Protein AF-0000000078786767 (afdb_homodimer)

Foldseek 3Di:
DVVLVVQVVVLVVVVLCQQLCQLPPDPVSNLVVLLVLLLFLQLLLQVLVCVPPQEHAPSNLLSVLLSQLLVLLLCCLQVVDHPVSCVVSVVSLVCRLVVLVPPPGRCSVVNNVSSVCSNLQRSVLSSLVSVQQWDADPVPRHIDGDSLRSVLLLVLLVQLQVQLVVQCVPDFDAADCCPQDNSGGPRSLVRSLVRSLVVLQVCVVVPVPDHSVLSSVLSNLSSVQLVVQQSVVSVVQVVSPHDASACPRPSQGGSCSSCSSSSRSRVSSSVSVVVVVVD/DVVLVVQVVVLVVVVLCQQLCQLPPDPVSNLVVLLVLLLFQQLLLQVLVCVPPQEHAPSNLLSVLLSQLLVLLLCCLQVVDHPVSCVVSVVSLVCSLVVLVPPPGRCSVVNNVSSVCSNLQRSVLSSLVSVQQWDADPVPRHIDGDSLRSVLLLVLLVQLQVQLVVQCVVDFDAADCCPQDVSGGPRSLVRSLVRSLVVLQVCVVVPVPDHSVLSSVLSNLSSVQLVVQQSVVSVVQVVSPHDASACPRPSQGGSCSSCSSSSRSRVSSSVSVVVVVVD

InterPro domains:
  IPR000374 Phosphatidate cytidylyltransferase [PS01315] (234-260)

Nearest PDB structures (foldseek):
  4q2g-assembly1_A  TM=8.326E-01  e=1.564E-09  Thermotoga maritima MSB8
  4q2e-assembly1_A  TM=8.528E-01  e=3.349E-09  Thermotoga maritima MSB8
  8j80-assembly1_A  TM=2.542E-01  e=4.740E-01  Homo sapiens
  8j7v-assembly1_A  TM=2.491E-01  e=1.270E+00  Homo sapiens
  4q2g-assembly1_A  TM=8.327E-01  e=1.852E-09  Thermotoga maritima MSB8

Organism: NCBI:txid997887

Radius of gyration: 25.18 Å; Cα contacts (8 Å, |Δi|>4): 870; chains: 2; bounding box: 55×82×54 Å

pLDDT: mean 92.39, std 7.89, range [45.91, 98.62]

Sequence (558 aa):
MKSNFLQRAITGILFVGVLVGCILYDPWTFSALFVVISALTIREFGHLINQVEGVSINKNITMLAGVYLYMAVMAFCTNLSGSKIFLPYLLLIMYLMISELYLKKENPVMNWAYSMLSQLYIALPFAMLNVLSFHTSPMDTSVSYNPILPLSVFVFIWLSDTGAYCVGSLIGRHRLFERISPKKSWEGSIGGGIVAIGSSFIFAHYFPIMNMAEWAGLALIVVIFGTWGDLTESLLKRQLHIKDSGAILPGHGGMLDRFDSALMAIPAAVVYLYALTWIMKSNFLQRAITGILFVGVLVGCILYDPWTFSALFVVISALTIREFGHLINQVEGVSINKNITMLAGVYLYMAVMAFCTNLSGSKIFLPYLLLIMYLMISELYLKKENPVMNWAYSMLSQLYIALPFAMLNVLSFHTSPMDTSVSYNPILPLSVFVFIWLSDTGAYCVGSLIGRHRLFERISPKKSWEGSIGGGIVAIGSSFIFAHYFPIMNMAEWAGLALIVVIFGTWGDLTESLLKRQLHIKDSGAILPGHGGMLDRFDSALMAIPAAVVYLYALTWI

Solvent-accessible surface area (backbone atoms only — not comparable to full-atom values): 27738 Å² total; per-residue (Å²): 115,73,65,60,49,51,45,32,49,50,48,48,50,49,50,51,48,50,52,52,50,28,40,66,68,38,72,63,46,32,50,53,50,52,41,51,49,45,29,51,29,40,33,40,49,36,56,56,52,40,67,41,86,60,33,69,55,62,34,66,61,51,18,50,38,26,32,46,44,28,50,32,41,39,33,39,49,63,66,72,39,62,80,72,58,50,43,63,43,52,50,45,56,50,45,60,55,57,52,45,76,74,63,75,57,84,33,50,62,58,22,46,12,49,48,38,26,47,38,63,56,48,22,44,22,61,22,45,48,36,62,54,24,33,42,66,37,87,87,74,69,45,62,44,80,38,48,60,57,52,47,48,54,52,50,28,45,52,37,20,52,53,29,16,52,55,37,20,72,71,65,40,79,49,61,63,44,55,90,62,40,63,84,41,21,47,50,3,50,51,40,1,39,50,47,16,33,56,51,20,50,56,47,24,71,76,42,77,86,44,54,56,68,55,30,32,49,48,28,48,51,28,42,55,31,18,50,51,16,38,50,49,48,36,43,50,30,55,75,67,72,44,90,60,67,35,67,80,37,66,83,56,24,13,59,52,58,70,41,22,27,48,40,35,15,43,48,48,47,52,46,52,58,55,53,53,70,75,101,115,72,66,60,51,53,46,32,49,51,50,48,49,49,50,50,48,53,52,52,49,28,40,68,68,37,73,64,47,32,50,53,50,50,42,51,50,44,30,52,28,41,35,42,49,36,56,56,52,41,68,39,87,60,34,69,54,62,35,65,60,49,18,49,38,26,32,45,44,28,52,32,41,38,32,40,49,60,66,72,39,63,80,73,57,50,43,63,44,53,50,44,56,51,44,61,55,55,52,45,75,74,64,74,58,84,31,49,63,58,22,45,13,49,50,37,26,47,37,63,56,47,24,44,21,61,22,45,46,33,62,54,24,33,43,66,37,88,87,74,69,45,63,46,81,39,49,60,56,52,47,48,56,51,50,29,45,52,38,20,52,52,28,16,52,56,38,21,72,72,64,41,78,49,60,63,43,55,92,62,40,62,85,41,21,48,49,3,52,50,41,1,40,51,46,15,31,56,50,21,50,54,46,25,72,78,41,77,86,43,54,57,68,56,30,32,50,50,28,49,51,28,41,56,30,18,52,51,15,39,50,50,47,36,43,50,30,53,76,70,71,42,90,60,69,37,67,81,37,67,84,56,24,11,59,52,58,70,41,25,27,49,40,36,14,43,49,50,47,50,46,51,58,54,53,54,71,74,101

Secondary structure (DSSP, 8-state):
-HHHHHHHHHHHHHHHHHHHHHHHH-HHHHHHHHHHHHHHHHHHHHHHHTTSTT----HHHHHHHHHHHHHHHHHHHTTSS-GGGGHHHHHHHHHHHHHHHHH--S-HHHHHHHHHHHIIIIIHHHHHHHHHHEEE-TTT--EEE--HHHHHHHHHHHHHHHHHHHHHHHH--SEEETTTEEEEEHHHHHHHHHHHHHHHHHHHHH-TTS-HHHHHHHHHHHHHHHHHHHHHHHHHHHHTT-S-S-SSBTTTB-HHHHTTTHHHHHHHHHHHHHHHHH-/-HHHHHHHHHHHHHHHHHHHHHHHH-HHHHHHHHHHHHHHHHHHHHHHHTTSTT----HHHHHHHHHHHHHHHHHHHTTSS-GGGGHHHHHHHHHHHHHHHHH--S-HHHHHHHHHHHIIIIIHHHHHHHHHHEEE-TTT--EEE--HHHHHHHHHHHHHHHHHHHHHHHH--SEEETTTEEEEEHHHHHHHHHHHHHHHHHHHHH-TTS-HHHHHHHHHHHHHHHHHHHHHHHHHHHHTT-S-S--SBTTTB-HHHHTTTHHHHHHHHHHHHHHHHH-

Structure (mmCIF, N/CA/C/O backbone):
data_AF-0000000078786767-model_v1
#
loop_
_entity.id
_entity.type
_entity.pdbx_description
1 polymer 'Phosphatidate cytidylyltransferase'
#
loop_
_atom_site.group_PDB
_atom_site.id
_atom_site.type_symbol
_atom_site.label_atom_id
_atom_site.label_alt_id
_atom_site.label_comp_id
_atom_site.label_asym_id
_atom_site.label_entity_id
_atom_site.label_seq_id
_atom_site.pdbx_PDB_ins_code
_atom_site.Cartn_x
_atom_site.Cartn_y
_atom_site.Cartn_z
_atom_site.occupancy
_atom_site.B_iso_or_equiv
_atom_site.auth_seq_id
_atom_site.auth_comp_id
_atom_site.auth_asym_id
_atom_site.auth_atom_id
_atom_site.pdbx_PDB_model_num
ATOM 1 N N . MET A 1 1 ? 15.406 41.469 3.055 1 45.91 1 MET A N 1
ATOM 2 C CA . MET A 1 1 ? 14.82 40.719 4.168 1 45.91 1 MET A CA 1
ATOM 3 C C . MET A 1 1 ? 13.312 40.906 4.215 1 45.91 1 MET A C 1
ATOM 5 O O . MET A 1 1 ? 12.562 39.969 4.426 1 45.91 1 MET A O 1
ATOM 9 N N . LYS A 1 2 ? 12.844 42.219 4.031 1 56.94 2 LYS A N 1
ATOM 10 C CA . LYS A 1 2 ? 11.445 42.656 4.066 1 56.94 2 LYS A CA 1
ATOM 11 C C . LYS A 1 2 ? 10.664 42.031 2.916 1 56.94 2 LYS A C 1
ATOM 13 O O . LYS A 1 2 ? 9.547 41.531 3.107 1 56.94 2 LYS A O 1
ATOM 18 N N . SER A 1 3 ? 11.273 41.844 1.769 1 61.69 3 SER A N 1
ATOM 19 C CA . SER A 1 3 ? 10.68 41.375 0.521 1 61.69 3 SER A CA 1
ATOM 20 C C . SER A 1 3 ? 10.414 39.875 0.567 1 61.69 3 SER A C 1
ATOM 22 O O . SER A 1 3 ? 9.352 39.406 0.14 1 61.69 3 SER A O 1
ATOM 24 N N . ASN A 1 4 ? 11.266 39.188 1.281 1 73.75 4 ASN A N 1
ATOM 25 C CA . ASN A 1 4 ? 11.125 37.719 1.391 1 73.75 4 ASN A CA 1
ATOM 26 C C . ASN A 1 4 ? 9.984 37.344 2.326 1 73.75 4 ASN A C 1
ATOM 28 O O . ASN A 1 4 ? 9.242 36.406 2.057 1 73.75 4 ASN A O 1
ATOM 32 N N . PHE A 1 5 ? 9.719 38.219 3.25 1 76.94 5 PHE A N 1
ATOM 33 C CA . PHE A 1 5 ? 8.648 37.969 4.207 1 76.94 5 PHE A CA 1
ATOM 34 C C . PHE A 1 5 ? 7.289 38.188 3.562 1 76.94 5 PHE A C 1
ATOM 36 O O . PHE A 1 5 ? 6.367 37.406 3.775 1 76.94 5 PHE A O 1
ATOM 43 N N . LEU A 1 6 ? 7.246 39.312 2.789 1 77.69 6 LEU A N 1
ATOM 44 C CA . LEU A 1 6 ? 5.992 39.594 2.111 1 77.69 6 LEU A CA 1
ATOM 45 C C . LEU A 1 6 ? 5.637 38.5 1.11 1 77.69 6 LEU A C 1
ATOM 47 O O . LEU A 1 6 ? 4.477 38.094 1.02 1 77.69 6 LEU A O 1
ATOM 51 N N . GLN A 1 7 ? 6.531 38.094 0.45 1 78.31 7 GLN A N 1
ATOM 52 C CA . GLN A 1 7 ? 6.312 37 -0.511 1 78.31 7 GLN A CA 1
ATOM 53 C C . GLN A 1 7 ? 5.844 35.719 0.187 1 78.31 7 GLN A C 1
ATOM 55 O O . GLN A 1 7 ? 4.922 35.062 -0.284 1 78.31 7 GLN A O 1
ATOM 60 N N . ARG A 1 8 ? 6.43 35.469 1.205 1 81.12 8 ARG A N 1
ATOM 61 C CA . ARG A 1 8 ? 6.059 34.281 1.972 1 81.12 8 ARG A CA 1
ATOM 62 C C . ARG A 1 8 ? 4.641 34.406 2.512 1 81.12 8 ARG A C 1
ATOM 64 O O . ARG A 1 8 ? 3.881 33.438 2.496 1 81.12 8 ARG A O 1
ATOM 71 N N . ALA A 1 9 ? 4.402 35.594 2.912 1 81.62 9 ALA A N 1
ATOM 72 C CA . ALA A 1 9 ? 3.076 35.812 3.477 1 81.62 9 ALA A CA 1
ATOM 73 C C . ALA A 1 9 ? 1.997 35.719 2.402 1 81.62 9 ALA A C 1
ATOM 75 O O . ALA A 1 9 ? 0.958 35.094 2.613 1 81.62 9 ALA A O 1
ATOM 76 N N . ILE A 1 10 ? 2.236 36.25 1.297 1 83.06 10 ILE A N 1
ATOM 77 C CA . ILE A 1 10 ? 1.268 36.25 0.206 1 83.06 10 ILE A CA 1
ATOM 78 C C . ILE A 1 10 ? 1.057 34.844 -0.305 1 83.06 10 ILE A C 1
ATOM 80 O O . ILE A 1 10 ? -0.082 34.406 -0.475 1 83.06 10 ILE A O 1
ATOM 84 N N . THR A 1 11 ? 2.09 34.156 -0.485 1 82.06 11 THR A N 1
ATOM 85 C CA . THR A 1 11 ? 1.994 32.781 -0.962 1 82.06 11 THR A CA 1
ATOM 86 C C . THR A 1 11 ? 1.272 31.922 0.055 1 82.06 11 THR A C 1
ATOM 88 O O . THR A 1 11 ? 0.468 31.062 -0.316 1 82.06 11 THR A O 1
ATOM 91 N N . GLY A 1 12 ? 1.575 32.219 1.232 1 84.69 12 GLY A N 1
ATOM 92 C CA . GLY A 1 12 ? 0.913 31.469 2.285 1 84.69 12 GLY A CA 1
ATOM 93 C C . GLY A 1 12 ? -0.583 31.719 2.346 1 84.69 12 GLY A C 1
ATOM 94 O O . GLY A 1 12 ? -1.371 30.781 2.432 1 84.69 12 GLY A O 1
ATOM 95 N N . ILE A 1 13 ? -0.931 32.969 2.232 1 88.56 13 ILE A N 1
ATOM 96 C CA . ILE A 1 13 ? -2.336 33.344 2.301 1 88.56 13 ILE A CA 1
ATOM 97 C C . ILE A 1 13 ? -3.082 32.812 1.089 1 88.56 13 ILE A C 1
ATOM 99 O O . ILE A 1 13 ? -4.199 32.281 1.217 1 88.56 13 ILE A O 1
ATOM 103 N N . LEU A 1 14 ? -2.479 32.875 0.012 1 88.81 14 LEU A N 1
ATOM 104 C CA . LEU A 1 14 ? -3.09 32.375 -1.205 1 88.81 14 LEU A CA 1
ATOM 105 C C . LEU A 1 14 ? -3.27 30.844 -1.119 1 88.81 14 LEU A C 1
ATOM 107 O O . LEU A 1 14 ? -4.305 30.312 -1.522 1 88.81 14 LEU A O 1
ATOM 111 N N . PHE A 1 15 ? -2.277 30.25 -0.609 1 90.19 15 PHE A N 1
ATOM 112 C CA . PHE A 1 15 ? -2.332 28.797 -0.459 1 90.19 15 PHE A CA 1
ATOM 113 C C . PHE A 1 15 ? -3.475 28.391 0.463 1 90.19 15 PHE A C 1
ATOM 115 O O . PHE A 1 15 ? -4.273 27.516 0.122 1 90.19 15 PHE A O 1
ATOM 122 N N . VAL A 1 16 ? -3.568 29.031 1.556 1 92.5 16 VAL A N 1
ATOM 123 C CA . VAL A 1 16 ? -4.609 28.734 2.531 1 92.5 16 VAL A CA 1
ATOM 124 C C . VAL A 1 16 ? -5.977 29.109 1.959 1 92.5 16 VAL A C 1
ATOM 126 O O . VAL A 1 16 ? -6.945 28.359 2.119 1 92.5 16 VAL A O 1
ATOM 129 N N . GLY A 1 17 ? -6.035 30.219 1.266 1 94.94 17 GLY A N 1
ATOM 130 C CA . GLY A 1 17 ? -7.281 30.641 0.645 1 94.94 17 GLY A CA 1
ATOM 131 C C . GLY A 1 17 ? -7.809 29.656 -0.371 1 94.94 17 GLY A C 1
ATOM 132 O O . GLY A 1 17 ? -9 29.312 -0.362 1 94.94 17 GLY A O 1
ATOM 133 N N . VAL A 1 18 ? -6.926 29.188 -1.186 1 94.88 18 VAL A N 1
ATOM 134 C CA . VAL A 1 18 ? -7.316 28.219 -2.207 1 94.88 18 VAL A CA 1
ATOM 135 C C . VAL A 1 18 ? -7.754 26.906 -1.546 1 94.88 18 VAL A C 1
ATOM 137 O O . VAL A 1 18 ? -8.773 26.328 -1.926 1 94.88 18 VAL A O 1
ATOM 140 N N . LEU A 1 19 ? -7.023 26.5 -0.58 1 96.44 19 LEU A N 1
ATOM 141 C CA . LEU A 1 19 ? -7.328 25.25 0.11 1 96.44 19 LEU A CA 1
ATOM 142 C C . LEU A 1 19 ? -8.68 25.328 0.812 1 96.44 19 LEU A C 1
ATOM 144 O O . LEU A 1 19 ? -9.539 24.469 0.616 1 96.44 19 LEU A O 1
ATOM 148 N N . VAL A 1 20 ? -8.883 26.391 1.571 1 96.94 20 VAL A N 1
ATOM 149 C CA . VAL A 1 20 ? -10.125 26.562 2.322 1 96.94 20 VAL A CA 1
ATOM 150 C C . VAL A 1 20 ? -11.289 26.766 1.356 1 96.94 20 VAL A C 1
ATOM 152 O O . VAL A 1 20 ? -12.344 26.156 1.515 1 96.94 20 VAL A O 1
ATOM 155 N N . GLY A 1 21 ? -11.086 27.594 0.338 1 97.31 21 GLY A N 1
ATOM 156 C CA . GLY A 1 21 ? -12.125 27.859 -0.647 1 97.31 21 GLY A CA 1
ATOM 157 C C . GLY A 1 21 ? -12.562 26.609 -1.391 1 97.31 21 GLY A C 1
ATOM 158 O O . GLY A 1 21 ? -13.758 26.359 -1.545 1 97.31 21 GLY A O 1
ATOM 159 N N . CYS A 1 22 ? -11.617 25.797 -1.812 1 96.94 22 CYS A N 1
ATOM 160 C CA . CYS A 1 22 ? -11.938 24.594 -2.568 1 96.94 22 CYS A CA 1
ATOM 161 C C . CYS A 1 22 ? -12.602 23.547 -1.676 1 96.94 22 CYS A C 1
ATOM 163 O O . CYS A 1 22 ? -13.469 22.797 -2.129 1 96.94 22 CYS A O 1
ATOM 165 N N . ILE A 1 23 ? -12.227 23.5 -0.409 1 97.12 23 ILE A N 1
ATOM 166 C CA . ILE A 1 23 ? -12.781 22.516 0.521 1 97.12 23 ILE A CA 1
ATOM 167 C C . ILE A 1 23 ? -14.227 22.891 0.859 1 97.12 23 ILE A C 1
ATOM 169 O O . ILE A 1 23 ? -15.094 22.016 0.916 1 97.12 23 ILE A O 1
ATOM 173 N N . LEU A 1 24 ? -14.508 24.203 1.017 1 96.62 24 LEU A N 1
ATOM 174 C CA . LEU A 1 24 ? -15.812 24.641 1.485 1 96.62 24 LEU A CA 1
ATOM 175 C C . LEU A 1 24 ? -16.781 24.781 0.321 1 96.62 24 LEU A C 1
ATOM 177 O O . LEU A 1 24 ? -18 24.719 0.512 1 96.62 24 LEU A O 1
ATOM 181 N N . TYR A 1 25 ? -16.297 24.953 -0.88 1 95.62 25 TYR A N 1
ATOM 182 C CA . TYR A 1 25 ? -17.172 25.266 -2.002 1 95.62 25 TYR A CA 1
ATOM 183 C C . TYR A 1 25 ? -18.016 24.062 -2.396 1 95.62 25 TYR A C 1
ATOM 185 O O . TYR A 1 25 ? -19.25 24.125 -2.354 1 95.62 25 TYR A O 1
ATOM 193 N N . ASP A 1 26 ? -17.438 23 -2.846 1 95.62 26 ASP A N 1
ATOM 194 C CA . ASP A 1 26 ? -18.203 21.828 -3.242 1 95.62 26 ASP A CA 1
ATOM 195 C C . ASP A 1 26 ? -17.312 20.578 -3.268 1 95.62 26 ASP A C 1
ATOM 197 O O . ASP A 1 26 ? -16.078 20.688 -3.211 1 95.62 26 ASP A O 1
ATOM 201 N N . PRO A 1 27 ? -17.953 19.406 -3.262 1 94.75 27 PRO A N 1
ATOM 202 C CA . PRO A 1 27 ? -17.172 18.156 -3.27 1 94.75 27 PRO A CA 1
ATOM 203 C C . PRO A 1 27 ? -16.297 18.016 -4.516 1 94.75 27 PRO A C 1
ATOM 205 O O . PRO A 1 27 ? -15.234 17.406 -4.457 1 94.75 27 PRO A O 1
ATOM 208 N N . TRP A 1 28 ? -16.641 18.578 -5.59 1 95.06 28 TRP A N 1
ATOM 209 C CA . TRP A 1 28 ? -15.883 18.422 -6.828 1 95.06 28 TRP A CA 1
ATOM 210 C C . TRP A 1 28 ? -14.633 19.297 -6.805 1 95.06 28 TRP A C 1
ATOM 212 O O . TRP A 1 28 ? -13.57 18.875 -7.277 1 95.06 28 TRP A O 1
ATOM 222 N N . THR A 1 29 ? -14.773 20.5 -6.305 1 97.19 29 THR A N 1
ATOM 223 C CA . THR A 1 29 ? -13.586 21.328 -6.172 1 97.19 29 THR A CA 1
ATOM 224 C C . THR A 1 29 ? -12.617 20.734 -5.156 1 97.19 29 THR A C 1
ATOM 226 O O . THR A 1 29 ? -11.398 20.812 -5.336 1 97.19 29 THR A O 1
ATOM 229 N N . PHE A 1 30 ? -13.188 20.203 -4.125 1 97.44 30 PHE A N 1
ATOM 230 C CA . PHE A 1 30 ? -12.383 19.5 -3.129 1 97.44 30 PHE A CA 1
ATOM 231 C C . PHE A 1 30 ? -11.57 18.391 -3.775 1 97.44 30 PHE A C 1
ATOM 233 O O . PHE A 1 30 ? -10.359 18.312 -3.588 1 97.44 30 PHE A O 1
ATOM 240 N N . SER A 1 31 ? -12.266 17.562 -4.547 1 96.88 31 SER A N 1
ATOM 241 C CA . SER A 1 31 ? -11.625 16.422 -5.184 1 96.88 31 SER A CA 1
ATOM 242 C C . SER A 1 31 ? -10.586 16.875 -6.215 1 96.88 31 SER A C 1
ATOM 244 O O . SER A 1 31 ? -9.492 16.312 -6.281 1 96.88 31 SER A O 1
ATOM 246 N N . ALA A 1 32 ? -10.922 17.812 -6.992 1 97.31 32 ALA A N 1
ATOM 247 C CA . ALA A 1 32 ? -10 18.312 -8.008 1 97.31 32 ALA A CA 1
ATOM 248 C C . ALA A 1 32 ? -8.719 18.859 -7.371 1 97.31 32 ALA A C 1
ATOM 250 O O . ALA A 1 32 ? -7.621 18.625 -7.871 1 97.31 32 ALA A O 1
ATOM 251 N N . LEU A 1 33 ? -8.859 19.562 -6.324 1 97.38 33 LEU A N 1
ATOM 252 C CA . LEU A 1 33 ? -7.727 20.141 -5.613 1 97.38 33 LEU A CA 1
ATOM 253 C C . LEU A 1 33 ? -6.77 19.047 -5.137 1 97.38 33 LEU A C 1
ATOM 255 O O . LEU A 1 33 ? -5.562 19.141 -5.383 1 97.38 33 LEU A O 1
ATOM 259 N N . PHE A 1 34 ? -7.293 18.047 -4.527 1 97.88 34 PHE A N 1
ATOM 260 C CA . PHE A 1 34 ? -6.418 17.062 -3.904 1 97.88 34 PHE A CA 1
ATOM 261 C C . PHE A 1 34 ? -5.906 16.047 -4.934 1 97.88 34 PHE A C 1
ATOM 263 O O . PHE A 1 34 ? -4.926 15.352 -4.691 1 97.88 34 PHE A O 1
ATOM 270 N N . VAL A 1 35 ? -6.578 15.961 -6.086 1 98 35 VAL A N 1
ATOM 271 C CA . VAL A 1 35 ? -5.988 15.242 -7.215 1 98 35 VAL A CA 1
ATOM 272 C C . VAL A 1 35 ? -4.707 15.945 -7.66 1 98 35 VAL A C 1
ATOM 274 O O . VAL A 1 35 ? -3.668 15.305 -7.832 1 98 35 VAL A O 1
ATOM 277 N N . VAL A 1 36 ? -4.801 17.203 -7.762 1 97.5 36 VAL A N 1
ATOM 278 C CA . VAL A 1 36 ? -3.656 17.984 -8.203 1 97.5 36 VAL A CA 1
ATOM 279 C C . VAL A 1 36 ? -2.562 17.953 -7.137 1 97.5 36 VAL A C 1
ATOM 281 O O . VAL A 1 36 ? -1.387 17.75 -7.453 1 97.5 36 VAL A O 1
ATOM 284 N N . ILE A 1 37 ? -2.906 18.109 -5.922 1 97.25 37 ILE A N 1
ATOM 285 C CA . ILE A 1 37 ? -1.946 18.094 -4.824 1 97.25 37 ILE A CA 1
ATOM 286 C C . ILE A 1 37 ? -1.259 16.734 -4.758 1 97.25 37 ILE A C 1
ATOM 288 O O . ILE A 1 37 ? -0.037 16.656 -4.613 1 97.25 37 ILE A O 1
ATOM 292 N N . SER A 1 38 ? -2.078 15.688 -4.848 1 98 38 SER A N 1
ATOM 293 C CA . SER A 1 38 ? -1.509 14.344 -4.836 1 98 38 SER A CA 1
ATOM 294 C C . SER A 1 38 ? -0.533 14.141 -5.988 1 98 38 SER A C 1
ATOM 296 O O . SER A 1 38 ? 0.568 13.625 -5.797 1 98 38 SER A O 1
ATOM 298 N N . ALA A 1 39 ? -0.923 14.562 -7.141 1 97.75 39 ALA A N 1
ATOM 299 C CA . ALA A 1 39 ? -0.081 14.422 -8.328 1 97.75 39 ALA A CA 1
ATOM 300 C C . ALA A 1 39 ? 1.235 15.172 -8.156 1 97.75 39 ALA A C 1
ATOM 302 O O . ALA A 1 39 ? 2.312 14.609 -8.359 1 97.75 39 ALA A O 1
ATOM 303 N N . LEU A 1 40 ? 1.151 16.375 -7.719 1 96.75 40 LEU A N 1
ATOM 304 C CA . LEU A 1 40 ? 2.332 17.219 -7.59 1 96.75 40 LEU A CA 1
ATOM 305 C C . LEU A 1 40 ? 3.244 16.719 -6.477 1 96.75 40 LEU A C 1
ATOM 307 O O . LEU A 1 40 ? 4.469 16.75 -6.609 1 96.75 40 LEU A O 1
ATOM 311 N N . THR A 1 41 ? 2.645 16.312 -5.418 1 97.69 41 THR A N 1
ATOM 312 C CA . THR A 1 41 ? 3.436 15.836 -4.289 1 97.69 41 THR A CA 1
ATOM 313 C C . THR A 1 41 ? 4.188 14.562 -4.645 1 97.69 41 THR A C 1
ATOM 315 O O . THR A 1 41 ? 5.375 14.43 -4.348 1 97.69 41 THR A O 1
ATOM 318 N N . ILE A 1 42 ? 3.557 13.617 -5.324 1 97.94 42 ILE A N 1
ATOM 319 C CA . ILE A 1 42 ? 4.18 12.359 -5.707 1 97.94 42 ILE A CA 1
ATOM 320 C C . ILE A 1 42 ? 5.254 12.617 -6.766 1 97.94 42 ILE A C 1
ATOM 322 O O . ILE A 1 42 ? 6.324 12.008 -6.73 1 97.94 42 ILE A O 1
ATOM 326 N N . ARG A 1 43 ? 4.961 13.484 -7.652 1 96.25 43 ARG A N 1
ATOM 327 C CA . ARG A 1 43 ? 5.949 13.844 -8.664 1 96.25 43 ARG A CA 1
ATOM 328 C C . ARG A 1 43 ? 7.18 14.477 -8.031 1 96.25 43 ARG A C 1
ATOM 330 O O . ARG A 1 43 ? 8.312 14.164 -8.414 1 96.25 43 ARG A O 1
ATOM 337 N N . GLU A 1 44 ? 6.926 15.359 -7.137 1 96.25 44 GLU A N 1
ATOM 338 C CA . GLU A 1 44 ? 8.023 15.977 -6.402 1 96.25 44 GLU A CA 1
ATOM 339 C C . GLU A 1 44 ? 8.852 14.938 -5.656 1 96.25 44 GLU A C 1
ATOM 341 O O . GLU A 1 44 ? 10.078 14.977 -5.672 1 96.25 44 GLU A O 1
ATOM 346 N N . PHE A 1 45 ? 8.203 14.055 -5.004 1 96.94 45 PHE A N 1
ATOM 347 C CA . PHE A 1 45 ? 8.875 12.961 -4.312 1 96.94 45 PHE A CA 1
ATOM 348 C C . PHE A 1 45 ? 9.742 12.164 -5.277 1 96.94 45 PHE A C 1
ATOM 350 O O . PHE A 1 45 ? 10.898 11.859 -4.977 1 96.94 45 PHE A O 1
ATOM 357 N N . GLY A 1 46 ? 9.141 11.828 -6.414 1 96.25 46 GLY A N 1
ATOM 358 C CA . GLY A 1 46 ? 9.883 11.102 -7.43 1 96.25 46 GLY A CA 1
ATOM 359 C C . GLY A 1 46 ? 11.117 11.844 -7.91 1 96.25 46 GLY A C 1
ATOM 360 O O . GLY A 1 46 ? 12.172 11.242 -8.125 1 96.25 46 GLY A O 1
ATOM 361 N N . HIS A 1 47 ? 10.953 13.125 -8.047 1 94.75 47 HIS A N 1
ATOM 362 C CA . HIS A 1 47 ? 12.086 13.945 -8.469 1 94.75 47 HIS A CA 1
ATOM 363 C C . HIS A 1 47 ? 13.203 13.93 -7.434 1 94.75 47 HIS A C 1
ATOM 365 O O . HIS A 1 47 ? 14.375 13.828 -7.781 1 94.75 47 HIS A O 1
ATOM 371 N N . LEU A 1 48 ? 12.891 13.977 -6.215 1 94.06 48 LEU A N 1
ATOM 372 C CA . LEU A 1 48 ? 13.852 13.961 -5.121 1 94.06 48 LEU A CA 1
ATOM 373 C C . LEU A 1 48 ? 14.578 12.625 -5.051 1 94.06 48 LEU A C 1
ATOM 375 O O . LEU A 1 48 ? 15.805 12.578 -4.957 1 94.06 48 LEU A O 1
ATOM 379 N N . ILE A 1 49 ? 13.836 11.555 -5.137 1 94.62 49 ILE A N 1
ATOM 380 C CA . ILE A 1 49 ? 14.383 10.211 -4.977 1 94.62 49 ILE A CA 1
ATOM 381 C C . ILE A 1 49 ? 15.273 9.875 -6.168 1 94.62 49 ILE A C 1
ATOM 383 O O . ILE A 1 49 ? 16.281 9.18 -6.023 1 94.62 49 ILE A O 1
ATOM 387 N N . ASN A 1 50 ? 14.914 10.406 -7.328 1 94.94 50 ASN A N 1
ATOM 388 C CA . ASN A 1 50 ? 15.688 10.141 -8.539 1 94.94 50 ASN A CA 1
ATOM 389 C C . ASN A 1 50 ? 17.047 10.844 -8.5 1 94.94 50 ASN A C 1
ATOM 391 O O . ASN A 1 50 ? 17.891 10.609 -9.359 1 94.94 50 ASN A O 1
ATOM 395 N N . GLN A 1 51 ? 17.281 11.602 -7.457 1 91.75 51 GLN A N 1
ATOM 396 C CA . GLN A 1 51 ? 18.594 12.203 -7.262 1 91.75 51 GLN A CA 1
ATOM 397 C C . GLN A 1 51 ? 19.531 11.25 -6.504 1 91.75 51 GLN A C 1
ATOM 399 O O . GLN A 1 51 ? 20.734 11.469 -6.461 1 91.75 51 GLN A O 1
ATOM 404 N N . VAL A 1 52 ? 18.969 10.266 -5.879 1 90.56 52 VAL A N 1
ATOM 405 C CA . VAL A 1 52 ? 19.766 9.242 -5.195 1 90.56 52 VAL A CA 1
ATOM 406 C C . VAL A 1 52 ? 20.5 8.383 -6.223 1 90.56 52 VAL A C 1
ATOM 408 O O . VAL A 1 52 ? 19.922 8.008 -7.246 1 90.56 52 VAL A O 1
ATOM 411 N N . GLU A 1 53 ? 21.672 8.109 -5.973 1 91 53 GLU A N 1
ATOM 412 C CA . GLU A 1 53 ? 22.5 7.348 -6.902 1 91 53 GLU A CA 1
ATOM 413 C C . GLU A 1 53 ? 21.922 5.969 -7.168 1 91 53 GLU A C 1
ATOM 415 O O . GLU A 1 53 ? 21.531 5.262 -6.23 1 91 53 GLU A O 1
ATOM 420 N N . GLY A 1 54 ? 21.766 5.652 -8.43 1 92.12 54 GLY A N 1
ATOM 421 C CA . GLY A 1 54 ? 21.328 4.328 -8.836 1 92.12 54 GLY A CA 1
ATOM 422 C C . GLY A 1 54 ? 19.812 4.18 -8.867 1 92.12 54 GLY A C 1
ATOM 423 O O . GLY A 1 54 ? 19.297 3.135 -9.258 1 92.12 54 GLY A O 1
ATOM 424 N N . VAL A 1 55 ? 19.203 5.25 -8.477 1 94.56 55 VAL A N 1
ATOM 425 C CA . VAL A 1 55 ? 17.734 5.172 -8.398 1 94.56 55 VAL A CA 1
ATOM 426 C C . VAL A 1 55 ? 17.125 5.961 -9.555 1 94.56 55 VAL A C 1
ATOM 428 O O . VAL A 1 55 ? 17.594 7.047 -9.898 1 94.56 55 VAL A O 1
ATOM 431 N N . SER A 1 56 ? 16.109 5.379 -10.203 1 96.19 56 SER A N 1
ATOM 432 C CA . SER A 1 56 ? 15.375 6.031 -11.289 1 96.19 56 SER A CA 1
ATOM 433 C C . SER A 1 56 ? 13.938 5.512 -11.383 1 96.19 56 SER A C 1
ATOM 435 O O . SER A 1 56 ? 13.617 4.719 -12.266 1 96.19 56 SER A O 1
ATOM 437 N N . ILE A 1 57 ? 13.148 6.043 -10.539 1 96.25 57 ILE A N 1
ATOM 438 C CA . ILE A 1 57 ? 11.766 5.574 -10.539 1 96.25 57 ILE A CA 1
ATOM 439 C C . ILE A 1 57 ? 10.992 6.254 -11.656 1 96.25 57 ILE A C 1
ATOM 441 O O . ILE A 1 57 ? 11.344 7.352 -12.094 1 96.25 57 ILE A O 1
ATOM 445 N N . ASN A 1 58 ? 10.016 5.59 -12.234 1 96 58 ASN A N 1
ATOM 446 C CA . ASN A 1 58 ? 9.094 6.203 -13.18 1 96 58 ASN A CA 1
ATOM 447 C C . ASN A 1 58 ? 8.117 7.152 -12.484 1 96 58 ASN A C 1
ATOM 449 O O . ASN A 1 58 ? 7.027 6.742 -12.086 1 96 58 ASN A O 1
ATOM 453 N N . LYS A 1 59 ? 8.461 8.359 -12.43 1 95.44 59 LYS A N 1
ATOM 454 C CA . LYS A 1 59 ? 7.707 9.344 -11.672 1 95.44 59 LYS A CA 1
ATOM 455 C C . LYS A 1 59 ? 6.301 9.516 -12.227 1 95.44 59 LYS A C 1
ATOM 457 O O . LYS A 1 59 ? 5.348 9.727 -11.477 1 95.44 59 LYS A O 1
ATOM 462 N N . ASN A 1 60 ? 6.148 9.391 -13.523 1 96.19 60 ASN A N 1
ATOM 463 C CA . ASN A 1 60 ? 4.859 9.617 -14.164 1 96.19 60 ASN A CA 1
ATOM 464 C C . ASN A 1 60 ? 3.865 8.508 -13.836 1 96.19 60 ASN A C 1
ATOM 466 O O . ASN A 1 60 ? 2.713 8.781 -13.492 1 96.19 60 ASN A O 1
ATOM 470 N N . ILE A 1 61 ? 4.297 7.312 -13.953 1 96.62 61 ILE A N 1
ATOM 471 C CA . ILE A 1 61 ? 3.4 6.191 -13.68 1 96.62 61 ILE A CA 1
ATOM 472 C C . ILE A 1 61 ? 3.117 6.113 -12.18 1 96.62 61 ILE A C 1
ATOM 474 O O . ILE A 1 61 ? 2.008 5.773 -11.766 1 96.62 61 ILE A O 1
ATOM 478 N N . THR A 1 62 ? 4.145 6.414 -11.375 1 97.62 62 THR A N 1
ATOM 479 C CA . THR A 1 62 ? 3.934 6.449 -9.93 1 97.62 62 THR A CA 1
ATOM 480 C C . THR A 1 62 ? 2.904 7.516 -9.562 1 97.62 62 THR A C 1
ATOM 482 O O . THR A 1 62 ? 2.035 7.281 -8.719 1 97.62 62 THR A O 1
ATOM 485 N N . MET A 1 63 ? 3.01 8.68 -10.195 1 98.06 63 MET A N 1
ATOM 486 C CA . MET A 1 63 ? 2.043 9.758 -10.016 1 98.06 63 MET A CA 1
ATOM 487 C C . MET A 1 63 ? 0.648 9.312 -10.445 1 98.06 63 MET A C 1
ATOM 489 O O . MET A 1 63 ? -0.33 9.547 -9.727 1 98.06 63 MET A O 1
ATOM 493 N N . LEU A 1 64 ? 0.56 8.664 -11.555 1 98.06 64 LEU A N 1
ATOM 494 C CA . LEU A 1 64 ? -0.717 8.195 -12.086 1 98.06 64 LEU A CA 1
ATOM 495 C C . LEU A 1 64 ? -1.362 7.195 -11.125 1 98.06 64 LEU A C 1
ATOM 497 O O . LEU A 1 64 ? -2.572 7.246 -10.898 1 98.06 64 LEU A O 1
ATOM 501 N N . ALA A 1 65 ? -0.549 6.309 -10.625 1 98 65 ALA A N 1
ATOM 502 C CA . ALA A 1 65 ? -1.06 5.316 -9.68 1 98 65 ALA A CA 1
ATOM 503 C C . ALA A 1 65 ? -1.613 5.988 -8.422 1 98 65 ALA A C 1
ATOM 505 O O . ALA A 1 65 ? -2.695 5.633 -7.949 1 98 65 ALA A O 1
ATOM 506 N N . GLY A 1 66 ? -0.901 6.969 -7.906 1 98.25 66 GLY A N 1
ATOM 507 C CA . GLY A 1 66 ? -1.356 7.672 -6.715 1 98.25 66 GLY A CA 1
ATOM 508 C C . GLY A 1 66 ? -2.633 8.461 -6.941 1 98.25 66 GLY A C 1
ATOM 509 O O . GLY A 1 66 ? -3.541 8.43 -6.105 1 98.25 66 GLY A O 1
ATOM 510 N N . VAL A 1 67 ? -2.66 9.117 -8.031 1 98.12 67 VAL A N 1
ATOM 511 C CA . VAL A 1 67 ? -3.84 9.906 -8.391 1 98.12 67 VAL A CA 1
ATOM 512 C C . VAL A 1 67 ? -5.039 8.977 -8.57 1 98.12 67 VAL A C 1
ATOM 514 O O . VAL A 1 67 ? -6.145 9.289 -8.125 1 98.12 67 VAL A O 1
ATOM 517 N N . TYR A 1 68 ? -4.828 7.902 -9.242 1 98.31 68 TYR A N 1
ATOM 518 C CA . TYR A 1 68 ? -5.914 6.953 -9.438 1 98.31 68 TYR A CA 1
ATOM 519 C C . TYR A 1 68 ? -6.41 6.402 -8.102 1 98.31 68 TYR A C 1
ATOM 521 O O . TYR A 1 68 ? -7.609 6.207 -7.914 1 98.31 68 TYR A O 1
ATOM 529 N N . LEU A 1 69 ? -5.465 6.098 -7.258 1 97.75 69 LEU A N 1
ATOM 530 C CA . LEU A 1 69 ? -5.879 5.613 -5.945 1 97.75 69 LEU A CA 1
ATOM 531 C C . LEU A 1 69 ? -6.801 6.617 -5.262 1 97.75 69 LEU A C 1
ATOM 533 O O . LEU A 1 69 ? -7.82 6.234 -4.684 1 97.75 69 LEU A O 1
ATOM 537 N N . TYR A 1 70 ? -6.434 7.891 -5.32 1 98.25 70 TYR A N 1
ATOM 538 C CA . TYR A 1 70 ? -7.281 8.93 -4.754 1 98.25 70 TYR A CA 1
ATOM 539 C C . TYR A 1 70 ? -8.68 8.891 -5.363 1 98.25 70 TYR A C 1
ATOM 541 O O . TYR A 1 70 ? -9.68 8.898 -4.645 1 98.25 70 TYR A O 1
ATOM 549 N N . MET A 1 71 ? -8.734 8.828 -6.656 1 97.31 71 MET A N 1
ATOM 550 C CA . MET A 1 71 ? -10.008 8.844 -7.375 1 97.31 71 MET A CA 1
ATOM 551 C C . MET A 1 71 ? -10.812 7.582 -7.082 1 97.31 71 MET A C 1
ATOM 553 O O . MET A 1 71 ? -12.039 7.637 -6.98 1 97.31 71 MET A O 1
ATOM 557 N N . ALA A 1 72 ? -10.141 6.504 -7.016 1 96.44 72 ALA A N 1
ATOM 558 C CA . ALA A 1 72 ? -10.812 5.242 -6.723 1 96.44 72 ALA A CA 1
ATOM 559 C C . ALA A 1 72 ? -11.469 5.277 -5.344 1 96.44 72 ALA A C 1
ATOM 561 O O . ALA A 1 72 ? -12.617 4.863 -5.184 1 96.44 72 ALA A O 1
ATOM 562 N N . VAL A 1 73 ? -10.773 5.793 -4.383 1 95.12 73 VAL A N 1
ATOM 563 C CA . VAL A 1 73 ? -11.32 5.879 -3.033 1 95.12 73 VAL A CA 1
ATOM 564 C C . VAL A 1 73 ? -12.484 6.859 -3.006 1 95.12 73 VAL A C 1
ATOM 566 O O . VAL A 1 73 ? -13.492 6.617 -2.332 1 95.12 73 VAL A O 1
ATOM 569 N N . MET A 1 74 ? -12.344 7.941 -3.723 1 95.62 74 MET A N 1
ATOM 570 C CA . MET A 1 74 ? -13.445 8.906 -3.82 1 95.62 74 MET A CA 1
ATOM 571 C C . MET A 1 74 ? -14.695 8.242 -4.383 1 95.62 74 MET A C 1
ATOM 573 O O . MET A 1 74 ? -15.781 8.383 -3.818 1 95.62 74 MET A O 1
ATOM 577 N N . ALA A 1 75 ? -14.484 7.508 -5.453 1 94.38 75 ALA A N 1
ATOM 578 C CA . ALA A 1 75 ? -15.617 6.836 -6.094 1 94.38 75 ALA A CA 1
ATOM 579 C C . ALA A 1 75 ? -16.234 5.801 -5.16 1 94.38 75 ALA A C 1
ATOM 581 O O . ALA A 1 75 ? -17.453 5.637 -5.125 1 94.38 75 ALA A O 1
ATOM 582 N N . PHE A 1 76 ? -15.43 5.188 -4.469 1 91.38 76 PHE A N 1
ATOM 583 C CA . PHE A 1 76 ? -15.906 4.172 -3.539 1 91.38 76 PHE A CA 1
ATOM 584 C C . PHE A 1 76 ? -16.672 4.812 -2.391 1 91.38 76 PHE A C 1
ATOM 586 O O . PHE A 1 76 ? -17.781 4.367 -2.051 1 91.38 76 PHE A O 1
ATOM 593 N N . CYS A 1 77 ? -16.172 5.883 -1.858 1 90.94 77 CYS A N 1
ATOM 594 C CA . CYS A 1 77 ? -16.781 6.547 -0.712 1 90.94 77 CYS A CA 1
ATOM 595 C C . CYS A 1 77 ? -18.078 7.238 -1.111 1 90.94 77 CYS A C 1
ATOM 597 O O . CYS A 1 77 ? -18.969 7.426 -0.28 1 90.94 77 CYS A O 1
ATOM 599 N N . THR A 1 78 ? -18.234 7.652 -2.324 1 91.81 78 THR A N 1
ATOM 600 C CA . THR A 1 78 ? -19.438 8.32 -2.791 1 91.81 78 THR A CA 1
ATOM 601 C C . THR A 1 78 ? -20.438 7.312 -3.363 1 91.81 78 THR A C 1
ATOM 603 O O . THR A 1 78 ? -21.438 7.695 -3.973 1 91.81 78 THR A O 1
ATOM 606 N N . ASN A 1 79 ? -20.078 5.992 -3.287 1 88.38 79 ASN A N 1
ATOM 607 C CA . ASN A 1 79 ? -20.922 4.895 -3.748 1 88.38 79 ASN A CA 1
ATOM 608 C C . ASN A 1 79 ? -21.188 4.977 -5.25 1 88.38 79 ASN A C 1
ATOM 610 O O . ASN A 1 79 ? -22.234 4.555 -5.727 1 88.38 79 ASN A O 1
ATOM 614 N N . LEU A 1 80 ? -20.297 5.66 -5.875 1 88 80 LEU A N 1
ATOM 615 C CA . LEU A 1 80 ? -20.391 5.738 -7.328 1 88 80 LEU A CA 1
ATOM 616 C C . LEU A 1 80 ? -20 4.418 -7.969 1 88 80 LEU A C 1
ATOM 618 O O . LEU A 1 80 ? -20.438 4.098 -9.078 1 88 80 LEU A O 1
ATOM 622 N N . SER A 1 81 ? -19.141 3.695 -7.309 1 87.38 81 SER A N 1
ATOM 623 C CA . SER A 1 81 ? -18.656 2.412 -7.805 1 87.38 81 SER A CA 1
ATOM 624 C C . SER A 1 81 ? -18.328 1.461 -6.66 1 87.38 81 SER A C 1
ATOM 626 O O . SER A 1 81 ? -18.062 1.899 -5.539 1 87.38 81 SER A O 1
ATOM 628 N N . GLY A 1 82 ? -18.438 0.219 -6.961 1 84.38 82 GLY A N 1
ATOM 629 C CA . GLY A 1 82 ? -18.047 -0.785 -5.984 1 84.38 82 GLY A CA 1
ATOM 630 C C . GLY A 1 82 ? -16.547 -1.004 -5.922 1 84.38 82 GLY A C 1
ATOM 631 O O . GLY A 1 82 ? -15.766 -0.155 -6.367 1 84.38 82 GLY A O 1
ATOM 632 N N . SER A 1 83 ? -16.125 -2.082 -5.293 1 84.06 83 SER A N 1
ATOM 633 C CA . SER A 1 83 ? -14.719 -2.395 -5.047 1 84.06 83 SER A CA 1
ATOM 634 C C . SER A 1 83 ? -13.969 -2.643 -6.355 1 84.06 83 SER A C 1
ATOM 636 O O . SER A 1 83 ? -12.734 -2.604 -6.387 1 84.06 83 SER A O 1
ATOM 638 N N . LYS A 1 84 ? -14.625 -2.84 -7.465 1 87.06 84 LYS A N 1
ATOM 639 C CA . LYS A 1 84 ? -14.016 -3.107 -8.758 1 87.06 84 LYS A CA 1
ATOM 640 C C . LYS A 1 84 ? -13.195 -1.911 -9.242 1 87.06 84 LYS A C 1
ATOM 642 O O . LYS A 1 84 ? -12.328 -2.051 -10.109 1 87.06 84 LYS A O 1
ATOM 647 N N . ILE A 1 85 ? -13.5 -0.759 -8.664 1 91.12 85 ILE A N 1
ATOM 648 C CA . ILE A 1 85 ? -12.867 0.481 -9.094 1 91.12 85 ILE A CA 1
ATOM 649 C C . ILE A 1 85 ? -11.383 0.453 -8.742 1 91.12 85 ILE A C 1
ATOM 651 O O . ILE A 1 85 ? -10.594 1.234 -9.281 1 91.12 85 ILE A O 1
ATOM 655 N N . PHE A 1 86 ? -10.938 -0.458 -7.867 1 92.69 86 PHE A N 1
ATOM 656 C CA . PHE A 1 86 ? -9.555 -0.497 -7.414 1 92.69 86 PHE A CA 1
ATOM 657 C C . PHE A 1 86 ? -8.703 -1.365 -8.336 1 92.69 86 PHE A C 1
ATOM 659 O O . PHE A 1 86 ? -7.48 -1.414 -8.195 1 92.69 86 PHE A O 1
ATOM 666 N N . LEU A 1 87 ? -9.234 -2.033 -9.328 1 92.06 87 LEU A N 1
ATOM 667 C CA . LEU A 1 87 ? -8.555 -3.012 -10.164 1 92.06 87 LEU A CA 1
ATOM 668 C C . LEU A 1 87 ? -7.496 -2.34 -11.031 1 92.06 87 LEU A C 1
ATOM 670 O O . LEU A 1 87 ? -6.371 -2.836 -11.148 1 92.06 87 LEU A O 1
ATOM 674 N N . PRO A 1 88 ? -7.836 -1.23 -11.617 1 93.81 88 PRO A N 1
ATOM 675 C CA . PRO A 1 88 ? -6.801 -0.572 -12.414 1 93.81 88 PRO A CA 1
ATOM 676 C C . PRO A 1 88 ? -5.594 -0.151 -11.586 1 93.81 88 PRO A C 1
ATOM 678 O O . PRO A 1 88 ? -4.473 -0.08 -12.102 1 93.81 88 PRO A O 1
ATOM 681 N N . TYR A 1 89 ? -5.863 0.212 -10.344 1 96.44 89 TYR A N 1
ATOM 682 C CA . TYR A 1 89 ? -4.742 0.541 -9.469 1 96.44 89 TYR A CA 1
ATOM 683 C C . TYR A 1 89 ? -3.791 -0.643 -9.328 1 96.44 89 TYR A C 1
ATOM 685 O O . TYR A 1 89 ? -2.572 -0.478 -9.398 1 96.44 89 TYR A O 1
ATOM 693 N N . LEU A 1 90 ? -4.355 -1.838 -9.164 1 95.5 90 LEU A N 1
ATOM 694 C CA . LEU A 1 90 ? -3.553 -3.053 -9.07 1 95.5 90 LEU A CA 1
ATOM 695 C C . LEU A 1 90 ? -2.736 -3.271 -10.336 1 95.5 90 LEU A C 1
ATOM 697 O O . LEU A 1 90 ? -1.562 -3.645 -10.266 1 95.5 90 LEU A O 1
ATOM 701 N N . LEU A 1 91 ? -3.311 -2.994 -11.406 1 95.94 91 LEU A N 1
ATOM 702 C CA . LEU A 1 91 ? -2.633 -3.15 -12.688 1 95.94 91 LEU A CA 1
ATOM 703 C C . LEU A 1 91 ? -1.47 -2.172 -12.812 1 95.94 91 LEU A C 1
ATOM 705 O O . LEU A 1 91 ? -0.421 -2.514 -13.359 1 95.94 91 LEU A O 1
ATOM 709 N N . LEU A 1 92 ? -1.687 -1.008 -12.312 1 96.94 92 LEU A N 1
ATOM 710 C CA . LEU A 1 92 ? -0.622 -0.012 -12.367 1 96.94 92 LEU A CA 1
ATOM 711 C C . LEU A 1 92 ? 0.55 -0.422 -11.477 1 96.94 92 LEU A C 1
ATOM 713 O O . LEU A 1 92 ? 1.711 -0.268 -11.867 1 96.94 92 LEU A O 1
ATOM 717 N N . ILE A 1 93 ? 0.232 -0.955 -10.297 1 96.88 93 ILE A N 1
ATOM 718 C CA . ILE A 1 93 ? 1.275 -1.421 -9.391 1 96.88 93 ILE A CA 1
ATOM 719 C C . ILE A 1 93 ? 2.049 -2.568 -10.039 1 96.88 93 ILE A C 1
ATOM 721 O O . ILE A 1 93 ? 3.279 -2.6 -9.992 1 96.88 93 ILE A O 1
ATOM 725 N N . MET A 1 94 ? 1.346 -3.502 -10.664 1 97.06 94 MET A N 1
ATOM 726 C CA . MET A 1 94 ? 1.995 -4.609 -11.359 1 97.06 94 MET A CA 1
ATOM 727 C C . MET A 1 94 ? 2.85 -4.105 -12.516 1 97.06 94 MET A C 1
ATOM 729 O O . MET A 1 94 ? 3.961 -4.594 -12.734 1 97.06 94 MET A O 1
ATOM 733 N N . TYR A 1 95 ? 2.322 -3.123 -13.188 1 97.06 95 TYR A N 1
ATOM 734 C CA . TYR A 1 95 ? 3.064 -2.545 -14.297 1 97.06 95 TYR A CA 1
ATOM 735 C C . TYR A 1 95 ? 4.391 -1.961 -13.828 1 97.06 95 TYR A C 1
ATOM 737 O O . TYR A 1 95 ? 5.422 -2.131 -14.484 1 97.06 95 TYR A O 1
ATOM 745 N N . LEU A 1 96 ? 4.348 -1.284 -12.734 1 96.25 96 LEU A N 1
ATOM 746 C CA . LEU A 1 96 ? 5.551 -0.672 -12.18 1 96.25 96 LEU A CA 1
ATOM 747 C C . LEU A 1 96 ? 6.605 -1.729 -11.859 1 96.25 96 LEU A C 1
ATOM 749 O O . LEU A 1 96 ? 7.801 -1.494 -12.039 1 96.25 96 LEU A O 1
ATOM 753 N N . MET A 1 97 ? 6.152 -2.857 -11.453 1 95.81 97 MET A N 1
ATOM 754 C CA . MET A 1 97 ? 7.086 -3.926 -11.102 1 95.81 97 MET A CA 1
ATOM 755 C C . MET A 1 97 ? 7.586 -4.645 -12.352 1 95.81 97 MET A C 1
ATOM 757 O O . MET A 1 97 ? 8.789 -4.848 -12.508 1 95.81 97 MET A O 1
ATOM 761 N N . ILE A 1 98 ? 6.699 -4.918 -13.266 1 96.06 98 ILE A N 1
ATOM 762 C CA . ILE A 1 98 ? 7 -5.707 -14.453 1 96.06 98 ILE A CA 1
ATOM 763 C C . ILE A 1 98 ? 7.855 -4.891 -15.414 1 96.06 98 ILE A C 1
ATOM 765 O O . ILE A 1 98 ? 8.781 -5.418 -16.047 1 96.06 98 ILE A O 1
ATOM 769 N N . SER A 1 99 ? 7.586 -3.609 -15.531 1 95.38 99 SER A N 1
ATOM 770 C CA . SER A 1 99 ? 8.297 -2.76 -16.484 1 95.38 99 SER A CA 1
ATOM 771 C C . SER A 1 99 ? 9.789 -2.711 -16.172 1 95.38 99 SER A C 1
ATOM 773 O O . SER A 1 99 ? 10.609 -2.574 -17.078 1 95.38 99 SER A O 1
ATOM 775 N N . GLU A 1 100 ? 10.141 -2.863 -14.945 1 93.25 100 GLU A N 1
ATOM 776 C CA . GLU A 1 100 ? 11.539 -2.797 -14.547 1 93.25 100 GLU A CA 1
ATOM 777 C C . GLU A 1 100 ? 12.336 -3.969 -15.125 1 93.25 100 GLU A C 1
ATOM 779 O O . GLU A 1 100 ? 13.562 -3.898 -15.242 1 93.25 100 GLU A O 1
ATOM 784 N N . LEU A 1 101 ? 11.672 -5.043 -15.414 1 92.81 101 LEU A N 1
ATOM 785 C CA . LEU A 1 101 ? 12.32 -6.207 -16.016 1 92.81 101 LEU A CA 1
ATOM 786 C C . LEU A 1 101 ? 12.945 -5.855 -17.359 1 92.81 101 LEU A C 1
ATOM 788 O O . LEU A 1 101 ? 13.945 -6.449 -17.766 1 92.81 101 LEU A O 1
ATOM 792 N N . TYR A 1 102 ? 12.375 -4.824 -17.969 1 92.88 102 TYR A N 1
ATOM 793 C CA . TYR A 1 102 ? 12.75 -4.547 -19.359 1 92.88 102 TYR A CA 1
ATOM 794 C C . TYR A 1 102 ? 13.594 -3.283 -19.453 1 92.88 102 TYR A C 1
ATOM 796 O O . TYR A 1 102 ? 14.18 -3.002 -20.5 1 92.88 102 TYR A O 1
ATOM 804 N N . LEU A 1 103 ? 13.742 -2.488 -18.469 1 90.44 103 LEU A N 1
ATOM 805 C CA . LEU A 1 103 ? 14.359 -1.168 -18.531 1 90.44 103 LEU A CA 1
ATOM 806 C C . LEU A 1 103 ? 15.859 -1.254 -18.25 1 90.44 103 LEU A C 1
ATOM 808 O O . LEU A 1 103 ? 16.609 -0.313 -18.531 1 90.44 103 LEU A O 1
ATOM 812 N N . LYS A 1 104 ? 16.359 -2.414 -17.766 1 89.44 104 LYS A N 1
ATOM 813 C CA . LYS A 1 104 ? 17.781 -2.648 -17.5 1 89.44 104 LYS A CA 1
ATOM 814 C C . LYS A 1 104 ? 18.375 -1.508 -16.672 1 89.44 104 LYS A C 1
ATOM 816 O O . LYS A 1 104 ? 19.438 -0.987 -17.016 1 89.44 104 LYS A O 1
ATOM 821 N N . LYS A 1 105 ? 17.703 -1.082 -15.688 1 91.38 105 LYS A N 1
ATOM 822 C CA . LYS A 1 105 ? 18.188 -0.022 -14.805 1 91.38 105 LYS A CA 1
ATOM 823 C C . LYS A 1 105 ? 19.172 -0.566 -13.781 1 91.38 105 LYS A C 1
ATOM 825 O O . LYS A 1 105 ? 19.266 -1.779 -13.594 1 91.38 105 LYS A O 1
ATOM 830 N N . GLU A 1 106 ? 19.844 0.291 -13.148 1 92.31 106 GLU A N 1
ATOM 831 C CA . GLU A 1 106 ? 20.922 -0.069 -12.242 1 92.31 106 GLU A CA 1
ATOM 832 C C . GLU A 1 106 ? 20.391 -0.76 -10.992 1 92.31 106 GLU A C 1
ATOM 834 O O . GLU A 1 106 ? 20.906 -1.795 -10.578 1 92.31 106 GLU A O 1
ATOM 839 N N . ASN A 1 107 ? 19.406 -0.175 -10.391 1 94.31 107 ASN A N 1
ATOM 840 C CA . ASN A 1 107 ? 18.859 -0.733 -9.156 1 94.31 107 ASN A CA 1
ATOM 841 C C . ASN A 1 107 ? 17.344 -0.855 -9.219 1 94.31 107 ASN A C 1
ATOM 843 O O . ASN A 1 107 ? 16.625 -0.116 -8.539 1 94.31 107 ASN A O 1
ATOM 847 N N . PRO A 1 108 ? 16.859 -1.83 -9.914 1 94.94 108 PRO A N 1
ATOM 848 C CA . PRO A 1 108 ? 15.422 -1.984 -10.102 1 94.94 108 PRO A CA 1
ATOM 849 C C . PRO A 1 108 ? 14.688 -2.25 -8.789 1 94.94 108 PRO A C 1
ATOM 851 O O . PRO A 1 108 ? 13.547 -1.813 -8.617 1 94.94 108 PRO A O 1
ATOM 854 N N . VAL A 1 109 ? 15.32 -2.945 -7.902 1 94.5 109 VAL A N 1
ATOM 855 C CA . VAL A 1 109 ? 14.672 -3.287 -6.641 1 94.5 109 VAL A CA 1
ATOM 856 C C . VAL A 1 109 ? 14.469 -2.025 -5.805 1 94.5 109 VAL A C 1
ATOM 858 O O . VAL A 1 109 ? 13.422 -1.846 -5.18 1 94.5 109 VAL A O 1
ATOM 861 N N . MET A 1 110 ? 15.438 -1.174 -5.812 1 94.75 110 MET A N 1
ATOM 862 C CA . MET A 1 110 ? 15.305 0.104 -5.117 1 94.75 110 MET A CA 1
ATOM 863 C C . MET A 1 110 ? 14.227 0.968 -5.77 1 94.75 110 MET A C 1
ATOM 865 O O . MET A 1 110 ? 13.492 1.676 -5.078 1 94.75 110 MET A O 1
ATOM 869 N N . ASN A 1 111 ? 14.18 0.864 -7.078 1 97.06 111 ASN A N 1
ATOM 870 C CA . ASN A 1 111 ? 13.117 1.565 -7.789 1 97.06 111 ASN A CA 1
ATOM 871 C C . ASN A 1 111 ? 11.734 1.081 -7.355 1 97.06 111 ASN A C 1
ATOM 873 O O . ASN A 1 111 ? 10.828 1.889 -7.133 1 97.06 111 ASN A O 1
ATOM 877 N N . TRP A 1 112 ? 11.594 -0.236 -7.27 1 97.31 112 TRP A N 1
ATOM 878 C CA . TRP A 1 112 ? 10.352 -0.798 -6.754 1 97.31 112 TRP A CA 1
ATOM 879 C C . TRP A 1 112 ? 10.023 -0.224 -5.379 1 97.31 112 TRP A C 1
ATOM 881 O O . TRP A 1 112 ? 8.906 0.235 -5.141 1 97.31 112 TRP A O 1
ATOM 891 N N . ALA A 1 113 ? 11.031 -0.259 -4.555 1 97.38 113 ALA A N 1
ATOM 892 C CA . ALA A 1 113 ? 10.852 0.08 -3.146 1 97.38 113 ALA A CA 1
ATOM 893 C C . ALA A 1 113 ? 10.375 1.522 -2.986 1 97.38 113 ALA A C 1
ATOM 895 O O . ALA A 1 113 ? 9.383 1.785 -2.303 1 97.38 113 ALA A O 1
ATOM 896 N N . TYR A 1 114 ? 10.984 2.416 -3.635 1 97.75 114 TYR A N 1
ATOM 897 C CA . TYR A 1 114 ? 10.641 3.828 -3.498 1 97.75 114 TYR A CA 1
ATOM 898 C C . TYR A 1 114 ? 9.297 4.129 -4.156 1 97.75 114 TYR A C 1
ATOM 900 O O . TYR A 1 114 ? 8.547 4.988 -3.688 1 97.75 114 TYR A O 1
ATOM 908 N N . SER A 1 115 ? 9.039 3.438 -5.25 1 97.94 115 SER A N 1
ATOM 909 C CA . SER A 1 115 ? 7.73 3.605 -5.875 1 97.94 115 SER A CA 1
ATOM 910 C C . SER A 1 115 ? 6.609 3.189 -4.926 1 97.94 115 SER A C 1
ATOM 912 O O . SER A 1 115 ? 5.609 3.9 -4.789 1 97.94 115 SER A O 1
ATOM 914 N N . MET A 1 116 ? 6.82 2.086 -4.281 1 97.88 116 MET A N 1
ATOM 915 C CA . MET A 1 116 ? 5.801 1.598 -3.355 1 97.88 116 MET A CA 1
ATOM 916 C C . MET A 1 116 ? 5.695 2.506 -2.135 1 97.88 116 MET A C 1
ATOM 918 O O . MET A 1 116 ? 4.605 2.701 -1.594 1 97.88 116 MET A O 1
ATOM 922 N N . LEU A 1 117 ? 6.793 3.047 -1.685 1 97.94 117 LEU A N 1
ATOM 923 C CA . LEU A 1 117 ? 6.789 3.988 -0.571 1 97.94 117 LEU A CA 1
ATOM 924 C C . LEU A 1 117 ? 5.926 5.203 -0.888 1 97.94 117 LEU A C 1
ATOM 926 O O . LEU A 1 117 ? 5.137 5.645 -0.048 1 97.94 117 LEU A O 1
ATOM 930 N N . SER A 1 118 ? 6.035 5.734 -2.088 1 98.06 118 SER A N 1
ATOM 931 C CA . SER A 1 118 ? 5.27 6.914 -2.473 1 98.06 118 SER A CA 1
ATOM 932 C C . SER A 1 118 ? 3.77 6.645 -2.398 1 98.06 118 SER A C 1
ATOM 934 O O . SER A 1 118 ? 2.984 7.547 -2.094 1 98.06 118 SER A O 1
ATOM 936 N N . GLN A 1 119 ? 3.4 5.426 -2.67 1 98.25 119 GLN A N 1
ATOM 937 C CA . GLN A 1 119 ? 1.984 5.074 -2.688 1 98.25 119 GLN A CA 1
ATOM 938 C C . GLN A 1 119 ? 1.416 5.008 -1.273 1 98.25 119 GLN A C 1
ATOM 940 O O . GLN A 1 119 ? 0.336 5.543 -1.008 1 98.25 119 GLN A O 1
ATOM 945 N N . LEU A 1 120 ? 2.178 4.422 -0.385 1 97.56 120 LEU A N 1
ATOM 946 C CA . LEU A 1 120 ? 1.657 4.219 0.962 1 97.56 120 LEU A CA 1
ATOM 947 C C . LEU A 1 120 ? 1.897 5.449 1.831 1 97.56 120 LEU A C 1
ATOM 949 O O . LEU A 1 120 ? 1.104 5.746 2.727 1 97.56 120 LEU A O 1
ATOM 953 N N . TYR A 1 121 ? 2.947 6.188 1.586 1 98 121 TYR A N 1
ATOM 954 C CA . TYR A 1 121 ? 3.334 7.332 2.406 1 98 121 TYR A CA 1
ATOM 955 C C . TYR A 1 121 ? 2.588 8.586 1.977 1 98 121 TYR A C 1
ATOM 957 O O . TYR A 1 121 ? 2.262 9.438 2.809 1 98 121 TYR A O 1
ATOM 965 N N . ILE A 1 122 ? 2.344 8.711 0.667 1 98.25 122 ILE A N 1
ATOM 966 C CA . ILE A 1 122 ? 1.798 9.969 0.164 1 98.25 122 ILE A CA 1
ATOM 967 C C . ILE A 1 122 ? 0.396 9.734 -0.395 1 98.25 122 ILE A C 1
ATOM 969 O O . ILE A 1 122 ? -0.572 10.344 0.066 1 98.25 122 ILE A O 1
ATOM 973 N N . ALA A 1 123 ? 0.256 8.836 -1.317 1 98.38 123 ALA A N 1
ATOM 974 C CA . ALA A 1 123 ? -1.004 8.641 -2.029 1 98.38 123 ALA A CA 1
ATOM 975 C C . ALA A 1 123 ? -2.107 8.195 -1.077 1 98.38 123 ALA A C 1
ATOM 977 O O . ALA A 1 123 ? -3.221 8.727 -1.109 1 98.38 123 ALA A O 1
ATOM 978 N N . LEU A 1 124 ? -1.786 7.266 -0.24 1 97.88 124 LEU A N 1
ATOM 979 C CA . LEU A 1 124 ? -2.797 6.676 0.633 1 97.88 124 LEU A CA 1
ATOM 980 C C . LEU A 1 124 ? -3.334 7.711 1.615 1 97.88 124 LEU A C 1
ATOM 982 O O . LEU A 1 124 ? -4.551 7.879 1.745 1 97.88 124 LEU A O 1
ATOM 986 N N . PRO A 1 125 ? -2.484 8.445 2.273 1 98.12 125 PRO A N 1
ATOM 987 C CA . PRO A 1 125 ? -3.006 9.469 3.178 1 98.12 125 PRO A CA 1
ATOM 988 C C . PRO A 1 125 ? -3.914 10.477 2.473 1 98.12 125 PRO A C 1
ATOM 990 O O . PRO A 1 125 ? -4.988 10.805 2.982 1 98.12 125 PRO A O 1
ATOM 993 N N . PHE A 1 126 ? -3.533 10.953 1.331 1 98.38 126 PHE A N 1
ATOM 994 C CA . PHE A 1 126 ? -4.387 11.883 0.6 1 98.38 126 PHE A CA 1
ATOM 995 C C . PHE A 1 126 ? -5.711 11.227 0.231 1 98.38 126 PHE A C 1
ATOM 997 O O . PHE A 1 126 ? -6.762 11.875 0.275 1 98.38 126 PHE A O 1
ATOM 1004 N N . ALA A 1 127 ? -5.637 9.984 -0.146 1 97.62 127 ALA A N 1
ATOM 1005 C CA . ALA A 1 127 ? -6.863 9.258 -0.48 1 97.62 127 ALA A CA 1
ATOM 1006 C C . ALA A 1 127 ? -7.785 9.156 0.729 1 97.62 127 ALA A C 1
ATOM 1008 O O . ALA A 1 127 ? -9.008 9.164 0.583 1 97.62 127 ALA A O 1
ATOM 1009 N N . MET A 1 128 ? -7.27 9.117 1.881 1 96.81 128 MET A N 1
ATOM 1010 C CA . MET A 1 128 ? -8.047 8.953 3.107 1 96.81 128 MET A CA 1
ATOM 1011 C C . MET A 1 128 ? -8.805 10.234 3.443 1 96.81 128 MET A C 1
ATOM 1013 O O . MET A 1 128 ? -9.711 10.227 4.27 1 96.81 128 MET A O 1
ATOM 1017 N N . LEU A 1 129 ? -8.461 11.312 2.82 1 97.38 129 LEU A N 1
ATOM 1018 C CA . LEU A 1 129 ? -9.25 12.531 2.961 1 97.38 129 LEU A CA 1
ATOM 1019 C C . LEU A 1 129 ? -10.688 12.297 2.508 1 97.38 129 LEU A C 1
ATOM 1021 O O . LEU A 1 129 ? -11.617 12.906 3.045 1 97.38 129 LEU A O 1
ATOM 1025 N N . ASN A 1 130 ? -10.812 11.414 1.538 1 96.38 130 ASN A N 1
ATOM 1026 C CA . ASN A 1 130 ? -12.148 11.086 1.062 1 96.38 130 ASN A CA 1
ATOM 1027 C C . ASN A 1 130 ? -12.977 10.398 2.145 1 96.38 130 ASN A C 1
ATOM 1029 O O . ASN A 1 130 ? -14.18 10.625 2.25 1 96.38 130 ASN A O 1
ATOM 1033 N N . VAL A 1 131 ? -12.305 9.633 2.906 1 93.5 131 VAL A N 1
ATOM 1034 C CA . VAL A 1 131 ? -12.977 8.938 3.996 1 93.5 131 VAL A CA 1
ATOM 1035 C C . VAL A 1 131 ? -13.453 9.938 5.043 1 93.5 131 VAL A C 1
ATOM 1037 O O . VAL A 1 131 ? -14.531 9.781 5.621 1 93.5 131 VAL A O 1
ATOM 1040 N N . LEU A 1 132 ? -12.688 10.977 5.215 1 94.12 132 LEU A N 1
ATOM 1041 C CA . LEU A 1 132 ? -13.039 12.016 6.172 1 94.12 132 LEU A CA 1
ATOM 1042 C C . LEU A 1 132 ? -14.18 12.875 5.648 1 94.12 132 LEU A C 1
ATOM 1044 O O . LEU A 1 132 ? -15.031 13.32 6.418 1 94.12 132 LEU A O 1
ATOM 1048 N N . SER A 1 133 ? -14.219 13.062 4.379 1 95.69 133 SER A N 1
ATOM 1049 C CA . SER A 1 133 ? -15.086 14.078 3.791 1 95.69 133 SER A CA 1
ATOM 1050 C C . SER A 1 133 ? -16.438 13.492 3.395 1 95.69 133 SER A C 1
ATOM 1052 O O . SER A 1 133 ? -17.438 14.203 3.363 1 95.69 133 SER A O 1
ATOM 1054 N N . PHE A 1 134 ? -16.453 12.234 3.061 1 93.44 134 PHE A N 1
ATOM 1055 C CA . PHE A 1 134 ? -17.688 11.633 2.574 1 93.44 134 PHE A CA 1
ATOM 1056 C C . PHE A 1 134 ? -18.219 10.609 3.57 1 93.44 134 PHE A C 1
ATOM 1058 O O . PHE A 1 134 ? -17.5 9.688 3.965 1 93.44 134 PHE A O 1
ATOM 1065 N N . HIS A 1 135 ? -19.469 10.797 3.951 1 88 135 HIS A N 1
ATOM 1066 C CA . HIS A 1 135 ? -20.109 9.914 4.922 1 88 135 HIS A CA 1
ATOM 1067 C C . HIS A 1 135 ? -21.422 9.359 4.387 1 88 135 HIS A C 1
ATOM 1069 O O . HIS A 1 135 ? -22.172 10.078 3.719 1 88 135 HIS A O 1
ATOM 1075 N N . THR A 1 136 ? -21.562 8.133 4.621 1 82.06 136 THR A N 1
ATOM 1076 C CA . THR A 1 136 ? -22.812 7.492 4.203 1 82.06 136 THR A CA 1
ATOM 1077 C C . THR A 1 136 ? -23.812 7.438 5.359 1 82.06 136 THR A C 1
ATOM 1079 O O . THR A 1 136 ? -23.453 7.023 6.469 1 82.06 136 THR A O 1
ATOM 1082 N N . SER A 1 137 ? -25.016 7.879 5.109 1 77.88 137 SER A N 1
ATOM 1083 C CA . SER A 1 137 ? -26.078 7.789 6.098 1 77.88 137 SER A CA 1
ATOM 1084 C C . SER A 1 137 ? -26.625 6.367 6.207 1 77.88 137 SER A C 1
ATOM 1086 O O . SER A 1 137 ? -26.969 5.75 5.195 1 77.88 137 SER A O 1
ATOM 1088 N N . PRO A 1 138 ? -26.594 5.828 7.359 1 69.69 138 PRO A N 1
ATOM 1089 C CA . PRO A 1 138 ? -27.125 4.473 7.523 1 69.69 138 PRO A CA 1
ATOM 1090 C C . PRO A 1 138 ? -28.609 4.379 7.211 1 69.69 138 PRO A C 1
ATOM 1092 O O . PRO A 1 138 ? -29.109 3.299 6.887 1 69.69 138 PRO A O 1
ATOM 1095 N N . MET A 1 139 ? -29.312 5.516 7.32 1 68.38 139 MET A N 1
ATOM 1096 C CA . MET A 1 139 ? -30.766 5.52 7.18 1 68.38 139 MET A CA 1
ATOM 1097 C C . MET A 1 139 ? -31.172 5.414 5.711 1 68.38 139 MET A C 1
ATOM 1099 O O . MET A 1 139 ? -32.062 4.625 5.359 1 68.38 139 MET A O 1
ATOM 1103 N N . ASP A 1 140 ? -30.531 6.145 4.848 1 71.75 140 ASP A N 1
ATOM 1104 C CA . ASP A 1 140 ? -31.016 6.18 3.467 1 71.75 140 ASP A CA 1
ATOM 1105 C C . ASP A 1 140 ? -29.875 5.852 2.49 1 71.75 140 ASP A C 1
ATOM 1107 O O . ASP A 1 140 ? -30.047 5.98 1.276 1 71.75 140 ASP A O 1
ATOM 1111 N N . THR A 1 141 ? -28.766 5.434 2.924 1 75.81 141 THR A N 1
ATOM 1112 C CA . THR A 1 141 ? -27.609 5.078 2.105 1 75.81 141 THR A CA 1
ATOM 1113 C C . THR A 1 141 ? -27.156 6.27 1.272 1 75.81 141 THR A C 1
ATOM 1115 O O . THR A 1 141 ? -26.453 6.102 0.271 1 75.81 141 THR A O 1
ATOM 1118 N N . SER A 1 142 ? -27.656 7.457 1.65 1 84.5 142 SER A N 1
ATOM 1119 C CA . SER A 1 142 ? -27.234 8.664 0.95 1 84.5 142 SER A CA 1
ATOM 1120 C C . SER A 1 142 ? -25.859 9.117 1.422 1 84.5 142 SER A C 1
ATOM 1122 O O . SER A 1 142 ? -25.5 8.914 2.584 1 84.5 142 SER A O 1
ATOM 1124 N N . VAL A 1 143 ? -25.125 9.617 0.44 1 88.75 143 VAL A N 1
ATOM 1125 C CA . VAL A 1 143 ? -23.781 10.086 0.747 1 88.75 143 VAL A CA 1
ATOM 1126 C C . VAL A 1 143 ? -23.797 11.602 0.953 1 88.75 143 VAL A C 1
ATOM 1128 O O . VAL A 1 143 ? -24.359 12.336 0.138 1 88.75 143 VAL A O 1
ATOM 1131 N N . SER A 1 144 ? -23.328 12.023 2.037 1 91.88 144 SER A N 1
ATOM 1132 C CA . SER A 1 144 ? -23.234 13.445 2.338 1 91.88 144 SER A CA 1
ATOM 1133 C C . SER A 1 144 ? -21.781 13.906 2.391 1 91.88 144 SER A C 1
ATOM 1135 O O . SER A 1 144 ? -20.906 13.164 2.854 1 91.88 144 SER A O 1
ATOM 1137 N N . TYR A 1 145 ? -21.5 15.086 1.814 1 94.38 145 TYR A N 1
ATOM 1138 C CA . TYR A 1 145 ? -20.188 15.727 1.855 1 94.38 145 TYR A CA 1
ATOM 1139 C C . TYR A 1 145 ? -20.062 16.625 3.076 1 94.38 145 TYR A C 1
ATOM 1141 O O . TYR A 1 145 ? -20.875 17.531 3.287 1 94.38 145 TYR A O 1
ATOM 1149 N N . ASN A 1 146 ? -19.109 16.359 3.928 1 95.06 146 ASN A N 1
ATOM 1150 C CA . ASN A 1 146 ? -18.797 17.188 5.09 1 95.06 146 ASN A CA 1
ATOM 1151 C C . ASN A 1 146 ? -17.422 17.812 4.969 1 95.06 146 ASN A C 1
ATOM 1153 O O . ASN A 1 146 ? -16.406 17.156 5.223 1 95.06 146 ASN A O 1
ATOM 1157 N N . PRO A 1 147 ? -17.359 19.078 4.633 1 96.44 147 PRO A N 1
ATOM 1158 C CA . PRO A 1 147 ? -16.062 19.734 4.438 1 96.44 147 PRO A CA 1
ATOM 1159 C C . PRO A 1 147 ? -15.375 20.094 5.754 1 96.44 147 PRO A C 1
ATOM 1161 O O . PRO A 1 147 ? -14.188 20.406 5.766 1 96.44 147 PRO A O 1
ATOM 1164 N N . ILE A 1 148 ? -16.078 20.047 6.883 1 97 148 ILE A N 1
ATOM 1165 C CA . ILE A 1 148 ? -15.594 20.594 8.141 1 97 148 ILE A CA 1
ATOM 1166 C C . ILE A 1 148 ? -14.523 19.688 8.734 1 97 148 ILE A C 1
ATOM 1168 O O . ILE A 1 148 ? -13.523 20.172 9.281 1 97 148 ILE A O 1
ATOM 1172 N N . LEU A 1 149 ? -14.68 18.406 8.578 1 96.31 149 LEU A N 1
ATOM 1173 C CA . LEU A 1 149 ? -13.742 17.484 9.203 1 96.31 149 LEU A CA 1
ATOM 1174 C C . LEU A 1 149 ? -12.359 17.594 8.555 1 96.31 149 LEU A C 1
ATOM 1176 O O . LEU A 1 149 ? -11.367 17.828 9.242 1 96.31 149 LEU A O 1
ATOM 1180 N N . PRO A 1 150 ? -12.297 17.438 7.199 1 97.38 150 PRO A N 1
ATOM 1181 C CA . PRO A 1 150 ? -10.977 17.641 6.594 1 97.38 150 PRO A CA 1
ATOM 1182 C C . PRO A 1 150 ? -10.414 19.031 6.852 1 97.38 150 PRO A C 1
ATOM 1184 O O . PRO A 1 150 ? -9.203 19.188 7.059 1 97.38 150 PRO A O 1
ATOM 1187 N N . LEU A 1 151 ? -11.242 20.016 6.828 1 97.81 151 LEU A N 1
ATOM 1188 C CA . LEU A 1 151 ? -10.805 21.375 7.09 1 97.81 151 LEU A CA 1
ATOM 1189 C C . LEU A 1 151 ? -10.227 21.5 8.492 1 97.81 151 LEU A C 1
ATOM 1191 O O . LEU A 1 151 ? -9.211 22.156 8.695 1 97.81 151 LEU A O 1
ATOM 1195 N N . SER A 1 152 ? -10.922 20.938 9.461 1 98.12 152 SER A N 1
ATOM 1196 C CA . SER A 1 152 ? -10.469 21.016 10.852 1 98.12 152 SER A CA 1
ATOM 1197 C C . SER A 1 152 ? -9.07 20.453 11.008 1 98.12 152 SER A C 1
ATOM 1199 O O . SER A 1 152 ? -8.25 20.984 11.758 1 98.12 152 SER A O 1
ATOM 1201 N N . VAL A 1 153 ? -8.742 19.344 10.328 1 98.19 153 VAL A N 1
ATOM 1202 C CA . VAL A 1 153 ? -7.422 18.719 10.391 1 98.19 153 VAL A CA 1
ATOM 1203 C C . VAL A 1 153 ? -6.363 19.734 9.945 1 98.19 153 VAL A C 1
ATOM 1205 O O . VAL A 1 153 ? -5.344 19.906 10.617 1 98.19 153 VAL A O 1
ATOM 1208 N N . PHE A 1 154 ? -6.629 20.406 8.867 1 98.19 154 PHE A N 1
ATOM 1209 C CA . PHE A 1 154 ? -5.672 21.375 8.352 1 98.19 154 PHE A CA 1
ATOM 1210 C C . PHE A 1 154 ? -5.562 22.562 9.297 1 98.19 154 PHE A C 1
ATOM 1212 O O . PHE A 1 154 ? -4.461 23.047 9.562 1 98.19 154 PHE A O 1
ATOM 1219 N N . VAL A 1 155 ? -6.676 23.016 9.781 1 97.75 155 VAL A N 1
ATOM 1220 C CA . VAL A 1 155 ? -6.672 24.172 10.68 1 97.75 155 VAL A CA 1
ATOM 1221 C C . VAL A 1 155 ? -5.883 23.844 11.938 1 97.75 155 VAL A C 1
ATOM 1223 O O . VAL A 1 155 ? -5.078 24.641 12.406 1 97.75 155 VAL A O 1
ATOM 1226 N N . PHE A 1 156 ? -6.113 22.641 12.484 1 98.5 156 PHE A N 1
ATOM 1227 C CA . PHE A 1 156 ? -5.387 22.234 13.672 1 98.5 156 PHE A CA 1
ATOM 1228 C C . PHE A 1 156 ? -3.887 22.188 13.406 1 98.5 156 PHE A C 1
ATOM 1230 O O . PHE A 1 156 ? -3.084 22.578 14.25 1 98.5 156 PHE A O 1
ATOM 1237 N N . ILE A 1 157 ? -3.51 21.703 12.258 1 97.69 157 ILE A N 1
ATOM 1238 C CA . ILE A 1 157 ? -2.102 21.641 11.891 1 97.69 157 ILE A CA 1
ATOM 1239 C C . ILE A 1 157 ? -1.518 23.047 11.789 1 97.69 157 ILE A C 1
ATOM 1241 O O . ILE A 1 157 ? -0.46 23.328 12.359 1 97.69 157 ILE A O 1
ATOM 1245 N N . TRP A 1 158 ? -2.217 23.969 11.102 1 96.06 158 TRP A N 1
ATOM 1246 C CA . TRP A 1 158 ? -1.734 25.328 10.898 1 96.06 158 TRP A CA 1
ATOM 1247 C C . TRP A 1 158 ? -1.599 26.062 12.227 1 96.06 158 TRP A C 1
ATOM 1249 O O . TRP A 1 158 ? -0.611 26.766 12.453 1 96.06 158 TRP A O 1
ATOM 1259 N N . LEU A 1 159 ? -2.57 25.859 12.992 1 96.88 159 LEU A N 1
ATOM 1260 C CA . LEU A 1 159 ? -2.555 26.547 14.273 1 96.88 159 LEU A CA 1
ATOM 1261 C C . LEU A 1 159 ? -1.497 25.953 15.203 1 96.88 159 LEU A C 1
ATOM 1263 O O . LEU A 1 159 ? -0.877 26.672 15.984 1 96.88 159 LEU A O 1
ATOM 1267 N N . SER A 1 160 ? -1.368 24.672 15.125 1 96.81 160 SER A N 1
ATOM 1268 C CA . SER A 1 160 ? -0.314 24.031 15.898 1 96.81 160 SER A CA 1
ATOM 1269 C C . SER A 1 160 ? 1.064 24.531 15.492 1 96.81 160 SER A C 1
ATOM 1271 O O . SER A 1 160 ? 1.889 24.859 16.344 1 96.81 160 SER A O 1
ATOM 1273 N N . ASP A 1 161 ? 1.277 24.609 14.211 1 93.75 161 ASP A N 1
ATOM 1274 C CA . ASP A 1 161 ? 2.564 25.078 13.695 1 93.75 161 ASP A CA 1
ATOM 1275 C C . ASP A 1 161 ? 2.799 26.547 14.047 1 93.75 161 ASP A C 1
ATOM 1277 O O . ASP A 1 161 ? 3.902 26.922 14.445 1 93.75 161 ASP A O 1
ATOM 1281 N N . THR A 1 162 ? 1.806 27.359 13.812 1 92.5 162 THR A N 1
ATOM 1282 C CA . THR A 1 162 ? 1.904 28.781 14.117 1 92.5 162 THR A CA 1
ATOM 1283 C C . THR A 1 162 ? 2.131 29 15.609 1 92.5 162 THR A C 1
ATOM 1285 O O . THR A 1 162 ? 2.975 29.797 16 1 92.5 162 THR A O 1
ATOM 1288 N N . GLY A 1 163 ? 1.334 28.328 16.406 1 93.88 163 GLY A N 1
ATOM 1289 C CA . GLY A 1 163 ? 1.519 28.406 17.844 1 93.88 163 GLY A CA 1
ATOM 1290 C C . GLY A 1 163 ? 2.887 27.938 18.297 1 93.88 163 GLY A C 1
ATOM 1291 O O . GLY A 1 163 ? 3.496 28.547 19.188 1 93.88 163 GLY A O 1
ATOM 1292 N N . ALA A 1 164 ? 3.34 26.875 17.719 1 92.94 164 ALA A N 1
ATOM 1293 C CA . ALA A 1 164 ? 4.66 26.359 18.062 1 92.94 164 ALA A CA 1
ATOM 1294 C C . ALA A 1 164 ? 5.754 27.359 17.719 1 92.94 164 ALA A C 1
ATOM 1296 O O . ALA A 1 164 ? 6.723 27.5 18.469 1 92.94 164 ALA A O 1
ATOM 1297 N N . TYR A 1 165 ? 5.574 28.016 16.609 1 89.69 165 TYR A N 1
ATOM 1298 C CA . TYR A 1 165 ? 6.543 29.016 16.203 1 89.69 165 TYR A CA 1
ATOM 1299 C C . TYR A 1 165 ? 6.543 30.203 17.172 1 89.69 165 TYR A C 1
ATOM 1301 O O . TYR A 1 165 ? 7.602 30.656 17.609 1 89.69 165 TYR A O 1
ATOM 1309 N N . CYS A 1 166 ? 5.41 30.641 17.578 1 92.88 166 CYS A N 1
ATOM 1310 C CA . CYS A 1 166 ? 5.277 31.797 18.453 1 92.88 166 CYS A CA 1
ATOM 1311 C C . CYS A 1 166 ? 5.785 31.484 19.844 1 92.88 166 CYS A C 1
ATOM 1313 O O . CYS A 1 166 ? 6.605 32.219 20.406 1 92.88 166 CYS A O 1
ATOM 1315 N N . VAL A 1 167 ? 5.371 30.391 20.359 1 92.31 167 VAL A N 1
ATOM 1316 C CA . VAL A 1 167 ? 5.75 30.031 21.719 1 92.31 167 VAL A CA 1
ATOM 1317 C C . VAL A 1 167 ? 7.211 29.578 21.75 1 92.31 167 VAL A C 1
ATOM 1319 O O . VAL A 1 167 ? 7.961 29.938 22.672 1 92.31 167 VAL A O 1
ATOM 1322 N N . GLY A 1 168 ? 7.578 28.828 20.797 1 90.56 168 GLY A N 1
ATOM 1323 C CA . GLY A 1 168 ? 8.945 28.344 20.703 1 90.56 168 GLY A CA 1
ATOM 1324 C C . GLY A 1 168 ? 9.961 29.469 20.562 1 90.56 168 GLY A C 1
ATOM 1325 O O . GLY A 1 168 ? 11.047 29.406 21.141 1 90.56 168 GLY A O 1
ATOM 1326 N N . SER A 1 169 ? 9.641 30.469 19.844 1 90.31 169 SER A N 1
ATOM 1327 C CA . SER A 1 169 ? 10.547 31.609 19.641 1 90.31 169 SER A CA 1
ATOM 1328 C C . SER A 1 169 ? 10.68 32.438 20.906 1 90.31 169 SER A C 1
ATOM 1330 O O . SER A 1 169 ? 11.711 33.062 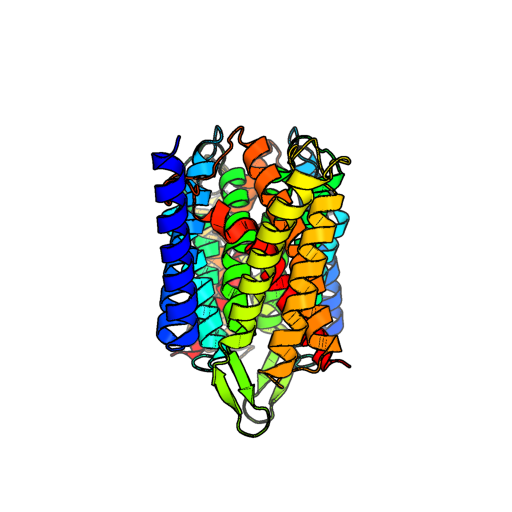21.141 1 90.31 169 SER A O 1
ATOM 1332 N N . LEU A 1 170 ? 9.742 32.344 21.734 1 90.69 170 LEU A N 1
ATOM 1333 C CA . LEU A 1 170 ? 9.734 33.156 22.953 1 90.69 170 LEU A CA 1
ATOM 1334 C C . LEU A 1 170 ? 10.375 32.438 24.109 1 90.69 170 LEU A C 1
ATOM 1336 O O . LEU A 1 170 ? 11.18 33 24.859 1 90.69 170 LEU A O 1
ATOM 1340 N N . ILE A 1 171 ? 10.023 31.125 24.25 1 91.44 171 ILE A N 1
ATOM 1341 C CA . ILE A 1 171 ? 10.461 30.453 25.469 1 91.44 171 ILE A CA 1
ATOM 1342 C C . ILE A 1 171 ? 11.117 29.125 25.125 1 91.44 171 ILE A C 1
ATOM 1344 O O . ILE A 1 171 ? 11.383 28.312 26.016 1 91.44 171 ILE A O 1
ATOM 1348 N N . GLY A 1 172 ? 11.305 28.859 23.906 1 87.25 172 GLY A N 1
ATOM 1349 C CA . GLY A 1 172 ? 11.867 27.578 23.516 1 87.25 172 GLY A CA 1
ATOM 1350 C C . GLY A 1 172 ? 13.266 27.359 24.062 1 87.25 172 GLY A C 1
ATOM 1351 O O . GLY A 1 172 ? 14.148 28.188 23.891 1 87.25 172 GLY A O 1
ATOM 1352 N N . ARG A 1 173 ? 13.539 26.266 24.906 1 88.25 173 ARG A N 1
ATOM 1353 C CA . ARG A 1 173 ? 14.836 25.969 25.5 1 88.25 173 ARG A CA 1
ATOM 1354 C C . ARG A 1 173 ? 15.242 24.516 25.219 1 88.25 173 ARG A C 1
ATOM 1356 O O . ARG A 1 173 ? 16.406 24.234 24.953 1 88.25 173 ARG A O 1
ATOM 1363 N N . HIS A 1 174 ? 14.289 23.672 25.312 1 89.25 174 HIS A N 1
ATOM 1364 C CA . HIS A 1 174 ? 14.57 22.25 25.156 1 89.25 174 HIS A CA 1
ATOM 1365 C C . HIS A 1 174 ? 14.195 21.766 23.75 1 89.25 174 HIS A C 1
ATOM 1367 O O . HIS A 1 174 ? 13.023 21.766 23.391 1 89.25 174 HIS A O 1
ATOM 1373 N N . ARG A 1 175 ? 15.203 21.203 23.094 1 88.81 175 ARG A N 1
ATOM 1374 C CA . ARG A 1 175 ? 15.016 20.781 21.703 1 88.81 175 ARG A CA 1
ATOM 1375 C C . ARG A 1 175 ? 14.258 19.453 21.641 1 88.81 175 ARG A C 1
ATOM 1377 O O . ARG A 1 175 ? 14.484 18.562 22.469 1 88.81 175 ARG A O 1
ATOM 1384 N N . LEU A 1 176 ? 13.359 19.359 20.75 1 83.06 176 LEU A N 1
ATOM 1385 C CA . LEU A 1 176 ? 12.5 18.188 20.594 1 83.06 176 LEU A CA 1
ATOM 1386 C C . LEU A 1 176 ? 13.25 17.047 19.906 1 83.06 176 LEU A C 1
ATOM 1388 O O . LEU A 1 176 ? 13.297 15.93 20.422 1 83.06 176 LEU A O 1
ATOM 1392 N N . PHE A 1 177 ? 13.758 17.188 18.672 1 83.75 177 PHE A N 1
ATOM 1393 C CA . PHE A 1 177 ? 14.539 16.234 17.891 1 83.75 177 PHE A CA 1
ATOM 1394 C C . PHE A 1 177 ? 15.711 16.938 17.203 1 83.75 177 PHE A C 1
ATOM 1396 O O . PHE A 1 177 ? 15.695 17.156 16 1 83.75 177 PHE A O 1
ATOM 1403 N N . GLU A 1 178 ? 16.734 17.141 17.906 1 84.31 178 GLU A N 1
ATOM 1404 C CA . GLU A 1 178 ? 17.844 17.969 17.453 1 84.31 178 GLU A CA 1
ATOM 1405 C C . GLU A 1 178 ? 18.516 17.375 16.234 1 84.31 178 GLU A C 1
ATOM 1407 O O . GLU A 1 178 ? 18.938 18.094 15.32 1 84.31 178 GLU A O 1
ATOM 1412 N N . ARG A 1 179 ? 18.547 16.109 16.141 1 83.94 179 ARG A N 1
ATOM 1413 C CA . ARG A 1 179 ? 19.203 15.422 15.031 1 83.94 179 ARG A CA 1
ATOM 1414 C C . ARG A 1 179 ? 18.469 15.656 13.719 1 83.94 179 ARG A C 1
ATOM 1416 O O . ARG A 1 179 ? 19.094 15.812 12.672 1 83.94 179 ARG A O 1
ATOM 1423 N N . ILE A 1 180 ? 17.234 15.766 13.82 1 85.56 180 ILE A N 1
ATOM 1424 C CA . ILE A 1 180 ? 16.391 15.82 12.625 1 85.56 180 ILE A CA 1
ATOM 1425 C C . ILE A 1 180 ? 15.922 17.25 12.391 1 85.56 180 ILE A C 1
ATOM 1427 O O . ILE A 1 180 ? 15.953 17.75 11.258 1 85.56 180 ILE A O 1
ATOM 1431 N N . SER A 1 181 ? 15.484 17.875 13.469 1 87.44 181 SER A N 1
ATOM 1432 C CA . SER A 1 181 ? 14.984 19.25 13.414 1 87.44 181 SER A CA 1
ATOM 1433 C C . SER A 1 181 ? 15.516 20.078 14.578 1 87.44 181 SER A C 1
ATOM 1435 O O . SER A 1 181 ? 14.844 20.234 15.602 1 87.44 181 SER A O 1
ATOM 1437 N N . PRO A 1 182 ? 16.531 20.719 14.367 1 86.56 182 PRO A N 1
ATOM 1438 C CA . PRO A 1 182 ? 17.219 21.406 15.461 1 86.56 182 PRO A CA 1
ATOM 1439 C C . PRO A 1 182 ? 16.469 22.625 15.969 1 86.56 182 PRO A C 1
ATOM 1441 O O . PRO A 1 182 ? 16.719 23.094 17.078 1 86.56 182 PRO A O 1
ATOM 1444 N N . LYS A 1 183 ? 15.602 23.109 15.266 1 83.75 183 LYS A N 1
ATOM 1445 C CA . LYS A 1 183 ? 14.945 24.359 15.656 1 83.75 183 LYS A CA 1
ATOM 1446 C C . LYS A 1 183 ? 13.664 24.094 16.438 1 83.75 183 LYS A C 1
ATOM 1448 O O . LYS A 1 183 ? 13.109 25 17.062 1 83.75 183 LYS A O 1
ATOM 1453 N N . LYS A 1 184 ? 13.273 22.906 16.516 1 89.31 184 LYS A N 1
ATOM 1454 C CA . LYS A 1 184 ? 12.023 22.594 17.203 1 89.31 184 LYS A CA 1
ATOM 1455 C C . LYS A 1 184 ? 12.266 22.391 18.703 1 89.31 184 LYS A C 1
ATOM 1457 O O . LYS A 1 184 ? 13.25 21.75 19.094 1 89.31 184 LYS A O 1
ATOM 1462 N N . SER A 1 185 ? 11.312 22.984 19.453 1 91.19 185 SER A N 1
ATOM 1463 C CA . SER A 1 185 ? 11.438 22.859 20.906 1 91.19 185 SER A CA 1
ATOM 1464 C C . SER A 1 185 ? 10.195 22.234 21.516 1 91.19 185 SER A C 1
ATOM 1466 O O . SER A 1 185 ? 9.117 22.266 20.922 1 91.19 185 SER A O 1
ATOM 1468 N N . TRP A 1 186 ? 10.391 21.625 22.688 1 92.5 186 TRP A N 1
ATOM 1469 C CA . TRP A 1 186 ? 9.273 21.047 23.438 1 92.5 186 TRP A CA 1
ATOM 1470 C C . TRP A 1 186 ? 8.266 22.109 23.828 1 92.5 186 TRP A C 1
ATOM 1472 O O . TRP A 1 186 ? 7.055 21.906 23.734 1 92.5 186 TRP A O 1
ATOM 1482 N N . GLU A 1 187 ? 8.758 23.25 24.297 1 94.19 187 GLU A N 1
ATOM 1483 C CA . GLU A 1 187 ? 7.891 24.359 24.688 1 94.19 187 GLU A CA 1
ATOM 1484 C C . GLU A 1 187 ? 7.039 24.828 23.516 1 94.19 187 GLU A C 1
ATOM 1486 O O . GLU A 1 187 ? 5.844 25.078 23.672 1 94.19 187 GLU A O 1
ATOM 1491 N N . GLY A 1 188 ? 7.637 24.891 22.422 1 93.31 188 GLY A N 1
ATOM 1492 C CA . GLY A 1 188 ? 6.91 25.266 21.219 1 93.31 188 GLY A CA 1
ATOM 1493 C C . GLY A 1 188 ? 5.84 24.266 20.828 1 93.31 188 GLY A C 1
ATOM 1494 O O . GLY A 1 188 ? 4.715 24.656 20.5 1 93.31 188 GLY A O 1
ATOM 1495 N N . SER A 1 189 ? 6.246 23.031 20.859 1 93.38 189 SER A N 1
ATOM 1496 C CA . SER A 1 189 ? 5.305 21.969 20.484 1 93.38 189 SER A CA 1
ATOM 1497 C C . SER A 1 189 ? 4.105 21.953 21.438 1 93.38 189 SER A C 1
ATOM 1499 O O . SER A 1 189 ? 2.963 21.797 20.984 1 93.38 189 SER A O 1
ATOM 1501 N N . ILE A 1 190 ? 4.348 22.094 22.672 1 94.75 190 ILE A N 1
ATOM 1502 C CA . ILE A 1 190 ? 3.277 22.109 23.672 1 94.75 190 ILE A CA 1
ATOM 1503 C C . ILE A 1 190 ? 2.418 23.359 23.484 1 94.75 190 ILE A C 1
ATOM 1505 O O . ILE A 1 190 ? 1.188 23.281 23.531 1 94.75 190 ILE A O 1
ATOM 1509 N N . GLY A 1 191 ? 3.08 24.469 23.328 1 95.25 191 GLY A N 1
ATOM 1510 C CA . GLY A 1 191 ? 2.35 25.703 23.047 1 95.25 191 GLY A CA 1
ATOM 1511 C C . GLY A 1 191 ? 1.464 25.609 21.828 1 95.25 191 GLY A C 1
ATOM 1512 O O . GLY A 1 191 ? 0.305 26.031 21.859 1 95.25 191 GLY A O 1
ATOM 1513 N N . GLY A 1 192 ? 1.987 25.078 20.734 1 96.25 192 GLY A N 1
ATOM 1514 C CA . GLY A 1 192 ? 1.204 24.859 19.531 1 96.25 192 GLY A CA 1
ATOM 1515 C C . GLY A 1 192 ? 0.042 23.906 19.75 1 96.25 192 GLY A C 1
ATOM 1516 O O . GLY A 1 192 ? -1.048 24.125 19.203 1 96.25 192 GLY A O 1
ATOM 1517 N N . GLY A 1 193 ? 0.326 22.891 20.516 1 97.06 193 GLY A N 1
ATOM 1518 C CA . GLY A 1 193 ? -0.734 21.953 20.859 1 97.06 193 GLY A CA 1
ATOM 1519 C C . GLY A 1 193 ? -1.882 22.609 21.609 1 97.06 193 GLY A C 1
ATOM 1520 O O . GLY A 1 193 ? -3.049 22.344 21.312 1 97.06 193 GLY A O 1
ATOM 1521 N N . ILE A 1 194 ? -1.549 23.453 22.547 1 97.25 194 ILE A N 1
ATOM 1522 C CA . ILE A 1 194 ? -2.553 24.141 23.344 1 97.25 194 ILE A CA 1
ATOM 1523 C C . ILE A 1 194 ? -3.406 25.047 22.453 1 97.25 194 ILE A C 1
ATOM 1525 O O . ILE A 1 194 ? -4.633 25.078 22.594 1 97.25 194 ILE A O 1
ATOM 1529 N N . VAL A 1 195 ? -2.781 25.703 21.547 1 97.44 195 VAL A N 1
ATOM 1530 C CA . VAL A 1 195 ? -3.5 26.578 20.625 1 97.44 195 VAL A CA 1
ATOM 1531 C C . VAL A 1 195 ? -4.441 25.75 19.766 1 97.44 195 VAL A C 1
ATOM 1533 O O . VAL A 1 195 ? -5.594 26.125 19.547 1 97.44 195 VAL A O 1
ATOM 1536 N N . ALA A 1 196 ? -3.949 24.656 19.234 1 97.75 196 ALA A N 1
ATOM 1537 C CA . ALA A 1 196 ? -4.762 23.781 18.391 1 97.75 196 ALA A CA 1
ATOM 1538 C C . ALA A 1 196 ? -5.941 23.203 19.172 1 97.75 196 ALA A C 1
ATOM 1540 O O . ALA A 1 196 ? -7.074 23.219 18.688 1 97.75 196 ALA A O 1
ATOM 1541 N N . ILE A 1 197 ? -5.703 22.719 20.359 1 97.69 197 ILE A N 1
ATOM 1542 C CA . ILE A 1 197 ? -6.762 22.156 21.188 1 97.69 197 ILE A CA 1
ATOM 1543 C C . ILE A 1 197 ? -7.762 23.25 21.562 1 97.69 197 ILE A C 1
ATOM 1545 O O . ILE A 1 197 ? -8.977 23.016 21.578 1 97.69 197 ILE A O 1
ATOM 1549 N N . GLY A 1 198 ? -7.273 24.406 21.938 1 97.5 198 GLY A N 1
ATOM 1550 C CA . GLY A 1 198 ? -8.156 25.531 22.188 1 97.5 198 GLY A CA 1
ATOM 1551 C C . GLY A 1 198 ? -9.086 25.844 21.031 1 97.5 198 GLY A C 1
ATOM 1552 O O . GLY A 1 198 ? -10.273 26.094 21.234 1 97.5 198 GLY A O 1
ATOM 1553 N N . SER A 1 199 ? -8.539 25.828 19.844 1 97.31 199 SER A N 1
ATOM 1554 C CA . SER A 1 199 ? -9.336 26.109 18.656 1 97.31 199 SER A CA 1
ATOM 1555 C C . SER A 1 199 ? -10.406 25.031 18.438 1 97.31 199 SER A C 1
ATOM 1557 O O . SER A 1 199 ? -11.422 25.281 17.781 1 97.31 199 SER A O 1
ATOM 1559 N N . SER A 1 200 ? -10.156 23.812 18.891 1 97.88 200 SER A N 1
ATOM 1560 C CA . SER A 1 200 ? -11.125 22.734 18.734 1 97.88 200 SER A CA 1
ATOM 1561 C C . SER A 1 200 ? -12.43 23.062 19.453 1 97.88 200 SER A C 1
ATOM 1563 O O . SER A 1 200 ? -13.5 22.625 19.031 1 97.88 200 SER A O 1
ATOM 1565 N N . PHE A 1 201 ? -12.367 23.875 20.516 1 97.44 201 PHE A N 1
ATOM 1566 C CA . PHE A 1 201 ? -13.57 24.266 21.234 1 97.44 201 PHE A CA 1
ATOM 1567 C C . PHE A 1 201 ? -14.406 25.234 20.406 1 97.44 201 PHE A C 1
ATOM 1569 O O . PHE A 1 201 ? -15.633 25.266 20.531 1 97.44 201 PHE A O 1
ATOM 1576 N N . ILE A 1 202 ? -13.742 26 19.625 1 97.19 202 ILE A N 1
ATOM 1577 C CA . ILE A 1 202 ? -14.461 26.859 18.688 1 97.19 202 ILE A CA 1
ATOM 1578 C C . ILE A 1 202 ? -15.211 26 17.672 1 97.19 202 ILE A C 1
ATOM 1580 O O . ILE A 1 202 ? -16.391 26.266 17.391 1 97.19 202 ILE A O 1
ATOM 1584 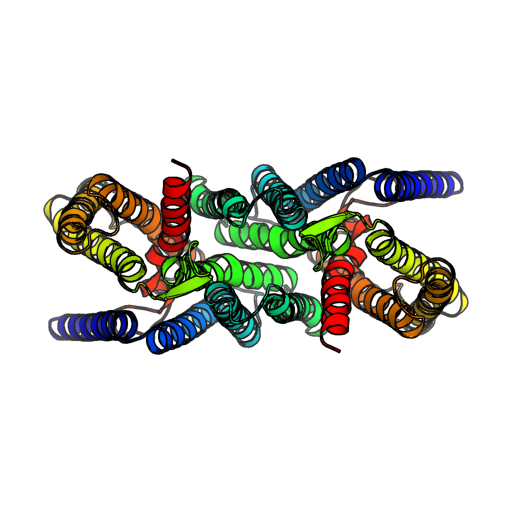N N . PHE A 1 203 ? -14.555 25 17.156 1 97.12 203 PHE A N 1
ATOM 1585 C CA . PHE A 1 203 ? -15.203 24.078 16.234 1 97.12 203 PHE A CA 1
ATOM 1586 C C . PHE A 1 203 ? -16.391 23.391 16.906 1 97.12 203 PHE A C 1
ATOM 1588 O O . PHE A 1 203 ? -17.438 23.234 16.297 1 97.12 203 PHE A O 1
ATOM 1595 N N . ALA A 1 204 ? -16.172 23.031 18.156 1 96.94 204 ALA A N 1
ATOM 1596 C CA . ALA A 1 204 ? -17.234 22.359 18.891 1 96.94 204 ALA A CA 1
ATOM 1597 C C . ALA A 1 204 ? -18.453 23.25 19.031 1 96.94 204 ALA A C 1
ATOM 1599 O O . ALA A 1 204 ? -19.594 22.766 19 1 96.94 204 ALA A O 1
ATOM 1600 N N . HIS A 1 205 ? -18.281 24.5 19.203 1 96.56 205 HIS A N 1
ATOM 1601 C CA . HIS A 1 205 ? -19.375 25.453 19.391 1 96.56 205 HIS A CA 1
ATOM 1602 C C . HIS A 1 205 ? -20.156 25.672 18.109 1 96.56 205 HIS A C 1
ATOM 1604 O O . HIS A 1 205 ? -21.391 25.703 18.109 1 96.56 205 HIS A O 1
ATOM 1610 N N . TYR A 1 206 ? -19.469 25.75 16.969 1 96.5 206 TYR A N 1
ATOM 1611 C CA . TYR A 1 206 ? -20.125 26.109 15.727 1 96.5 206 TYR A CA 1
ATOM 1612 C C . TYR A 1 206 ? -20.562 24.875 14.953 1 96.5 206 TYR A C 1
ATOM 1614 O O . TYR A 1 206 ? -21.5 24.938 14.148 1 96.5 206 TYR A O 1
ATOM 1622 N N . PHE A 1 207 ? -19.906 23.812 15.227 1 95.75 207 PHE A N 1
ATOM 1623 C CA . PHE A 1 207 ? -20.219 22.594 14.484 1 95.75 207 PHE A CA 1
ATOM 1624 C C . PHE A 1 207 ? -20.531 21.453 15.438 1 95.75 207 PHE A C 1
ATOM 1626 O O . PHE A 1 207 ? -19.641 20.688 15.836 1 95.75 207 PHE A O 1
ATOM 1633 N N . PRO A 1 208 ? -21.797 21.156 15.695 1 91.81 208 PRO A N 1
ATOM 1634 C CA . PRO A 1 208 ? -22.203 20.172 16.688 1 91.81 208 PRO A CA 1
ATOM 1635 C C . PRO A 1 208 ? -22.219 18.75 16.125 1 91.81 208 PRO A C 1
ATOM 1637 O O . PRO A 1 208 ? -23.047 17.922 16.547 1 91.81 208 PRO A O 1
ATOM 1640 N N . ILE A 1 209 ? -21.391 18.484 15.266 1 90.06 209 ILE A N 1
ATOM 1641 C CA . ILE A 1 209 ? -21.281 17.141 14.711 1 90.06 209 ILE A CA 1
ATOM 1642 C C . ILE A 1 209 ? -20.594 16.219 15.703 1 90.06 209 ILE A C 1
ATOM 1644 O O . ILE A 1 209 ? -20.797 15.008 15.68 1 90.06 209 ILE A O 1
ATOM 1648 N N . MET A 1 210 ? -19.719 16.766 16.516 1 93.69 210 MET A N 1
ATOM 1649 C CA . MET A 1 210 ? -19.031 16.062 17.609 1 93.69 210 MET A CA 1
ATOM 1650 C C . MET A 1 210 ? -19.094 16.891 18.891 1 93.69 210 MET A C 1
ATOM 1652 O O . MET A 1 210 ? -19.281 18.109 18.844 1 93.69 210 MET A O 1
ATOM 1656 N N . ASN A 1 211 ? -19.062 16.141 19.953 1 95.12 211 ASN A N 1
ATOM 1657 C CA . ASN A 1 211 ? -19.062 16.875 21.219 1 95.12 211 ASN A CA 1
ATOM 1658 C C . ASN A 1 211 ? -17.719 17.516 21.5 1 95.12 211 ASN A C 1
ATOM 1660 O O . ASN A 1 211 ? -16.766 17.344 20.734 1 95.12 211 ASN A O 1
ATOM 1664 N N . MET A 1 212 ? -17.609 18.25 22.562 1 96.88 212 MET A N 1
ATOM 1665 C CA . MET A 1 212 ? -16.422 19.031 22.891 1 96.88 212 MET A CA 1
ATOM 1666 C C . MET A 1 212 ? -15.227 18.125 23.141 1 96.88 212 MET A C 1
ATOM 1668 O O . MET A 1 212 ? -14.125 18.406 22.656 1 96.88 212 MET A O 1
ATOM 1672 N N . ALA A 1 213 ? -15.406 17.078 23.859 1 96.81 213 ALA A N 1
ATOM 1673 C CA . ALA A 1 213 ? -14.328 16.141 24.172 1 96.81 213 ALA A CA 1
ATOM 1674 C C . ALA A 1 213 ? -13.805 15.469 22.906 1 96.81 213 ALA A C 1
ATOM 1676 O O . ALA A 1 213 ? -12.602 15.242 22.766 1 96.81 213 ALA A O 1
ATOM 1677 N N . GLU A 1 214 ? -14.719 15.148 22 1 97.44 214 GLU A N 1
ATOM 1678 C CA . GLU A 1 214 ? -14.352 14.492 20.75 1 97.44 214 GLU A CA 1
ATOM 1679 C C . GLU A 1 214 ? -13.547 15.43 19.844 1 97.44 214 GLU A C 1
ATOM 1681 O O . GLU A 1 214 ? -12.562 15.016 19.234 1 97.44 214 GLU A O 1
ATOM 1686 N N . TRP A 1 215 ? -13.969 16.672 19.812 1 98.06 215 TRP A N 1
ATOM 1687 C CA . TRP A 1 215 ? -13.219 17.672 19.047 1 98.06 215 TRP A CA 1
ATOM 1688 C C . TRP A 1 215 ? -11.82 17.859 19.625 1 98.06 215 TRP A C 1
ATOM 1690 O O . TRP A 1 215 ? -10.844 17.938 18.891 1 98.06 215 TRP A O 1
ATOM 1700 N N . ALA A 1 216 ? -11.742 17.922 20.953 1 98.19 216 ALA A N 1
ATOM 1701 C CA . ALA A 1 216 ? -10.453 18.078 21.625 1 98.19 216 ALA A CA 1
ATOM 1702 C C . ALA A 1 216 ? -9.555 16.875 21.344 1 98.19 216 ALA A C 1
ATOM 1704 O O . ALA A 1 216 ? -8.344 17.031 21.141 1 98.19 216 ALA A O 1
ATOM 1705 N N . GLY A 1 217 ? -10.156 15.711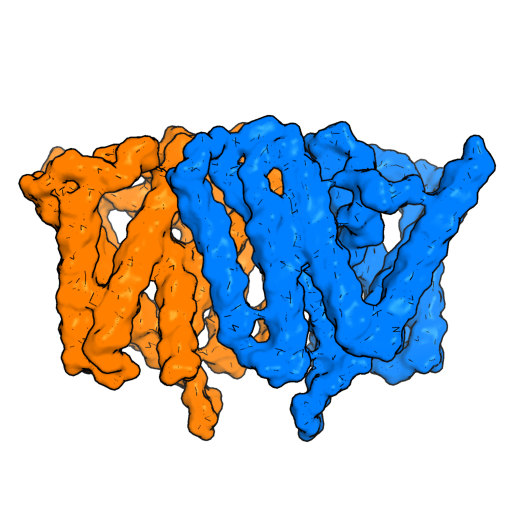 21.375 1 98.25 217 GLY A N 1
ATOM 1706 C CA . GLY A 1 217 ? -9.414 14.5 21.047 1 98.25 217 GLY A CA 1
ATOM 1707 C C . GLY A 1 217 ? -8.875 14.516 19.625 1 98.25 217 GLY A C 1
ATOM 1708 O O . GLY A 1 217 ? -7.734 14.102 19.391 1 98.25 217 GLY A O 1
ATOM 1709 N N . LEU A 1 218 ? -9.688 14.961 18.703 1 98.31 218 LEU A N 1
ATOM 1710 C CA . LEU A 1 218 ? -9.234 15.055 17.312 1 98.31 218 LEU A CA 1
ATOM 1711 C C . LEU A 1 218 ? -8.055 16.016 17.188 1 98.31 218 LEU A C 1
ATOM 1713 O O . LEU A 1 218 ? -7.066 15.695 16.516 1 98.31 218 LEU A O 1
ATOM 1717 N N . ALA A 1 219 ? -8.188 17.141 17.812 1 98.62 219 ALA A N 1
ATOM 1718 C CA . ALA A 1 219 ? -7.102 18.109 17.781 1 98.62 219 ALA A CA 1
ATOM 1719 C C . ALA A 1 219 ? -5.82 17.516 18.359 1 98.62 219 ALA A C 1
ATOM 1721 O O . ALA A 1 219 ? -4.734 17.703 17.797 1 98.62 219 ALA A O 1
ATOM 1722 N N . LEU A 1 220 ? -5.949 16.844 19.438 1 98.31 220 LEU A N 1
ATOM 1723 C CA . LEU A 1 220 ? -4.801 16.219 20.078 1 98.31 220 LEU A CA 1
ATOM 1724 C C . LEU A 1 220 ? -4.129 15.219 19.125 1 98.31 220 LEU A C 1
ATOM 1726 O O . LEU A 1 220 ? -2.906 15.234 18.984 1 98.31 220 LEU A O 1
ATOM 1730 N N . ILE A 1 221 ? -4.918 14.375 18.531 1 98.31 221 ILE A N 1
ATOM 1731 C CA . ILE A 1 221 ? -4.41 13.359 17.609 1 98.31 221 ILE A CA 1
ATOM 1732 C C . ILE A 1 221 ? -3.711 14.031 16.438 1 98.31 221 ILE A C 1
ATOM 1734 O O . ILE A 1 221 ? -2.625 13.617 16.031 1 98.31 221 ILE A O 1
ATOM 1738 N N . VAL A 1 222 ? -4.305 15.055 15.922 1 98.5 222 VAL A N 1
ATOM 1739 C CA . VAL A 1 222 ? -3.766 15.758 14.758 1 98.5 222 VAL A CA 1
ATOM 1740 C C . VAL A 1 222 ? -2.436 16.422 15.125 1 98.5 222 VAL A C 1
ATOM 1742 O O . VAL A 1 222 ? -1.484 16.391 14.344 1 98.5 222 VAL A O 1
ATOM 1745 N N . VAL A 1 223 ? -2.369 16.938 16.297 1 98 223 VAL A N 1
ATOM 1746 C CA . VAL A 1 223 ? -1.155 17.625 16.75 1 98 223 VAL A CA 1
ATOM 1747 C C . VAL A 1 223 ? -0.026 16.609 16.906 1 98 223 VAL A C 1
ATOM 1749 O O . VAL A 1 223 ? 1.088 16.828 16.422 1 98 223 VAL A O 1
ATOM 1752 N N . ILE A 1 224 ? -0.285 15.539 17.547 1 97.62 224 ILE A N 1
ATOM 1753 C CA . ILE A 1 224 ? 0.726 14.523 17.812 1 97.62 224 ILE A CA 1
ATOM 1754 C C . ILE A 1 224 ? 1.214 13.922 16.5 1 97.62 224 ILE A C 1
ATOM 1756 O O . ILE A 1 224 ? 2.414 13.93 16.203 1 97.62 224 ILE A O 1
ATOM 1760 N N . PHE A 1 225 ? 0.302 13.5 15.688 1 98.25 225 PHE A N 1
ATOM 1761 C CA . PHE A 1 225 ? 0.677 12.812 14.453 1 98.25 225 PHE A CA 1
ATOM 1762 C C . PHE A 1 225 ? 1.162 13.812 13.406 1 98.25 225 PHE A C 1
ATOM 1764 O O . PHE A 1 225 ? 1.959 13.469 12.531 1 98.25 225 PHE A O 1
ATOM 1771 N N . GLY A 1 226 ? 0.62 15.016 13.5 1 97.88 226 GLY A N 1
ATOM 1772 C CA . GLY A 1 226 ? 1.179 16.062 12.648 1 97.88 226 GLY A CA 1
ATOM 1773 C C . GLY A 1 226 ? 2.643 16.328 12.93 1 97.88 226 GLY A C 1
ATOM 1774 O O . GLY A 1 226 ? 3.432 16.531 12 1 97.88 226 GLY A O 1
ATOM 1775 N N . THR A 1 227 ? 2.963 16.359 14.172 1 96.38 227 THR A N 1
ATOM 1776 C CA . THR A 1 227 ? 4.355 16.562 14.562 1 96.38 227 THR A CA 1
ATOM 1777 C C . THR A 1 227 ? 5.223 15.406 14.055 1 96.38 227 THR A C 1
ATOM 1779 O O . THR A 1 227 ? 6.301 15.633 13.5 1 96.38 227 THR A O 1
ATOM 1782 N N . TRP A 1 228 ? 4.715 14.203 14.234 1 96.88 228 TRP A N 1
ATOM 1783 C CA . TRP A 1 228 ? 5.438 13.047 13.727 1 96.88 228 TRP A CA 1
ATOM 1784 C C . TRP A 1 228 ? 5.574 13.117 12.203 1 96.88 228 TRP A C 1
ATOM 1786 O O . TRP A 1 228 ? 6.586 12.688 11.648 1 96.88 228 TRP A O 1
ATOM 1796 N N . GLY A 1 229 ? 4.504 13.586 11.555 1 97.5 229 GLY A N 1
ATOM 1797 C CA . GLY A 1 229 ? 4.574 13.75 10.109 1 97.5 229 GLY A CA 1
ATOM 1798 C C . GLY A 1 229 ? 5.66 14.711 9.672 1 97.5 229 GLY A C 1
ATOM 1799 O O . GLY A 1 229 ? 6.422 14.414 8.75 1 97.5 229 GLY A O 1
ATOM 1800 N N . ASP A 1 230 ? 5.715 15.797 10.312 1 95.88 230 ASP A N 1
ATOM 1801 C CA . ASP A 1 230 ? 6.742 16.797 10.039 1 95.88 230 ASP A CA 1
ATOM 1802 C C . ASP A 1 230 ? 8.141 16.219 10.258 1 95.88 230 ASP A C 1
ATOM 1804 O O . ASP A 1 230 ? 9.039 16.438 9.445 1 95.88 230 ASP A O 1
ATOM 1808 N N . LEU A 1 231 ? 8.305 15.539 11.32 1 95.19 231 LEU A N 1
ATOM 1809 C CA . LEU A 1 231 ? 9.602 14.953 11.641 1 95.19 231 LEU A CA 1
ATOM 1810 C C . LEU A 1 231 ? 9.969 13.867 10.633 1 95.19 231 LEU A C 1
ATOM 1812 O O . LEU A 1 231 ? 11.141 13.719 10.273 1 95.19 231 LEU A O 1
ATOM 1816 N N . THR A 1 232 ? 8.992 13.109 10.211 1 95.94 232 THR A N 1
ATOM 1817 C CA . THR A 1 232 ? 9.219 12.055 9.234 1 95.94 232 THR A CA 1
ATOM 1818 C C . THR A 1 232 ? 9.727 12.633 7.914 1 95.94 232 THR A C 1
ATOM 1820 O O . THR A 1 232 ? 10.688 12.125 7.336 1 95.94 232 THR A O 1
ATOM 1823 N N . GLU A 1 233 ? 9.07 13.656 7.492 1 95.56 233 GLU A N 1
ATOM 1824 C CA . GLU A 1 233 ? 9.516 14.297 6.258 1 95.56 233 GLU A CA 1
ATOM 1825 C C . GLU A 1 233 ? 10.891 14.93 6.43 1 95.56 233 GLU A C 1
ATOM 1827 O O . GLU A 1 233 ? 11.703 14.914 5.504 1 95.56 233 GLU A O 1
ATOM 1832 N N . SER A 1 234 ? 11.18 15.516 7.574 1 94.5 234 SER A N 1
ATOM 1833 C CA . SER A 1 234 ? 12.5 16.078 7.855 1 94.5 234 SER A CA 1
ATOM 1834 C C . SER A 1 234 ? 13.578 15 7.793 1 94.5 234 SER A C 1
ATOM 1836 O O . SER A 1 234 ? 14.672 15.242 7.285 1 94.5 234 SER A O 1
ATOM 1838 N N . LEU A 1 235 ? 13.25 13.906 8.328 1 94.31 235 LEU A N 1
ATOM 1839 C CA . LEU A 1 235 ? 14.188 12.789 8.273 1 94.31 235 LEU A CA 1
ATOM 1840 C C . LEU A 1 235 ? 14.492 12.398 6.828 1 94.31 235 LEU A C 1
ATOM 1842 O O . LEU A 1 235 ? 15.641 12.133 6.48 1 94.31 235 LEU A O 1
ATOM 1846 N N . LEU A 1 236 ? 13.461 12.359 6.027 1 94.56 236 LEU A N 1
ATOM 1847 C CA . LEU A 1 236 ? 13.617 12.078 4.602 1 94.56 236 LEU A CA 1
ATOM 1848 C C . LEU A 1 236 ? 14.547 13.094 3.947 1 94.56 236 LEU A C 1
ATOM 1850 O O . LEU A 1 236 ? 15.484 12.719 3.238 1 94.56 236 LEU A O 1
ATOM 1854 N N . LYS A 1 237 ? 14.336 14.312 4.262 1 93.69 237 LYS A N 1
ATOM 1855 C CA . LYS A 1 237 ? 15.133 15.383 3.668 1 93.69 237 LYS A CA 1
ATOM 1856 C C . LYS A 1 237 ? 16.578 15.312 4.129 1 93.69 237 LYS A C 1
ATOM 1858 O O . LYS A 1 237 ? 17.5 15.492 3.33 1 93.69 237 LYS A O 1
ATOM 1863 N N . ARG A 1 238 ? 16.797 14.984 5.383 1 91.75 238 ARG A N 1
ATOM 1864 C CA . ARG A 1 238 ? 18.156 14.883 5.906 1 91.75 238 ARG A CA 1
ATOM 1865 C C . ARG A 1 238 ? 18.906 13.719 5.262 1 91.75 238 ARG A C 1
ATOM 1867 O O . ARG A 1 238 ? 20.109 13.828 4.98 1 91.75 238 ARG A O 1
ATOM 1874 N N . GLN A 1 239 ? 18.266 12.672 5.039 1 90.5 239 GLN A N 1
ATOM 1875 C CA . GLN A 1 239 ? 18.891 11.516 4.402 1 90.5 239 GLN A CA 1
ATOM 1876 C C . GLN A 1 239 ? 19.281 11.82 2.961 1 90.5 239 GLN A C 1
ATOM 1878 O O . GLN A 1 239 ? 20.25 11.266 2.443 1 90.5 239 GLN A O 1
ATOM 1883 N N . LEU A 1 240 ? 18.5 12.656 2.373 1 90.5 240 LEU A N 1
ATOM 1884 C CA . LEU A 1 240 ? 18.781 13.055 1 1 90.5 240 LEU A CA 1
ATOM 1885 C C . LEU A 1 240 ? 19.719 14.266 0.965 1 90.5 240 LEU A C 1
ATOM 1887 O O . LEU A 1 240 ? 20.031 14.773 -0.11 1 90.5 240 LEU A O 1
ATOM 1891 N N . HIS A 1 241 ? 20.078 14.828 2.129 1 89.94 241 HIS A N 1
ATOM 1892 C CA . HIS A 1 241 ? 20.984 15.953 2.291 1 89.94 241 HIS A CA 1
ATOM 1893 C C . HIS A 1 241 ? 20.406 17.219 1.668 1 89.94 241 HIS A C 1
ATOM 1895 O O . HIS A 1 241 ? 21.125 17.969 0.985 1 89.94 241 HIS A O 1
ATOM 1901 N N . ILE A 1 242 ? 19.125 17.344 1.823 1 87.69 242 ILE A N 1
ATOM 1902 C CA . ILE A 1 242 ? 18.453 18.547 1.353 1 87.69 242 ILE A CA 1
ATOM 1903 C C . ILE A 1 242 ? 17.672 19.188 2.5 1 87.69 242 ILE A C 1
ATOM 1905 O O . ILE A 1 242 ? 17.391 18.531 3.504 1 87.69 242 ILE A O 1
ATOM 1909 N N . LYS A 1 243 ? 17.297 20.438 2.275 1 83.94 243 LYS A N 1
ATOM 1910 C CA . LYS A 1 243 ? 16.547 21.156 3.301 1 83.94 243 LYS A CA 1
ATOM 1911 C C . LYS A 1 243 ? 15.086 21.328 2.885 1 83.94 243 LYS A C 1
ATOM 1913 O O . LYS A 1 243 ? 14.18 21.25 3.721 1 83.94 243 LYS A O 1
ATOM 1918 N N . ASP A 1 244 ? 14.938 21.625 1.617 1 84.19 244 ASP A N 1
ATOM 1919 C CA . ASP A 1 244 ? 13.602 21.812 1.07 1 84.19 244 ASP A CA 1
ATOM 1920 C C . ASP A 1 244 ? 13.305 20.781 -0.029 1 84.19 244 ASP A C 1
ATOM 1922 O O . ASP A 1 244 ? 14.195 20.438 -0.807 1 84.19 244 ASP A O 1
ATOM 1926 N N . SER A 1 245 ? 12.102 20.281 -0.093 1 83.69 245 SER A N 1
ATOM 1927 C CA . SER A 1 245 ? 11.742 19.219 -1.03 1 83.69 245 SER A CA 1
ATOM 1928 C C . SER A 1 245 ? 11.562 19.766 -2.441 1 83.69 245 SER A C 1
ATOM 1930 O O . SER A 1 245 ? 11.539 19 -3.41 1 83.69 245 SER A O 1
ATOM 1932 N N . GLY A 1 246 ? 11.25 20.984 -2.531 1 81.06 246 GLY A N 1
ATOM 1933 C CA . GLY A 1 246 ? 11.039 21.609 -3.826 1 81.06 246 GLY A CA 1
ATOM 1934 C C . GLY A 1 246 ? 10.953 23.125 -3.748 1 81.06 246 GLY A C 1
ATOM 1935 O O . GLY A 1 246 ? 11.203 23.719 -2.693 1 81.06 246 GLY A O 1
ATOM 1936 N N . ALA A 1 247 ? 10.688 23.688 -4.949 1 76.56 247 ALA A N 1
ATOM 1937 C CA . ALA A 1 247 ? 10.625 25.156 -4.996 1 76.56 247 ALA A CA 1
ATOM 1938 C C . ALA A 1 247 ? 9.336 25.625 -5.676 1 76.56 247 ALA A C 1
ATOM 1940 O O . ALA A 1 247 ? 9.273 26.75 -6.184 1 76.56 247 ALA A O 1
ATOM 1941 N N . ILE A 1 248 ? 8.422 24.703 -5.648 1 76.75 248 ILE A N 1
ATOM 1942 C CA . ILE A 1 248 ? 7.188 25.016 -6.359 1 76.75 248 ILE A CA 1
ATOM 1943 C C . ILE A 1 248 ? 6.508 26.219 -5.707 1 76.75 248 ILE A C 1
ATOM 1945 O O . ILE A 1 248 ? 5.938 27.062 -6.398 1 76.75 248 ILE A O 1
ATOM 1949 N N . LEU A 1 249 ? 6.57 26.281 -4.355 1 75.88 249 LEU A N 1
ATOM 1950 C CA . LEU A 1 249 ? 6.004 27.406 -3.627 1 75.88 249 LEU A CA 1
ATOM 1951 C C . LEU A 1 249 ? 7.105 28.344 -3.133 1 75.88 249 LEU A C 1
ATOM 1953 O O . LEU A 1 249 ? 7.805 28.031 -2.168 1 75.88 249 LEU A O 1
ATOM 1957 N N . PRO A 1 250 ? 7.195 29.484 -3.9 1 69.5 250 PRO A N 1
ATOM 1958 C CA . PRO A 1 250 ? 8.289 30.375 -3.543 1 69.5 250 PRO A CA 1
ATOM 1959 C C . PRO A 1 250 ? 8.305 30.734 -2.057 1 69.5 250 PRO A C 1
ATOM 1961 O O . PRO A 1 250 ? 7.293 31.188 -1.515 1 69.5 250 PRO A O 1
ATOM 1964 N N . GLY A 1 251 ? 9.312 30.453 -1.42 1 68.5 251 GLY A N 1
ATOM 1965 C CA . GLY A 1 251 ? 9.5 30.766 -0.014 1 68.5 251 GLY A CA 1
ATOM 1966 C C . GLY A 1 251 ? 8.953 29.703 0.921 1 68.5 251 GLY A C 1
ATOM 1967 O O . GLY A 1 251 ? 9.203 29.75 2.127 1 68.5 251 GLY A O 1
ATOM 1968 N N . HIS A 1 252 ? 8.242 28.766 0.33 1 75.81 252 HIS A N 1
ATOM 1969 C CA . HIS A 1 252 ? 7.578 27.797 1.191 1 75.81 252 HIS A CA 1
ATOM 1970 C C . HIS A 1 252 ? 8.008 26.375 0.855 1 75.81 252 HIS A C 1
ATOM 1972 O O . HIS A 1 252 ? 7.531 25.422 1.463 1 75.81 252 HIS A O 1
ATOM 1978 N N . GLY A 1 253 ? 8.883 26.297 -0.062 1 84.62 253 GLY A N 1
ATOM 1979 C CA . GLY A 1 253 ? 9.391 24.969 -0.376 1 84.62 253 GLY A CA 1
ATOM 1980 C C . GLY A 1 253 ? 8.516 24.219 -1.355 1 84.62 253 GLY A C 1
ATOM 1981 O O . GLY A 1 253 ? 7.93 24.812 -2.264 1 84.62 253 GLY A O 1
ATOM 1982 N N . GLY A 1 254 ? 8.484 22.938 -1.239 1 89.44 254 GLY A N 1
ATOM 1983 C CA . GLY A 1 254 ? 7.723 22.094 -2.152 1 89.44 254 GLY A CA 1
ATOM 1984 C C . GLY A 1 254 ? 6.379 21.672 -1.593 1 89.44 254 GLY A C 1
ATOM 1985 O O . GLY A 1 254 ? 5.969 22.141 -0.526 1 89.44 254 GLY A O 1
ATOM 1986 N N . MET A 1 255 ? 5.648 20.891 -2.357 1 92.31 255 MET A N 1
ATOM 1987 C CA . MET A 1 255 ? 4.348 20.375 -1.938 1 92.31 255 MET A CA 1
ATOM 1988 C C . MET A 1 255 ? 4.5 19.422 -0.753 1 92.31 255 MET A C 1
ATOM 1990 O O . MET A 1 255 ? 3.686 19.453 0.172 1 92.31 255 MET A O 1
ATOM 1994 N N . LEU A 1 256 ? 5.539 18.656 -0.829 1 94.19 256 LEU A N 1
ATOM 1995 C CA . LEU A 1 256 ? 5.801 17.719 0.258 1 94.19 256 LEU A CA 1
ATOM 1996 C C . LEU A 1 256 ? 6.031 18.469 1.571 1 94.19 256 LEU A C 1
ATOM 1998 O O . LEU A 1 256 ? 5.613 18 2.633 1 94.19 256 LEU A O 1
ATOM 2002 N N . ASP A 1 257 ? 6.652 19.625 1.51 1 93.5 257 ASP A N 1
ATOM 2003 C CA . ASP A 1 257 ? 6.91 20.453 2.686 1 93.5 257 ASP A CA 1
ATOM 2004 C C . ASP A 1 257 ? 5.613 21.016 3.254 1 93.5 257 ASP A C 1
ATOM 2006 O O . ASP A 1 257 ? 5.469 21.156 4.469 1 93.5 257 ASP A O 1
ATOM 2010 N N . ARG A 1 258 ? 4.719 21.281 2.385 1 92.62 258 ARG A N 1
ATOM 2011 C CA . ARG A 1 258 ? 3.492 21.969 2.791 1 92.62 258 ARG A CA 1
ATOM 2012 C C . ARG A 1 258 ? 2.506 20.984 3.412 1 92.62 258 ARG A C 1
ATOM 2014 O O . ARG A 1 258 ? 1.636 21.375 4.191 1 92.62 258 ARG A O 1
ATOM 2021 N N . PHE A 1 259 ? 2.672 19.734 3.068 1 96.31 259 PHE A N 1
ATOM 2022 C CA . PHE A 1 259 ? 1.695 18.766 3.539 1 96.31 259 PHE A CA 1
ATOM 2023 C C . PHE A 1 259 ? 2.367 17.688 4.379 1 96.31 259 PHE A C 1
ATOM 2025 O O . PHE A 1 259 ? 1.807 16.609 4.578 1 96.31 259 PHE A O 1
ATOM 2032 N N . ASP A 1 260 ? 3.541 17.969 4.828 1 96.44 260 ASP A N 1
ATOM 2033 C CA . ASP A 1 260 ? 4.324 16.984 5.555 1 96.44 260 ASP A CA 1
ATOM 2034 C C . ASP A 1 260 ? 3.59 16.5 6.809 1 96.44 260 ASP A C 1
ATOM 2036 O O . ASP A 1 260 ? 3.457 15.305 7.039 1 96.44 260 ASP A O 1
ATOM 2040 N N . SER A 1 261 ? 3.02 17.422 7.57 1 97.62 261 SER A N 1
ATOM 2041 C CA . SER A 1 261 ? 2.291 17.078 8.789 1 97.62 261 SER A CA 1
ATOM 2042 C C . SER A 1 261 ? 1.002 16.328 8.469 1 97.62 261 SER A C 1
ATOM 2044 O O . SER A 1 261 ? 0.62 15.406 9.188 1 97.62 261 SER A O 1
ATOM 2046 N N . ALA A 1 262 ? 0.401 16.719 7.379 1 97.88 262 ALA A N 1
ATOM 2047 C CA . ALA A 1 262 ? -0.904 16.172 7.016 1 97.88 262 ALA A CA 1
ATOM 2048 C C . ALA A 1 262 ? -0.801 14.695 6.664 1 97.88 262 ALA A C 1
ATOM 2050 O O . ALA A 1 262 ? -1.744 13.93 6.883 1 97.88 262 ALA A O 1
ATOM 2051 N N . LEU A 1 263 ? 0.301 14.25 6.199 1 97.94 263 LEU A N 1
ATOM 2052 C CA . LEU A 1 263 ? 0.47 12.898 5.688 1 97.94 263 LEU A CA 1
ATOM 2053 C C . LEU A 1 263 ? 0.325 11.875 6.809 1 97.94 263 LEU A C 1
ATOM 2055 O O . LEU A 1 263 ? -0.109 10.742 6.57 1 97.94 263 LEU A O 1
ATOM 2059 N N . MET A 1 264 ? 0.63 12.25 8.008 1 98.12 264 MET A N 1
ATOM 2060 C CA . MET A 1 264 ? 0.432 11.344 9.133 1 98.12 264 MET A CA 1
ATOM 2061 C C . MET A 1 264 ? -0.835 11.703 9.906 1 98.12 264 MET A C 1
ATOM 2063 O O . MET A 1 264 ? -1.489 10.828 10.477 1 98.12 264 MET A O 1
ATOM 2067 N N . ALA A 1 265 ? -1.175 12.93 9.867 1 98.5 265 ALA A N 1
ATOM 2068 C CA . ALA A 1 265 ? -2.326 13.406 10.625 1 98.5 265 ALA A CA 1
ATOM 2069 C C . ALA A 1 265 ? -3.633 12.898 10.023 1 98.5 265 ALA A C 1
ATOM 2071 O O . ALA A 1 265 ? -4.57 12.562 10.742 1 98.5 265 ALA A O 1
ATOM 2072 N N . ILE A 1 266 ? -3.676 12.836 8.742 1 98.31 266 ILE A N 1
ATOM 2073 C CA . ILE A 1 266 ? -4.902 12.453 8.055 1 98.31 266 ILE A CA 1
ATOM 2074 C C . ILE A 1 266 ? -5.27 11.016 8.406 1 98.31 266 ILE A C 1
ATOM 2076 O O . ILE A 1 266 ? -6.363 10.758 8.914 1 98.31 266 ILE A O 1
ATOM 2080 N N . PRO A 1 267 ? -4.363 10.062 8.164 1 98 267 PRO A N 1
ATOM 2081 C CA . PRO A 1 267 ? -4.73 8.703 8.539 1 98 267 PRO A CA 1
ATOM 2082 C C . PRO A 1 267 ? -5.023 8.562 10.039 1 98 267 PRO A C 1
ATOM 2084 O O . PRO A 1 267 ? -5.906 7.793 10.43 1 98 267 PRO A O 1
ATOM 2087 N N . ALA A 1 268 ? -4.352 9.273 10.828 1 98.06 268 ALA A N 1
ATOM 2088 C CA . ALA A 1 268 ? -4.598 9.211 12.266 1 98.06 268 ALA A CA 1
ATOM 2089 C C . ALA A 1 268 ? -5.988 9.742 12.602 1 98.06 268 ALA A C 1
ATOM 2091 O O . ALA A 1 268 ? -6.676 9.195 13.469 1 98.06 268 ALA A O 1
ATOM 2092 N N . ALA A 1 269 ? -6.34 10.773 11.969 1 97.88 269 ALA A N 1
ATOM 2093 C CA . ALA A 1 269 ? -7.672 11.344 12.172 1 97.88 269 ALA A CA 1
ATOM 2094 C C . ALA A 1 269 ? -8.758 10.336 11.781 1 97.88 269 ALA A C 1
ATOM 2096 O O . ALA A 1 269 ? -9.766 10.211 12.469 1 97.88 269 ALA A O 1
ATOM 2097 N N . VAL A 1 270 ? -8.531 9.656 10.727 1 96.5 270 VAL A N 1
ATOM 2098 C CA . VAL A 1 270 ? -9.477 8.641 10.281 1 96.5 270 VAL A CA 1
ATOM 2099 C C . VAL A 1 270 ? -9.602 7.543 11.336 1 96.5 270 VAL A C 1
ATOM 2101 O O . VAL A 1 270 ? -10.711 7.148 11.703 1 96.5 270 VAL A O 1
ATOM 2104 N N . VAL A 1 271 ? -8.492 7.113 11.828 1 95.81 271 VAL A N 1
ATOM 2105 C CA . VAL A 1 271 ? -8.484 6.07 12.852 1 95.81 271 VAL A CA 1
ATOM 2106 C C . VAL A 1 271 ? -9.242 6.555 14.078 1 95.81 271 VAL A C 1
ATOM 2108 O O . VAL A 1 271 ? -10.062 5.824 14.641 1 95.81 271 VAL A O 1
ATOM 2111 N N . TYR A 1 272 ? -9 7.773 14.469 1 96.5 272 TYR A N 1
ATOM 2112 C CA . TYR A 1 272 ? -9.641 8.352 15.648 1 96.5 272 TYR A CA 1
ATOM 2113 C C . TYR A 1 272 ? -11.148 8.398 15.477 1 96.5 272 TYR A C 1
ATOM 2115 O O . TYR A 1 272 ? -11.898 7.949 16.359 1 96.5 272 TYR A O 1
ATOM 2123 N N . LEU A 1 273 ? -11.633 8.891 14.359 1 94 273 LEU A N 1
ATOM 2124 C CA . LEU A 1 273 ? -13.055 9.078 14.125 1 94 273 LEU A CA 1
ATOM 2125 C C . LEU A 1 273 ? -13.781 7.734 14.07 1 94 273 LEU A C 1
ATOM 2127 O O . LEU A 1 273 ? -14.891 7.598 14.578 1 94 273 LEU A O 1
ATOM 2131 N N . TYR A 1 274 ? -13.148 6.777 13.492 1 90.88 274 TYR A N 1
ATOM 2132 C CA . TYR A 1 274 ? -13.766 5.457 13.43 1 90.88 274 TYR A CA 1
ATOM 2133 C C . TYR A 1 274 ? -13.727 4.781 14.797 1 90.88 274 TYR A C 1
ATOM 2135 O O . TYR A 1 274 ? -14.633 4.02 15.141 1 90.88 274 TYR A O 1
ATOM 2143 N N . ALA A 1 275 ? -12.711 5.039 15.539 1 88.88 275 ALA A N 1
ATOM 2144 C CA . ALA A 1 275 ? -12.633 4.496 16.891 1 88.88 275 ALA A CA 1
ATOM 2145 C C . ALA A 1 275 ? -13.758 5.047 17.766 1 88.88 275 ALA A C 1
ATOM 2147 O O . ALA A 1 275 ? -14.25 4.355 18.672 1 88.88 275 ALA A O 1
ATOM 2148 N N . LEU A 1 276 ? -14.172 6.297 17.516 1 89.62 276 LEU A N 1
ATOM 2149 C CA . LEU A 1 276 ? -15.266 6.91 18.25 1 89.62 276 LEU A CA 1
ATOM 2150 C C . LEU A 1 276 ? -16.578 6.191 17.984 1 89.62 276 LEU A C 1
ATOM 2152 O O . LEU A 1 276 ? -17.484 6.184 18.828 1 89.62 276 LEU A O 1
ATOM 2156 N N . THR A 1 277 ? -16.719 5.621 16.781 1 80.88 277 THR A N 1
ATOM 2157 C CA . TH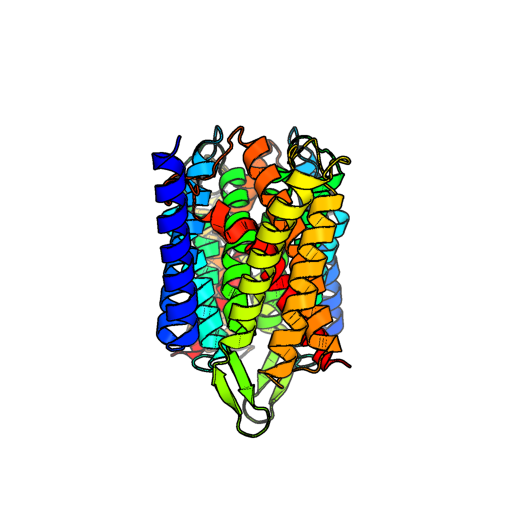R A 1 277 ? -17.953 4.938 16.438 1 80.88 277 THR A CA 1
ATOM 2158 C C . THR A 1 277 ? -18.031 3.572 17.109 1 80.88 277 THR A C 1
ATOM 2160 O O . THR A 1 277 ? -19.094 2.949 17.156 1 80.88 277 THR A O 1
ATOM 2163 N N . TRP A 1 278 ? -16.906 3.049 17.594 1 67.69 278 TRP A N 1
ATOM 2164 C CA . TRP A 1 278 ? -16.906 1.786 18.328 1 67.69 278 TRP A CA 1
ATOM 2165 C C . TRP A 1 278 ? -17.391 1.982 19.75 1 67.69 278 TRP A C 1
ATOM 2167 O O . TRP A 1 278 ? -17.828 1.029 20.406 1 67.69 278 TRP A O 1
ATOM 2177 N N . ILE A 1 279 ? -17.297 3.213 20.234 1 53.53 279 ILE A N 1
ATOM 2178 C CA . ILE A 1 279 ? -17.719 3.506 21.594 1 53.53 279 ILE A CA 1
ATOM 2179 C C . ILE A 1 279 ? -19.188 3.953 21.594 1 53.53 279 ILE A C 1
ATOM 2181 O O . ILE A 1 279 ? -19.578 4.793 20.781 1 53.53 279 ILE A O 1
ATOM 2185 N N . MET B 1 1 ? 23.719 -37.625 -5.914 1 46.25 1 MET B N 1
ATOM 2186 C CA . MET B 1 1 ? 22.859 -37.062 -6.949 1 46.25 1 MET B CA 1
ATOM 2187 C C . MET B 1 1 ? 21.438 -37.562 -6.805 1 46.25 1 MET B C 1
ATOM 2189 O O . MET B 1 1 ? 20.469 -36.812 -6.906 1 46.25 1 MET B O 1
ATOM 2193 N N . LYS B 1 2 ? 21.297 -38.938 -6.574 1 57.25 2 LYS B N 1
ATOM 2194 C CA . LYS B 1 2 ? 20.031 -39.656 -6.438 1 57.25 2 LYS B CA 1
ATOM 2195 C C . LYS B 1 2 ? 19.281 -39.188 -5.188 1 57.25 2 LYS B C 1
ATOM 2197 O O . LYS B 1 2 ? 18.062 -38.969 -5.227 1 57.25 2 LYS B O 1
ATOM 2202 N N . SER B 1 3 ? 19.984 -38.875 -4.141 1 62.12 3 SER B N 1
ATOM 2203 C CA . SER B 1 3 ? 19.469 -38.531 -2.824 1 62.12 3 SER B CA 1
ATOM 2204 C C . SER B 1 3 ? 18.875 -37.125 -2.818 1 62.12 3 SER B C 1
ATOM 2206 O O . SER B 1 3 ? 17.797 -36.906 -2.256 1 62.12 3 SER B O 1
ATOM 2208 N N . ASN B 1 4 ? 19.453 -36.281 -3.613 1 73.62 4 ASN B N 1
ATOM 2209 C CA . ASN B 1 4 ? 18.984 -34.906 -3.688 1 73.62 4 ASN B CA 1
ATOM 2210 C C . ASN B 1 4 ? 17.672 -34.781 -4.469 1 73.62 4 ASN B C 1
ATOM 2212 O O . ASN B 1 4 ? 16.797 -34.031 -4.098 1 73.62 4 ASN B O 1
ATOM 2216 N N . PHE B 1 5 ? 17.5 -35.719 -5.375 1 76.75 5 PHE B N 1
ATOM 2217 C CA . PHE B 1 5 ? 16.297 -35.719 -6.188 1 76.75 5 PHE B CA 1
ATOM 2218 C C . PHE B 1 5 ? 15.102 -36.219 -5.375 1 76.75 5 PHE B C 1
ATOM 2220 O O . PHE B 1 5 ? 14.008 -35.656 -5.457 1 76.75 5 PHE B O 1
ATOM 2227 N N . LEU B 1 6 ? 15.406 -37.312 -4.629 1 77.75 6 LEU B N 1
ATOM 2228 C CA . LEU B 1 6 ? 14.344 -37.875 -3.801 1 77.75 6 LEU B CA 1
ATOM 2229 C C . LEU B 1 6 ? 13.883 -36.875 -2.746 1 77.75 6 LEU B C 1
ATOM 2231 O O . LEU B 1 6 ? 12.688 -36.719 -2.502 1 77.75 6 LEU B O 1
ATOM 2235 N N . GLN B 1 7 ? 14.734 -36.219 -2.199 1 78.12 7 GLN B N 1
ATOM 2236 C CA . GLN B 1 7 ? 14.406 -35.219 -1.204 1 78.12 7 GLN B CA 1
ATOM 2237 C C . GLN B 1 7 ? 13.586 -34.094 -1.819 1 78.12 7 GLN B C 1
ATOM 2239 O O . GLN B 1 7 ? 12.609 -33.625 -1.227 1 78.12 7 GLN B O 1
ATOM 2244 N N . ARG B 1 8 ? 13.961 -33.719 -2.896 1 81.25 8 ARG B N 1
ATOM 2245 C CA . ARG B 1 8 ? 13.242 -32.656 -3.594 1 81.25 8 ARG B CA 1
ATOM 2246 C C . ARG B 1 8 ? 11.828 -33.094 -3.951 1 81.25 8 ARG B C 1
ATOM 2248 O O . ARG B 1 8 ? 10.883 -32.312 -3.83 1 81.25 8 ARG B O 1
ATOM 2255 N N . ALA B 1 9 ? 11.812 -34.312 -4.336 1 81.62 9 ALA B N 1
ATOM 2256 C CA . ALA B 1 9 ? 10.516 -34.844 -4.734 1 81.62 9 ALA B CA 1
ATOM 2257 C C . ALA B 1 9 ? 9.586 -34.969 -3.529 1 81.62 9 ALA B C 1
ATOM 2259 O O . ALA B 1 9 ? 8.414 -34.562 -3.6 1 81.62 9 ALA B O 1
ATOM 2260 N N . ILE B 1 10 ? 10.07 -35.406 -2.467 1 83 10 ILE B N 1
ATOM 2261 C CA . ILE B 1 10 ? 9.273 -35.625 -1.263 1 83 10 ILE B CA 1
ATOM 2262 C C . ILE B 1 10 ? 8.812 -34.281 -0.709 1 83 10 ILE B C 1
ATOM 2264 O O . ILE B 1 10 ? 7.637 -34.094 -0.39 1 83 10 ILE B O 1
ATOM 2268 N N . THR B 1 11 ? 9.688 -33.406 -0.654 1 81.88 11 THR B N 1
ATOM 2269 C CA . THR B 1 11 ? 9.352 -32.062 -0.15 1 81.88 11 THR B CA 1
ATOM 2270 C C . THR B 1 11 ? 8.336 -31.391 -1.058 1 81.88 11 THR B C 1
ATOM 2272 O O . THR B 1 11 ? 7.414 -30.719 -0.576 1 81.88 11 THR B O 1
ATOM 2275 N N . GLY B 1 12 ? 8.547 -31.641 -2.268 1 84.5 12 GLY B N 1
ATOM 2276 C CA . GLY B 1 12 ? 7.605 -31.062 -3.217 1 84.5 12 GLY B CA 1
ATOM 2277 C C . GLY B 1 12 ? 6.207 -31.641 -3.09 1 84.5 12 GLY B C 1
ATOM 2278 O O . GLY B 1 12 ? 5.223 -30.891 -3.066 1 84.5 12 GLY B O 1
ATOM 2279 N N . ILE B 1 13 ? 6.156 -32.938 -2.955 1 88.25 13 ILE B N 1
ATOM 2280 C CA . ILE B 1 13 ? 4.875 -33.625 -2.85 1 88.25 13 ILE B CA 1
ATOM 2281 C C . ILE B 1 13 ? 4.188 -33.219 -1.544 1 88.25 13 ILE B C 1
ATOM 2283 O O . ILE B 1 13 ? 2.977 -32.969 -1.521 1 88.25 13 ILE B O 1
ATOM 2287 N N . LEU B 1 14 ? 4.926 -33.156 -0.552 1 88.62 14 LEU B N 1
ATOM 2288 C CA . LEU B 1 14 ? 4.371 -32.75 0.74 1 88.62 14 LEU B CA 1
ATOM 2289 C C . LEU B 1 14 ? 3.852 -31.328 0.697 1 88.62 14 LEU B C 1
ATOM 2291 O O . LEU B 1 14 ? 2.781 -31.031 1.235 1 88.62 14 LEU B O 1
ATOM 2295 N N . PHE B 1 15 ? 4.613 -30.531 0.069 1 90 15 PHE B N 1
ATOM 2296 C CA . PHE B 1 15 ? 4.223 -29.125 -0.053 1 90 15 PHE B CA 1
ATOM 2297 C C . PHE B 1 15 ? 2.91 -29 -0.815 1 90 15 PHE B C 1
ATOM 2299 O O . PHE B 1 15 ? 1.987 -28.312 -0.361 1 90 15 PHE B O 1
ATOM 2306 N N . VAL B 1 16 ? 2.824 -29.672 -1.889 1 92.31 16 VAL B N 1
ATOM 2307 C CA . VAL B 1 16 ? 1.624 -29.625 -2.719 1 92.31 16 VAL B CA 1
ATOM 2308 C C . VAL B 1 16 ? 0.458 -30.281 -1.982 1 92.31 16 VAL B C 1
ATOM 2310 O O . VAL B 1 16 ? -0.664 -29.766 -2.006 1 92.31 16 VAL B O 1
ATOM 2313 N N . GLY B 1 17 ? 0.74 -31.359 -1.31 1 94.81 17 GLY B N 1
ATOM 2314 C CA . GLY B 1 17 ? -0.291 -32.031 -0.543 1 94.81 17 GLY B CA 1
ATOM 2315 C C . GLY B 1 17 ? -0.895 -31.172 0.546 1 94.81 17 GLY B C 1
ATOM 2316 O O . GLY B 1 17 ? -2.117 -31.125 0.695 1 94.81 17 GLY B O 1
ATOM 2317 N N . VAL B 1 18 ? -0.046 -30.531 1.247 1 94.75 18 VAL B N 1
ATOM 2318 C CA . VAL B 1 18 ? -0.508 -29.656 2.324 1 94.75 18 VAL B CA 1
ATOM 2319 C C . VAL B 1 18 ? -1.305 -28.484 1.74 1 94.75 18 VAL B C 1
ATOM 2321 O O . VAL B 1 18 ? -2.371 -28.141 2.252 1 94.75 18 VAL B O 1
ATOM 2324 N N . LEU B 1 19 ? -0.807 -27.938 0.695 1 96.38 19 LEU B N 1
ATOM 2325 C CA . LEU B 1 19 ? -1.466 -26.797 0.064 1 96.38 19 LEU B CA 1
ATOM 2326 C C . LEU B 1 19 ? -2.844 -27.188 -0.459 1 96.38 19 LEU B C 1
ATOM 2328 O O . LEU B 1 19 ? -3.84 -26.531 -0.144 1 96.38 19 LEU B O 1
ATOM 2332 N N . VAL B 1 20 ? -2.902 -28.281 -1.196 1 96.88 20 VAL B N 1
ATOM 2333 C CA . VAL B 1 20 ? -4.152 -28.734 -1.784 1 96.88 20 VAL B CA 1
ATOM 2334 C C . VAL B 1 20 ? -5.113 -29.172 -0.68 1 96.88 20 VAL B C 1
ATOM 2336 O O . VAL B 1 20 ? -6.293 -28.812 -0.694 1 96.88 20 VAL B O 1
ATOM 2339 N N . GLY B 1 21 ? -4.605 -29.922 0.289 1 97.25 21 GLY B N 1
ATOM 2340 C CA . GLY B 1 21 ? -5.426 -30.391 1.396 1 97.25 21 GLY B CA 1
ATOM 2341 C C . GLY B 1 21 ? -6.035 -29.266 2.203 1 97.25 21 GLY B C 1
ATOM 2342 O O . GLY B 1 21 ? -7.23 -29.281 2.516 1 97.25 21 GLY B O 1
ATOM 2343 N N . CYS B 1 22 ? -5.242 -28.25 2.52 1 96.88 22 CYS B N 1
ATOM 2344 C CA . CYS B 1 22 ? -5.727 -27.125 3.324 1 96.88 22 CYS B CA 1
ATOM 2345 C C . CYS B 1 22 ? -6.719 -26.281 2.539 1 96.88 22 CYS B C 1
ATOM 2347 O O . CYS B 1 22 ? -7.668 -25.734 3.111 1 96.88 22 CYS B O 1
ATOM 2349 N N . ILE B 1 23 ? -6.523 -26.156 1.237 1 97 23 ILE B N 1
ATOM 2350 C CA . ILE B 1 23 ? -7.395 -25.344 0.398 1 97 23 ILE B CA 1
ATOM 2351 C C . ILE B 1 23 ? -8.75 -26.031 0.241 1 97 23 ILE B C 1
ATOM 2353 O O . ILE B 1 23 ? -9.797 -25.391 0.309 1 97 23 ILE B O 1
ATOM 2357 N N . LEU B 1 24 ? -8.75 -27.375 0.101 1 96.56 24 LEU B N 1
ATOM 2358 C CA . LEU B 1 24 ? -9.977 -28.109 -0.204 1 96.56 24 LEU B CA 1
ATOM 2359 C C . LEU B 1 24 ? -10.742 -28.453 1.072 1 96.56 24 LEU B C 1
ATOM 2361 O O . LEU B 1 24 ? -11.953 -28.656 1.037 1 96.56 24 LEU B O 1
ATOM 2365 N N . TYR B 1 25 ? -10.07 -28.484 2.199 1 95.56 25 TYR B N 1
ATOM 2366 C CA . TYR B 1 25 ? -10.703 -28.969 3.42 1 95.56 25 TYR B CA 1
ATOM 2367 C C . TYR B 1 25 ? -11.742 -27.969 3.934 1 95.56 25 TYR B C 1
ATOM 2369 O O . TYR B 1 25 ? -12.922 -28.297 4.051 1 95.56 25 TYR B O 1
ATOM 2377 N N . ASP B 1 26 ? -11.352 -26.797 4.32 1 95.56 26 ASP B N 1
ATOM 2378 C CA . ASP B 1 26 ? -12.305 -25.812 4.824 1 95.56 26 ASP B CA 1
ATOM 2379 C C . ASP B 1 26 ? -11.711 -24.406 4.754 1 95.56 26 ASP B C 1
ATOM 2381 O O . ASP B 1 26 ? -10.508 -24.234 4.543 1 95.56 26 ASP B O 1
ATOM 2385 N N . PRO B 1 27 ? -12.594 -23.406 4.852 1 94.75 27 PRO B N 1
ATOM 2386 C CA . PRO B 1 27 ? -12.117 -22.016 4.773 1 94.75 27 PRO B CA 1
ATOM 2387 C C . PRO B 1 27 ? -11.141 -21.672 5.898 1 94.75 27 PRO B C 1
ATOM 2389 O O . PRO B 1 27 ? -10.242 -20.844 5.707 1 94.75 27 PRO B O 1
ATOM 2392 N N . TRP B 1 28 ? -11.219 -22.266 7.012 1 95.06 28 TRP B N 1
ATOM 2393 C CA . TRP B 1 28 ? -10.359 -21.922 8.141 1 95.06 28 TRP B CA 1
ATOM 2394 C C . TRP B 1 28 ? -8.953 -22.484 7.949 1 95.06 28 TRP B C 1
ATOM 2396 O O . TRP B 1 28 ? -7.965 -21.844 8.289 1 95.06 28 TRP B O 1
ATOM 2406 N N . THR B 1 29 ? -8.898 -23.703 7.449 1 97.12 29 THR B N 1
ATOM 2407 C CA . THR B 1 29 ? -7.582 -24.266 7.156 1 97.12 29 THR B CA 1
ATOM 2408 C C . THR B 1 29 ? -6.898 -23.484 6.031 1 97.12 29 THR B C 1
ATOM 2410 O O . THR B 1 29 ? -5.684 -23.297 6.051 1 97.12 29 THR B O 1
ATOM 2413 N N . PHE B 1 30 ? -7.707 -23.109 5.086 1 97.38 30 PHE B N 1
ATOM 2414 C CA . PHE B 1 30 ? -7.207 -22.266 4.004 1 97.38 30 PHE B CA 1
ATOM 2415 C C . PHE B 1 30 ? -6.586 -20.984 4.555 1 97.38 30 PHE B C 1
ATOM 2417 O O . PHE B 1 30 ? -5.453 -20.641 4.215 1 97.38 30 PHE B O 1
ATOM 2424 N N . SER B 1 31 ? -7.328 -20.328 5.426 1 96.81 31 SER B N 1
ATOM 2425 C CA . SER B 1 31 ? -6.879 -19.062 5.992 1 96.81 31 SER B CA 1
ATOM 2426 C C . SER B 1 31 ? -5.648 -19.25 6.875 1 96.81 31 SER B C 1
ATOM 2428 O O . SER B 1 31 ? -4.699 -18.469 6.805 1 96.81 31 SER B O 1
ATOM 2430 N N . ALA B 1 32 ? -5.664 -20.234 7.672 1 97.25 32 ALA B N 1
ATOM 2431 C CA . ALA B 1 32 ? -4.531 -20.5 8.555 1 97.25 32 ALA B CA 1
ATOM 2432 C C . ALA B 1 32 ? -3.258 -20.766 7.75 1 97.25 32 ALA B C 1
ATOM 2434 O O . ALA B 1 32 ? -2.182 -20.281 8.109 1 97.25 32 ALA B O 1
ATOM 2435 N N . LEU B 1 33 ? -3.375 -21.484 6.723 1 97.38 33 LEU B N 1
ATOM 2436 C CA . LEU B 1 33 ? -2.242 -21.812 5.863 1 97.38 33 LEU B CA 1
ATOM 2437 C C . LEU B 1 33 ? -1.616 -20.562 5.281 1 97.38 33 LEU B C 1
ATOM 2439 O O . LEU B 1 33 ? -0.401 -20.359 5.367 1 97.38 33 LEU B O 1
ATOM 2443 N N . PHE B 1 34 ? -2.43 -19.703 4.758 1 97.88 34 PHE B N 1
ATOM 2444 C CA . PHE B 1 34 ? -1.88 -18.547 4.043 1 97.88 34 PHE B CA 1
ATOM 2445 C C . PHE B 1 34 ? -1.477 -17.453 5.012 1 97.88 34 PHE B C 1
ATOM 2447 O O . PHE B 1 34 ? -0.713 -16.547 4.656 1 97.88 34 PHE B O 1
ATOM 2454 N N . VAL B 1 35 ? -1.993 -17.484 6.246 1 98 35 VAL B N 1
ATOM 2455 C CA . VAL B 1 35 ? -1.438 -16.641 7.301 1 98 35 VAL B CA 1
ATOM 2456 C C . VAL B 1 35 ? 0.013 -17.031 7.566 1 98 35 VAL B C 1
ATOM 2458 O O . VAL B 1 35 ? 0.898 -16.172 7.613 1 98 35 VAL B O 1
ATOM 2461 N N . VAL B 1 36 ? 0.217 -18.281 7.656 1 97.44 36 VAL B N 1
ATOM 2462 C CA . VAL B 1 36 ? 1.555 -18.797 7.93 1 97.44 36 VAL B CA 1
ATOM 2463 C C . VAL B 1 36 ? 2.467 -18.531 6.734 1 97.44 36 VAL B C 1
ATOM 2465 O O . VAL B 1 36 ? 3.602 -18.078 6.902 1 97.44 36 VAL B O 1
ATOM 2468 N N . ILE B 1 37 ? 2.012 -18.781 5.574 1 97.25 37 ILE B N 1
ATOM 2469 C CA . ILE B 1 37 ? 2.795 -18.562 4.363 1 97.25 37 ILE B CA 1
ATOM 2470 C C . ILE B 1 37 ? 3.152 -17.078 4.23 1 97.25 37 ILE B C 1
ATOM 2472 O O . ILE B 1 37 ? 4.297 -16.734 3.932 1 97.25 37 ILE B O 1
ATOM 2476 N N . SER B 1 38 ? 2.143 -16.234 4.441 1 98 38 SER B N 1
ATOM 2477 C CA . SER B 1 38 ? 2.395 -14.797 4.375 1 98 38 SER B CA 1
ATOM 2478 C C . SER B 1 38 ? 3.443 -14.375 5.398 1 98 38 SER B C 1
ATOM 2480 O O . SER B 1 38 ? 4.367 -13.625 5.074 1 98 38 SER B O 1
ATOM 2482 N N . ALA B 1 39 ? 3.303 -14.852 6.586 1 97.69 39 ALA B N 1
ATOM 2483 C CA . ALA B 1 39 ? 4.238 -14.516 7.656 1 97.69 39 ALA B CA 1
ATOM 2484 C C . ALA B 1 39 ? 5.656 -14.961 7.305 1 97.69 39 ALA B C 1
ATOM 2486 O O . ALA B 1 39 ? 6.598 -14.164 7.375 1 97.69 39 ALA B O 1
ATOM 2487 N N . LEU B 1 40 ? 5.781 -16.156 6.863 1 96.75 40 LEU B N 1
ATOM 2488 C CA . LEU B 1 40 ? 7.094 -16.734 6.57 1 96.75 40 LEU B CA 1
ATOM 2489 C C . LEU B 1 40 ? 7.719 -16.047 5.355 1 96.75 40 LEU B C 1
ATOM 2491 O O . LEU B 1 40 ? 8.93 -15.805 5.332 1 96.75 40 LEU B O 1
ATOM 2495 N N . THR B 1 41 ? 6.918 -15.789 4.398 1 97.69 41 THR B N 1
ATOM 2496 C CA . THR B 1 41 ? 7.434 -15.172 3.182 1 97.69 41 THR B CA 1
ATOM 2497 C C . THR B 1 41 ? 7.922 -13.758 3.461 1 97.69 41 THR B C 1
ATOM 2499 O O . THR B 1 41 ? 9.008 -13.367 3.018 1 97.69 41 THR B O 1
ATOM 2502 N N . ILE B 1 42 ? 7.191 -12.969 4.223 1 97.94 42 ILE B N 1
ATOM 2503 C CA . ILE B 1 42 ? 7.566 -11.594 4.543 1 97.94 42 ILE B CA 1
ATOM 2504 C C . ILE B 1 42 ? 8.797 -11.594 5.449 1 97.94 42 ILE B C 1
ATOM 2506 O O . ILE B 1 42 ? 9.688 -10.766 5.289 1 97.94 42 ILE B O 1
ATOM 2510 N N . ARG B 1 43 ? 8.82 -12.492 6.355 1 96.19 43 ARG B N 1
ATOM 2511 C CA . ARG B 1 43 ? 9.984 -12.609 7.227 1 96.19 43 ARG B CA 1
ATOM 2512 C C . ARG B 1 43 ? 11.234 -12.961 6.43 1 96.19 43 ARG B C 1
ATOM 2514 O O . ARG B 1 43 ? 12.305 -12.406 6.668 1 96.19 43 ARG B O 1
ATOM 2521 N N . GLU B 1 44 ? 11.07 -13.891 5.555 1 96.25 44 GLU B N 1
ATOM 2522 C CA . GLU B 1 44 ? 12.18 -14.258 4.68 1 96.25 44 GLU B CA 1
ATOM 2523 C C . GLU B 1 44 ? 12.648 -13.07 3.848 1 96.25 44 GLU B C 1
ATOM 2525 O O . GLU B 1 44 ? 13.852 -12.844 3.707 1 96.25 44 GLU B O 1
ATOM 2530 N N . PHE B 1 45 ? 11.742 -12.359 3.301 1 96.88 45 PHE B N 1
ATOM 2531 C CA . PHE B 1 45 ? 12.055 -11.156 2.547 1 96.88 45 PHE B CA 1
ATOM 2532 C C . PHE B 1 45 ? 12.836 -10.172 3.408 1 96.88 45 PHE B C 1
ATOM 2534 O O . PHE B 1 45 ? 13.852 -9.625 2.969 1 96.88 45 PHE B O 1
ATOM 2541 N N . GLY B 1 46 ? 12.328 -9.961 4.617 1 96.19 46 GLY B N 1
ATOM 2542 C CA . GLY B 1 46 ? 13.023 -9.078 5.539 1 96.19 46 GLY B CA 1
ATOM 2543 C C . GLY B 1 46 ? 14.438 -9.516 5.848 1 96.19 46 GLY B C 1
ATOM 2544 O O . GLY B 1 46 ? 15.352 -8.695 5.938 1 96.19 46 GLY B O 1
ATOM 2545 N N . HIS B 1 47 ? 14.586 -10.805 5.984 1 94.69 47 HIS B N 1
ATOM 2546 C CA . HIS B 1 47 ? 15.906 -11.344 6.246 1 94.69 47 HIS B CA 1
ATOM 2547 C C . HIS B 1 47 ? 16.844 -11.094 5.074 1 94.69 47 HIS B C 1
ATOM 2549 O O . HIS B 1 47 ? 18.016 -10.734 5.273 1 94.69 47 HIS B O 1
ATOM 2555 N N . LEU B 1 48 ? 16.406 -11.227 3.906 1 94.06 48 LEU B N 1
ATOM 2556 C CA . LEU B 1 48 ? 17.188 -11.016 2.699 1 94.06 48 LEU B CA 1
ATOM 2557 C C . LEU B 1 48 ? 17.594 -9.555 2.557 1 94.06 48 LEU B C 1
ATOM 2559 O O . LEU B 1 48 ? 18.75 -9.242 2.307 1 94.06 48 LEU B O 1
ATOM 2563 N N . ILE B 1 49 ? 16.641 -8.664 2.752 1 94.62 49 ILE B N 1
ATOM 2564 C CA . ILE B 1 49 ? 16.859 -7.238 2.543 1 94.62 49 ILE B CA 1
ATOM 2565 C C . ILE B 1 49 ? 17.797 -6.695 3.615 1 94.62 49 ILE B C 1
ATOM 2567 O O . ILE B 1 49 ? 18.594 -5.793 3.35 1 94.62 49 ILE B O 1
ATOM 2571 N N . ASN B 1 50 ? 17.719 -7.273 4.801 1 94.94 50 ASN B N 1
ATOM 2572 C CA . ASN B 1 50 ? 18.562 -6.828 5.906 1 94.94 50 ASN B CA 1
ATOM 2573 C C . ASN B 1 50 ? 20.016 -7.203 5.684 1 94.94 50 ASN B C 1
ATOM 2575 O O . ASN B 1 50 ? 20.891 -6.781 6.441 1 94.94 50 ASN B O 1
ATOM 2579 N N . GLN B 1 51 ? 20.281 -7.902 4.609 1 91.81 51 GLN B N 1
ATOM 2580 C CA . GLN B 1 51 ? 21.656 -8.195 4.234 1 91.81 51 GLN B CA 1
ATOM 2581 C C . GLN B 1 51 ? 22.25 -7.078 3.383 1 91.81 51 GLN B C 1
ATOM 2583 O O . GLN B 1 51 ? 23.469 -7.016 3.182 1 91.81 51 GLN B O 1
ATOM 2588 N N . VAL B 1 52 ? 21.422 -6.246 2.85 1 90.56 52 VAL B N 1
ATOM 2589 C CA . VAL B 1 52 ? 21.859 -5.082 2.088 1 90.56 52 VAL B CA 1
ATOM 2590 C C . VAL B 1 52 ? 22.516 -4.07 3.027 1 90.56 52 VAL B C 1
ATOM 2592 O O . VAL B 1 52 ? 22.016 -3.814 4.121 1 90.56 52 VAL B O 1
ATOM 2595 N N . GLU B 1 53 ? 23.562 -3.547 2.637 1 90.94 53 GLU B N 1
ATOM 2596 C CA . GLU B 1 53 ? 24.312 -2.609 3.463 1 90.94 53 GLU B CA 1
ATOM 2597 C C . GLU B 1 53 ? 23.469 -1.393 3.828 1 90.94 53 GLU B C 1
ATOM 2599 O O . GLU B 1 53 ? 22.812 -0.799 2.965 1 90.94 53 GLU B O 1
ATOM 2604 N N . GLY B 1 54 ? 23.406 -1.116 5.098 1 92.12 54 GLY B N 1
ATOM 2605 C CA . GLY B 1 54 ? 22.734 0.082 5.582 1 92.12 54 GLY B CA 1
ATOM 2606 C C . GLY B 1 54 ? 21.25 -0.113 5.805 1 92.12 54 GLY B C 1
ATOM 2607 O O . GLY B 1 54 ? 20.562 0.793 6.289 1 92.12 54 GLY B O 1
ATOM 2608 N N . VAL B 1 55 ? 20.844 -1.287 5.484 1 94.62 55 VAL B N 1
ATOM 2609 C CA . VAL B 1 55 ? 19.406 -1.539 5.598 1 94.62 55 VAL B CA 1
ATOM 2610 C C . VAL B 1 55 ? 19.125 -2.43 6.805 1 94.62 55 VAL B C 1
ATOM 2612 O O . VAL B 1 55 ? 19.875 -3.375 7.07 1 94.62 55 VAL B O 1
ATOM 2615 N N . SER B 1 56 ? 18.109 -2.078 7.59 1 96.12 56 SER B N 1
ATOM 2616 C CA . SER B 1 56 ? 17.688 -2.857 8.75 1 96.12 56 SER B CA 1
ATOM 2617 C C . SER B 1 56 ? 16.203 -2.674 9.031 1 96.12 56 SER B C 1
ATOM 2619 O O . SER B 1 56 ? 15.82 -1.968 9.969 1 96.12 56 SER B O 1
ATOM 2621 N N . ILE B 1 57 ? 15.445 -3.375 8.281 1 96.31 57 ILE B N 1
ATOM 2622 C CA . ILE B 1 57 ? 14.008 -3.227 8.461 1 96.31 57 ILE B CA 1
ATOM 2623 C C . ILE B 1 57 ? 13.547 -4.051 9.664 1 96.31 57 ILE B C 1
ATOM 2625 O O . ILE B 1 57 ? 14.188 -5.039 10.031 1 96.31 57 ILE B O 1
ATOM 2629 N N . ASN B 1 58 ? 12.539 -3.602 10.375 1 95.94 58 ASN B N 1
ATOM 2630 C CA . ASN B 1 58 ? 11.906 -4.395 11.422 1 95.94 58 ASN B CA 1
ATOM 2631 C C . ASN B 1 58 ? 11.086 -5.543 10.844 1 95.94 58 ASN B C 1
ATOM 2633 O O . ASN B 1 58 ? 9.891 -5.395 10.594 1 95.94 58 ASN B O 1
ATOM 2637 N N . LYS B 1 59 ? 11.688 -6.652 10.734 1 95.38 59 LYS B N 1
ATOM 2638 C CA . LYS B 1 59 ? 11.078 -7.797 10.062 1 95.38 59 LYS B CA 1
ATOM 2639 C C . LYS B 1 59 ? 9.82 -8.266 10.789 1 95.38 59 LYS B C 1
ATOM 2641 O O . LYS B 1 59 ? 8.852 -8.688 10.164 1 95.38 59 LYS B O 1
ATOM 2646 N N . ASN B 1 60 ? 9.812 -8.148 12.094 1 96.19 60 ASN B N 1
ATOM 2647 C CA . ASN B 1 60 ? 8.695 -8.648 12.891 1 96.19 60 ASN B CA 1
ATOM 2648 C C . ASN B 1 60 ? 7.445 -7.793 12.711 1 96.19 60 ASN B C 1
ATOM 2650 O O . ASN B 1 60 ? 6.348 -8.32 12.516 1 96.19 60 ASN B O 1
ATOM 2654 N N . ILE B 1 61 ? 7.609 -6.527 12.789 1 96.69 61 ILE B N 1
ATOM 2655 C CA . ILE B 1 61 ? 6.461 -5.641 12.641 1 96.69 61 ILE B CA 1
ATOM 2656 C C . ILE B 1 61 ? 5.98 -5.652 11.195 1 96.69 61 ILE B C 1
ATOM 2658 O O . ILE B 1 61 ? 4.777 -5.57 10.93 1 96.69 61 ILE B O 1
ATOM 2662 N N . THR B 1 62 ? 6.938 -5.723 10.266 1 97.69 62 THR B N 1
ATOM 2663 C CA . THR B 1 62 ? 6.555 -5.828 8.859 1 97.69 62 THR B CA 1
ATOM 2664 C C . THR B 1 62 ? 5.75 -7.102 8.609 1 97.69 62 THR B C 1
ATOM 2666 O O . THR B 1 62 ? 4.75 -7.078 7.887 1 97.69 62 THR B O 1
ATOM 2669 N N . MET B 1 63 ? 6.191 -8.195 9.195 1 98.06 63 MET B N 1
ATOM 2670 C CA . MET B 1 63 ? 5.473 -9.469 9.125 1 98.06 63 MET B CA 1
ATOM 2671 C C . MET B 1 63 ? 4.082 -9.344 9.734 1 98.06 63 MET B C 1
ATOM 2673 O O . MET B 1 63 ? 3.098 -9.789 9.148 1 98.06 63 MET B O 1
ATOM 2677 N N . LEU B 1 64 ? 3.99 -8.719 10.859 1 98.06 64 LEU B N 1
ATOM 2678 C CA . LEU B 1 64 ? 2.719 -8.539 11.555 1 98.06 64 LEU B CA 1
ATOM 2679 C C . LEU B 1 64 ? 1.75 -7.723 10.703 1 98.06 64 LEU B C 1
ATOM 2681 O O . LEU B 1 64 ? 0.562 -8.039 10.625 1 98.06 64 LEU B O 1
ATOM 2685 N N . ALA B 1 65 ? 2.275 -6.684 10.102 1 98.06 65 ALA B N 1
ATOM 2686 C CA . ALA B 1 65 ? 1.441 -5.844 9.25 1 98.06 65 ALA B CA 1
ATOM 2687 C C . ALA B 1 65 ? 0.895 -6.641 8.062 1 98.06 65 ALA B C 1
ATOM 2689 O O . ALA B 1 65 ? -0.29 -6.543 7.738 1 98.06 65 ALA B O 1
ATOM 2690 N N . GLY B 1 66 ? 1.74 -7.441 7.449 1 98.19 66 GLY B N 1
ATOM 2691 C CA . GLY B 1 66 ? 1.303 -8.25 6.32 1 98.19 66 GLY B CA 1
ATOM 2692 C C . GLY B 1 66 ? 0.274 -9.297 6.695 1 98.19 66 GLY B C 1
ATOM 2693 O O . GLY B 1 66 ? -0.718 -9.484 5.984 1 98.19 66 GLY B O 1
ATOM 2694 N N . VAL B 1 67 ? 0.533 -9.93 7.773 1 98.12 67 VAL B N 1
ATOM 2695 C CA . VAL B 1 67 ? -0.385 -10.953 8.266 1 98.12 67 VAL B CA 1
ATOM 2696 C C . VAL B 1 67 ? -1.729 -10.312 8.617 1 98.12 67 VAL B C 1
ATOM 2698 O O . VAL B 1 67 ? -2.785 -10.875 8.305 1 98.12 67 VAL B O 1
ATOM 2701 N N . TYR B 1 68 ? -1.676 -9.211 9.258 1 98.38 68 TYR B N 1
ATOM 2702 C CA . TYR B 1 68 ? -2.914 -8.523 9.609 1 98.38 68 TYR B CA 1
ATOM 2703 C C . TYR B 1 68 ? -3.686 -8.117 8.359 1 98.38 68 TYR B C 1
ATOM 2705 O O . TYR B 1 68 ? -4.914 -8.195 8.328 1 98.38 68 TYR B O 1
ATOM 2713 N N . LEU B 1 69 ? -2.953 -7.617 7.406 1 97.75 69 LEU B N 1
ATOM 2714 C CA . LEU B 1 69 ? -3.627 -7.258 6.164 1 97.75 69 LEU B CA 1
ATOM 2715 C C . LEU B 1 69 ? -4.383 -8.453 5.59 1 97.75 69 LEU B C 1
ATOM 2717 O O . LEU B 1 69 ? -5.527 -8.312 5.152 1 97.75 69 LEU B O 1
ATOM 2721 N N . TYR B 1 70 ? -3.74 -9.609 5.586 1 98.25 70 TYR B N 1
ATOM 2722 C CA . TYR B 1 70 ? -4.402 -10.82 5.117 1 98.25 70 TYR B CA 1
ATOM 2723 C C . TYR B 1 70 ? -5.684 -11.086 5.902 1 98.25 70 TYR B C 1
ATOM 2725 O O . TYR B 1 70 ? -6.742 -11.32 5.316 1 98.25 70 TYR B O 1
ATOM 2733 N N . MET B 1 71 ? -5.59 -11.008 7.191 1 97.31 71 MET B N 1
ATOM 2734 C CA . MET B 1 71 ? -6.723 -11.305 8.07 1 97.31 71 MET B CA 1
ATOM 2735 C C . MET B 1 71 ? -7.816 -10.258 7.902 1 97.31 71 MET B C 1
ATOM 2737 O O . MET B 1 71 ? -9.008 -10.578 7.953 1 97.31 71 MET B O 1
ATOM 2741 N N . ALA B 1 72 ? -7.414 -9.0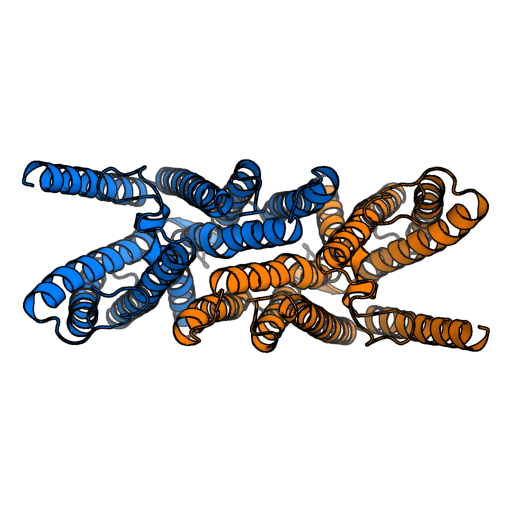55 7.77 1 96.44 72 ALA B N 1
ATOM 2742 C CA . ALA B 1 72 ? -8.383 -7.977 7.586 1 96.44 72 ALA B CA 1
ATOM 2743 C C . ALA B 1 72 ? -9.18 -8.18 6.301 1 96.44 72 ALA B C 1
ATOM 2745 O O . ALA B 1 72 ? -10.406 -8.031 6.297 1 96.44 72 ALA B O 1
ATOM 2746 N N . VAL B 1 73 ? -8.523 -8.539 5.25 1 95.12 73 VAL B N 1
ATOM 2747 C CA . VAL B 1 73 ? -9.203 -8.758 3.979 1 95.12 73 VAL B CA 1
ATOM 2748 C C . VAL B 1 73 ? -10.117 -9.977 4.086 1 95.12 73 VAL B C 1
ATOM 2750 O O . VAL B 1 73 ? -11.227 -9.969 3.549 1 95.12 73 VAL B O 1
ATOM 2753 N N . MET B 1 74 ? -9.648 -10.992 4.766 1 95.62 74 MET B N 1
ATOM 2754 C CA . MET B 1 74 ? -10.484 -12.164 4.988 1 95.62 74 MET B CA 1
ATOM 2755 C C . MET B 1 74 ? -11.773 -11.789 5.719 1 95.62 74 MET B C 1
ATOM 2757 O O . MET B 1 74 ? -12.867 -12.18 5.297 1 95.62 74 MET B O 1
ATOM 2761 N N . ALA B 1 75 ? -11.602 -11.016 6.758 1 94.38 75 ALA B N 1
ATOM 2762 C CA . ALA B 1 75 ? -12.758 -10.602 7.551 1 94.38 75 ALA B CA 1
ATOM 2763 C C . ALA B 1 75 ? -13.703 -9.742 6.723 1 94.38 75 ALA B C 1
ATOM 2765 O O . ALA B 1 75 ? -14.922 -9.852 6.848 1 94.38 75 ALA B O 1
ATOM 2766 N N . PHE B 1 76 ? -13.141 -8.977 5.945 1 91.44 76 PHE B N 1
ATOM 2767 C CA . PHE B 1 76 ? -13.945 -8.102 5.098 1 91.44 76 PHE B CA 1
ATOM 2768 C C . PHE B 1 76 ? -14.703 -8.906 4.047 1 91.44 76 PHE B C 1
ATOM 2770 O O . PHE B 1 76 ? -15.906 -8.719 3.859 1 91.44 76 PHE B O 1
ATOM 2777 N N . CYS B 1 77 ? -14.047 -9.852 3.441 1 90.88 77 CYS B N 1
ATOM 2778 C CA . CYS B 1 77 ? -14.641 -10.648 2.375 1 90.88 77 CYS B CA 1
ATOM 2779 C C . CYS B 1 77 ? -15.688 -11.602 2.928 1 90.88 77 CYS B C 1
ATOM 2781 O O . CYS B 1 77 ? -16.625 -11.992 2.219 1 90.88 77 CYS B O 1
ATOM 2783 N N . THR B 1 78 ? -15.586 -12.023 4.145 1 91.81 78 THR B N 1
ATOM 2784 C CA . THR B 1 78 ? -16.547 -12.938 4.75 1 91.81 78 THR B CA 1
ATOM 2785 C C . THR B 1 78 ? -17.656 -12.164 5.465 1 91.81 78 THR B C 1
ATOM 2787 O O . THR B 1 78 ? -18.453 -12.75 6.195 1 91.81 78 THR B O 1
ATOM 2790 N N . ASN B 1 79 ? -17.609 -10.805 5.367 1 88.38 79 ASN B N 1
ATOM 2791 C CA . ASN B 1 79 ? -18.609 -9.914 5.949 1 88.38 79 ASN B CA 1
ATOM 2792 C C . ASN B 1 79 ? -18.656 -10.031 7.469 1 88.38 79 ASN B C 1
ATOM 2794 O O . ASN B 1 79 ? -19.703 -9.852 8.086 1 88.38 79 ASN B O 1
ATOM 2798 N N . LEU B 1 80 ? -17.578 -10.5 7.965 1 88.12 80 LEU B N 1
ATOM 2799 C CA . LEU B 1 80 ? -17.453 -10.578 9.414 1 88.12 80 LEU B CA 1
ATOM 2800 C C . LEU B 1 80 ? -17.281 -9.188 10.023 1 88.12 80 LEU B C 1
ATOM 2802 O O . LEU B 1 80 ? -17.641 -8.961 11.18 1 88.12 80 LEU B O 1
ATOM 2806 N N . SER B 1 81 ? -16.703 -8.297 9.258 1 87.44 81 SER B N 1
ATOM 2807 C CA . SER B 1 81 ? -16.453 -6.934 9.711 1 87.44 81 SER B CA 1
ATOM 2808 C C . SER B 1 81 ? -16.484 -5.949 8.547 1 87.44 81 SER B C 1
ATOM 2810 O O . SER B 1 81 ? -16.281 -6.336 7.395 1 87.44 81 SER B O 1
ATOM 2812 N N . GLY B 1 82 ? -16.828 -4.758 8.867 1 84.38 82 GLY B N 1
ATOM 2813 C CA . GLY B 1 82 ? -16.797 -3.705 7.867 1 84.38 82 GLY B CA 1
ATOM 2814 C C . GLY B 1 82 ? -15.398 -3.16 7.617 1 84.38 82 GLY B C 1
ATOM 2815 O O . GLY B 1 82 ? -14.406 -3.811 7.949 1 84.38 82 GLY B O 1
ATOM 2816 N N . SER B 1 83 ? -15.312 -2.029 6.965 1 84.19 83 SER B N 1
ATOM 2817 C CA . SER B 1 83 ? -14.055 -1.418 6.547 1 84.19 83 SER B CA 1
ATOM 2818 C C . SER B 1 83 ? -13.219 -0.995 7.75 1 84.19 83 SER B C 1
ATOM 2820 O O . SER B 1 83 ? -12.016 -0.759 7.625 1 84.19 83 SER B O 1
ATOM 2822 N N . LYS B 1 84 ? -13.758 -0.93 8.93 1 87.31 84 LYS B N 1
ATOM 2823 C CA . LYS B 1 84 ? -13.055 -0.516 10.141 1 87.31 84 LYS B CA 1
ATOM 2824 C C . LYS B 1 84 ? -11.938 -1.495 10.492 1 87.31 84 LYS B C 1
ATOM 2826 O O . LYS B 1 84 ? -11.023 -1.158 11.242 1 87.31 84 LYS B O 1
ATOM 2831 N N . ILE B 1 85 ? -12.055 -2.699 9.93 1 91.19 85 ILE B N 1
ATOM 2832 C CA . ILE B 1 85 ? -11.117 -3.762 10.258 1 91.19 85 ILE B CA 1
ATOM 2833 C C . ILE B 1 85 ? -9.727 -3.406 9.719 1 91.19 85 ILE B C 1
ATOM 2835 O O . ILE B 1 85 ? -8.727 -3.988 10.141 1 91.19 85 ILE B O 1
ATOM 2839 N N . PHE B 1 86 ? -9.617 -2.428 8.82 1 92.75 86 PHE B N 1
ATOM 2840 C CA . PHE B 1 86 ? -8.344 -2.088 8.188 1 92.75 86 PHE B CA 1
ATOM 2841 C C . PHE B 1 86 ? -7.602 -1.039 9.008 1 92.75 86 PHE B C 1
ATOM 2843 O O . PHE B 1 86 ? -6.449 -0.72 8.719 1 92.75 86 PHE B O 1
ATOM 2850 N N . LEU B 1 87 ? -8.141 -0.491 10.07 1 92.38 87 LEU B N 1
ATOM 2851 C CA . LEU B 1 87 ? -7.59 0.626 10.828 1 92.38 87 LEU B CA 1
ATOM 2852 C C . LEU B 1 87 ? -6.305 0.217 11.539 1 92.38 87 LEU B C 1
ATOM 2854 O O . LEU B 1 87 ? -5.316 0.949 11.516 1 92.38 87 LEU B O 1
ATOM 2858 N N . PRO B 1 88 ? -6.305 -0.936 12.148 1 94 88 PRO B N 1
ATOM 2859 C CA . PRO B 1 88 ? -5.055 -1.337 12.797 1 94 88 PRO B CA 1
ATOM 2860 C C . PRO B 1 88 ? -3.902 -1.487 11.805 1 94 88 PRO B C 1
ATOM 2862 O O . PRO B 1 88 ? -2.738 -1.302 12.172 1 94 88 PRO B O 1
ATOM 2865 N N . TYR B 1 89 ? -4.238 -1.923 10.602 1 96.5 89 TYR B N 1
ATOM 2866 C CA . TYR B 1 89 ? -3.197 -2.008 9.586 1 96.5 89 TYR B CA 1
ATOM 2867 C C . TYR B 1 89 ? -2.561 -0.644 9.336 1 96.5 89 TYR B C 1
ATOM 2869 O O . TYR B 1 89 ? -1.336 -0.531 9.242 1 96.5 89 TYR B O 1
ATOM 2877 N N . LEU B 1 90 ? -3.396 0.396 9.273 1 95.62 90 LEU B N 1
ATOM 2878 C CA . LEU B 1 90 ? -2.908 1.759 9.094 1 95.62 90 LEU B CA 1
ATOM 2879 C C . LEU B 1 90 ? -2.004 2.172 10.242 1 95.62 90 LEU B C 1
ATOM 2881 O O . LEU B 1 90 ? -0.961 2.797 10.031 1 95.62 90 LEU B O 1
ATOM 2885 N N . LEU B 1 91 ? -2.355 1.788 11.375 1 96.06 91 LEU B N 1
ATOM 2886 C CA . LEU B 1 91 ? -1.569 2.111 12.562 1 96.06 91 LEU B CA 1
ATOM 2887 C C . LEU B 1 91 ? -0.213 1.414 12.516 1 96.06 91 LEU B C 1
ATOM 2889 O O . LEU B 1 91 ? 0.796 1.987 12.938 1 96.06 91 LEU B O 1
ATOM 2893 N N . LEU B 1 92 ? -0.227 0.221 12.039 1 96.94 92 LEU B N 1
ATOM 2894 C CA . LEU B 1 92 ? 1.029 -0.513 11.938 1 96.94 92 LEU B CA 1
ATOM 2895 C C . LEU B 1 92 ? 1.957 0.133 10.914 1 96.94 92 LEU B C 1
ATOM 2897 O O . LEU B 1 92 ? 3.162 0.247 11.148 1 96.94 92 LEU B O 1
ATOM 2901 N N . ILE B 1 93 ? 1.382 0.565 9.789 1 96.88 93 ILE B N 1
ATOM 2902 C CA . ILE B 1 93 ? 2.168 1.237 8.766 1 96.88 93 ILE B CA 1
ATOM 2903 C C . ILE B 1 93 ? 2.744 2.537 9.32 1 96.88 93 ILE B C 1
ATOM 2905 O O . ILE B 1 93 ? 3.922 2.84 9.117 1 96.88 93 ILE B O 1
ATOM 2909 N N . MET B 1 94 ? 1.935 3.303 10.055 1 97.06 94 MET B N 1
ATOM 2910 C CA . MET B 1 94 ? 2.404 4.539 10.672 1 97.06 94 MET B CA 1
ATOM 2911 C C . MET B 1 94 ? 3.492 4.254 11.703 1 97.06 94 MET B C 1
ATOM 2913 O O . MET B 1 94 ? 4.484 4.98 11.781 1 97.06 94 MET B O 1
ATOM 2917 N N . TYR B 1 95 ? 3.287 3.188 12.414 1 97.12 95 TYR B N 1
ATOM 2918 C CA . TYR B 1 95 ? 4.277 2.805 13.414 1 97.12 95 TYR B CA 1
ATOM 2919 C C . TYR B 1 95 ? 5.625 2.523 12.766 1 97.12 95 TYR B C 1
ATOM 2921 O O . TYR B 1 95 ? 6.668 2.93 13.281 1 97.12 95 TY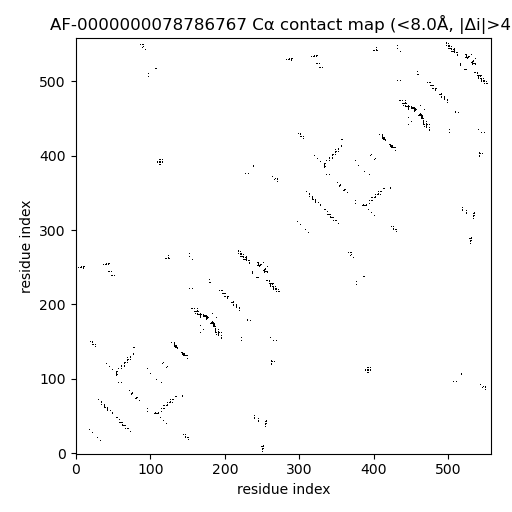R B O 1
ATOM 2929 N N . LEU B 1 96 ? 5.598 1.84 11.672 1 96.31 96 LEU B N 1
ATOM 2930 C CA . LEU B 1 96 ? 6.824 1.5 10.961 1 96.31 96 LEU B CA 1
ATOM 2931 C C . LEU B 1 96 ? 7.566 2.76 10.531 1 96.31 96 LEU B C 1
ATOM 2933 O O . LEU B 1 96 ? 8.797 2.797 10.539 1 96.31 96 LEU B O 1
ATOM 2937 N N . MET B 1 97 ? 6.824 3.756 10.195 1 95.88 97 MET B N 1
ATOM 2938 C CA . MET B 1 97 ? 7.441 4.996 9.742 1 95.88 97 MET B CA 1
ATOM 2939 C C . MET B 1 97 ? 7.926 5.828 10.93 1 95.88 97 MET B C 1
ATOM 2941 O O . MET B 1 97 ? 9.07 6.293 10.938 1 95.88 97 MET B O 1
ATOM 2945 N N . ILE B 1 98 ? 7.129 5.914 11.953 1 96.06 98 ILE B N 1
ATOM 2946 C CA . ILE B 1 98 ? 7.395 6.77 13.102 1 96.06 98 ILE B CA 1
ATOM 2947 C C . ILE B 1 98 ? 8.523 6.176 13.945 1 96.06 98 ILE B C 1
ATOM 2949 O O . ILE B 1 98 ? 9.375 6.906 14.445 1 96.06 98 ILE B O 1
ATOM 2953 N N . SER B 1 99 ? 8.562 4.871 14.078 1 95.44 99 SER B N 1
ATOM 2954 C CA . SER B 1 99 ? 9.562 4.219 14.922 1 95.44 99 SER B CA 1
ATOM 2955 C C . SER B 1 99 ? 10.977 4.5 14.43 1 95.44 99 SER B C 1
ATOM 2957 O O . SER B 1 99 ? 11.914 4.562 15.219 1 95.44 99 SER B O 1
ATOM 2959 N N . GLU B 1 100 ? 11.125 4.707 13.164 1 93.38 100 GLU B N 1
ATOM 2960 C CA . GLU B 1 100 ? 12.445 4.949 12.594 1 93.38 100 GLU B CA 1
ATOM 2961 C C . GLU B 1 100 ? 13.023 6.277 13.078 1 93.38 100 GLU B C 1
ATOM 2963 O O . GLU B 1 100 ? 14.234 6.484 13.031 1 93.38 100 GLU B O 1
ATOM 2968 N N . LEU B 1 101 ? 12.172 7.18 13.477 1 92.88 101 LEU B N 1
ATOM 2969 C CA . LEU B 1 101 ? 12.617 8.469 13.992 1 92.88 101 LEU B CA 1
ATOM 2970 C C . LEU B 1 101 ? 13.461 8.289 15.25 1 92.88 101 LEU B C 1
ATOM 2972 O O . LEU B 1 101 ? 14.344 9.102 15.531 1 92.88 101 LEU B O 1
ATOM 2976 N N . TYR B 1 102 ? 13.234 7.164 15.906 1 93.06 102 TYR B N 1
ATOM 2977 C CA . TYR B 1 102 ? 13.828 7 17.234 1 93.06 102 TYR B CA 1
ATOM 2978 C C . TYR B 1 102 ? 14.945 5.961 17.203 1 93.06 102 TYR B C 1
ATOM 2980 O O . TYR B 1 102 ? 15.719 5.844 18.156 1 93.06 102 TYR B O 1
ATOM 2988 N N . LEU B 1 103 ? 15.133 5.191 16.203 1 90.44 103 LEU B N 1
ATOM 2989 C CA . LEU B 1 103 ? 16.031 4.043 16.156 1 90.44 103 LEU B CA 1
ATOM 2990 C C . LEU B 1 103 ? 17.422 4.461 15.695 1 90.44 103 LEU B C 1
ATOM 2992 O O . LEU B 1 103 ? 18.391 3.715 15.867 1 90.44 103 LEU B O 1
ATOM 2996 N N . LYS B 1 104 ? 17.594 5.695 15.156 1 89.56 104 LYS B N 1
ATOM 2997 C CA . LYS B 1 104 ? 18.875 6.238 14.711 1 89.56 104 LYS B CA 1
ATOM 2998 C C . LYS B 1 104 ? 19.594 5.25 13.812 1 89.56 104 LYS B C 1
ATOM 3000 O O . LYS B 1 104 ? 20.781 4.988 14 1 89.56 104 LYS B O 1
ATOM 3005 N N . LYS B 1 105 ? 18.906 4.664 12.914 1 91.38 105 LYS B N 1
ATOM 3006 C CA . LYS B 1 105 ? 19.5 3.725 11.961 1 91.38 105 LYS B CA 1
ATOM 3007 C C . LYS B 1 105 ? 20.203 4.461 10.828 1 91.38 105 LYS B C 1
ATOM 3009 O O . LYS B 1 105 ? 20 5.66 10.633 1 91.38 105 LYS B O 1
ATOM 3014 N N . GLU B 1 106 ? 20.953 3.764 10.102 1 92.31 106 GLU B N 1
ATOM 3015 C CA . GLU B 1 106 ? 21.812 4.34 9.062 1 92.31 106 GLU B CA 1
ATOM 3016 C C . GLU B 1 106 ? 20.984 4.875 7.902 1 92.31 106 GLU B C 1
ATOM 3018 O O . GLU B 1 106 ? 21.203 5.996 7.434 1 92.31 106 GLU B O 1
ATOM 3023 N N . ASN B 1 107 ? 20.078 4.07 7.426 1 94.31 107 ASN B N 1
ATOM 3024 C CA . ASN B 1 107 ? 19.266 4.477 6.281 1 94.31 107 ASN B CA 1
ATOM 3025 C C . ASN B 1 107 ? 17.781 4.254 6.539 1 94.31 107 ASN B C 1
ATOM 3027 O O . ASN B 1 107 ? 17.172 3.365 5.945 1 94.31 107 ASN B O 1
ATOM 3031 N N . PRO B 1 108 ? 17.188 5.113 7.309 1 94.94 108 PRO B N 1
ATOM 3032 C CA . PRO B 1 108 ? 15.781 4.941 7.676 1 94.94 108 PRO B CA 1
ATOM 3033 C C . PRO B 1 108 ? 14.852 5.02 6.473 1 94.94 108 PRO B C 1
ATOM 3035 O O . PRO B 1 108 ? 13.82 4.336 6.438 1 94.94 108 PRO B O 1
ATOM 3038 N N . VAL B 1 109 ? 15.203 5.816 5.523 1 94.56 109 VAL B N 1
ATOM 3039 C CA . VAL B 1 109 ? 14.336 5.988 4.359 1 94.56 109 VAL B CA 1
ATOM 3040 C C . VAL B 1 109 ? 14.32 4.703 3.535 1 94.56 109 VAL B C 1
ATOM 3042 O O . VAL B 1 109 ? 13.273 4.289 3.041 1 94.56 109 VAL B O 1
ATOM 3045 N N . MET B 1 110 ? 15.445 4.094 3.408 1 94.75 110 MET B N 1
ATOM 3046 C CA . MET B 1 110 ? 15.508 2.809 2.721 1 94.75 110 MET B CA 1
ATOM 3047 C C . MET B 1 110 ? 14.742 1.737 3.488 1 94.75 110 MET B C 1
ATOM 3049 O O . MET B 1 110 ? 14.102 0.876 2.885 1 94.75 110 MET B O 1
ATOM 3053 N N . ASN B 1 111 ? 14.836 1.842 4.789 1 97.12 111 ASN B N 1
ATOM 3054 C CA . ASN B 1 111 ? 14.055 0.932 5.621 1 97.12 111 ASN B CA 1
ATOM 3055 C C . ASN B 1 111 ? 12.562 1.091 5.371 1 97.12 111 ASN B C 1
ATOM 3057 O O . ASN B 1 111 ? 11.836 0.1 5.254 1 97.12 111 ASN B O 1
ATOM 3061 N N . TRP B 1 112 ? 12.125 2.346 5.324 1 97.31 112 TRP B N 1
ATOM 3062 C CA . TRP B 1 112 ? 10.734 2.609 4.977 1 97.31 112 TRP B CA 1
ATOM 3063 C C . TRP B 1 112 ? 10.375 1.958 3.646 1 97.31 112 TRP B C 1
ATOM 3065 O O . TRP B 1 112 ? 9.359 1.258 3.545 1 97.31 112 TRP B O 1
ATOM 3075 N N . ALA B 1 113 ? 11.227 2.211 2.699 1 97.38 113 ALA B N 1
ATOM 3076 C CA . ALA B 1 113 ? 10.945 1.819 1.321 1 97.38 113 ALA B CA 1
ATOM 3077 C C . ALA B 1 113 ? 10.789 0.306 1.201 1 97.38 113 ALA B C 1
ATOM 3079 O O . ALA B 1 113 ? 9.805 -0.181 0.649 1 97.38 113 ALA B O 1
ATOM 3080 N N . TYR B 1 114 ? 11.664 -0.425 1.754 1 97.75 114 TYR B N 1
ATOM 3081 C CA . TYR B 1 114 ? 11.625 -1.879 1.643 1 97.75 114 TYR B CA 1
ATOM 3082 C C . TYR B 1 114 ? 10.484 -2.461 2.463 1 97.75 114 TYR B C 1
ATOM 3084 O O . TYR B 1 114 ? 9.891 -3.473 2.08 1 97.75 114 TYR B O 1
ATOM 3092 N N . SER B 1 115 ? 10.219 -1.833 3.586 1 97.94 115 SER B N 1
ATOM 3093 C CA . SER B 1 115 ? 9.07 -2.277 4.371 1 97.94 115 SER B CA 1
ATOM 3094 C C . SER B 1 115 ? 7.773 -2.137 3.58 1 97.94 115 SER B C 1
ATOM 3096 O O . SER B 1 115 ? 6.949 -3.053 3.559 1 97.94 115 SER B O 1
ATOM 3098 N N . MET B 1 116 ? 7.645 -1.02 2.938 1 97.88 116 MET B N 1
ATOM 3099 C CA . MET B 1 116 ? 6.43 -0.784 2.158 1 97.88 116 MET B CA 1
ATOM 3100 C C . MET B 1 116 ? 6.375 -1.709 0.946 1 97.88 116 MET B C 1
ATOM 3102 O O . MET B 1 116 ? 5.297 -2.15 0.548 1 97.88 116 MET B O 1
ATOM 3106 N N . LEU B 1 117 ? 7.5 -1.997 0.352 1 97.94 117 LEU B N 1
ATOM 3107 C CA . LEU B 1 117 ? 7.562 -2.93 -0.767 1 97.94 117 LEU B CA 1
ATOM 3108 C C . LEU B 1 117 ? 7.031 -4.301 -0.362 1 97.94 117 LEU B C 1
ATOM 3110 O O . LEU B 1 117 ? 6.262 -4.918 -1.102 1 97.94 117 LEU B O 1
ATOM 3114 N N . SER B 1 118 ? 7.414 -4.777 0.806 1 98.06 118 SER B N 1
ATOM 3115 C CA . SER B 1 118 ? 6.98 -6.094 1.267 1 98.06 118 SER B CA 1
ATOM 3116 C C . SER B 1 118 ? 5.461 -6.164 1.391 1 98.06 118 SER B C 1
ATOM 3118 O O . SER B 1 118 ? 4.863 -7.219 1.176 1 98.06 118 SER B O 1
ATOM 3120 N N . GLN B 1 119 ? 4.863 -5.062 1.727 1 98.25 119 GLN B N 1
ATOM 3121 C CA . GLN B 1 119 ? 3.42 -5.031 1.931 1 98.25 119 GLN B CA 1
ATOM 3122 C C . GLN B 1 119 ? 2.676 -5.117 0.602 1 98.25 119 GLN B C 1
ATOM 3124 O O . GLN B 1 119 ? 1.719 -5.883 0.469 1 98.25 119 GLN B O 1
ATOM 3129 N N . LEU B 1 120 ? 3.166 -4.383 -0.371 1 97.5 120 LEU B N 1
ATOM 3130 C CA . LEU B 1 120 ? 2.443 -4.316 -1.638 1 97.5 120 LEU B CA 1
ATOM 3131 C C . LEU B 1 120 ? 2.84 -5.477 -2.547 1 97.5 120 LEU B C 1
ATOM 3133 O O . LEU B 1 120 ? 2.023 -5.957 -3.338 1 97.5 120 LEU B O 1
ATOM 3137 N N . TYR B 1 121 ? 4.055 -5.961 -2.443 1 97.94 121 TYR B N 1
ATOM 3138 C CA . TYR B 1 121 ? 4.578 -7 -3.322 1 97.94 121 TYR B CA 1
ATOM 3139 C C . TYR B 1 121 ? 4.191 -8.383 -2.82 1 97.94 121 TYR B C 1
ATOM 3141 O O . TYR B 1 121 ? 3.959 -9.297 -3.615 1 97.94 121 TYR B O 1
ATOM 3149 N N . ILE B 1 122 ? 4.152 -8.547 -1.491 1 98.25 122 ILE B N 1
ATOM 3150 C CA . ILE B 1 122 ? 3.969 -9.883 -0.942 1 98.25 122 ILE B CA 1
ATOM 3151 C C . ILE B 1 122 ? 2.633 -9.961 -0.204 1 98.25 122 ILE B C 1
ATOM 3153 O O . ILE B 1 122 ? 1.772 -10.773 -0.546 1 98.25 122 ILE B O 1
ATOM 3157 N N . ALA B 1 123 ? 2.414 -9.102 0.737 1 98.38 123 ALA B N 1
ATOM 3158 C CA . ALA B 1 123 ? 1.246 -9.18 1.609 1 98.38 123 ALA B CA 1
ATOM 3159 C C . ALA B 1 123 ? -0.044 -9 0.815 1 98.38 123 ALA B C 1
ATOM 3161 O O . ALA B 1 123 ? -0.997 -9.766 0.984 1 98.38 123 ALA B O 1
ATOM 3162 N N . LEU B 1 124 ? -0.048 -8.031 -0.036 1 97.81 124 LEU B N 1
ATOM 3163 C CA . LEU B 1 124 ? -1.269 -7.691 -0.761 1 97.81 124 LEU B CA 1
ATOM 3164 C C . LEU B 1 124 ? -1.685 -8.836 -1.683 1 97.81 124 LEU B C 1
ATOM 3166 O O . LEU B 1 124 ? -2.838 -9.266 -1.657 1 97.81 124 LEU B O 1
ATOM 3170 N N . PRO B 1 125 ? -0.783 -9.375 -2.461 1 98.12 125 PRO B N 1
ATOM 3171 C CA . PRO B 1 125 ? -1.175 -10.5 -3.309 1 98.12 125 PRO B CA 1
ATOM 3172 C C . PRO B 1 125 ? -1.739 -11.672 -2.508 1 98.12 125 PRO B C 1
ATOM 3174 O O . PRO B 1 125 ? -2.768 -12.242 -2.879 1 98.12 125 PRO B O 1
ATOM 3177 N N . PHE B 1 126 ? -1.117 -12.039 -1.43 1 98.38 126 PHE B N 1
ATOM 3178 C CA . PHE B 1 126 ? -1.641 -13.125 -0.61 1 98.38 126 PHE B CA 1
ATOM 3179 C C . PHE B 1 126 ? -3.02 -12.773 -0.064 1 98.38 126 PHE B C 1
ATOM 3181 O O . PHE B 1 126 ? -3.898 -13.633 0.016 1 98.38 126 PHE B O 1
ATOM 3188 N N . ALA B 1 127 ? -3.18 -11.539 0.321 1 97.56 127 ALA B N 1
ATOM 3189 C CA . ALA B 1 127 ? -4.48 -11.102 0.821 1 97.56 127 ALA B CA 1
ATOM 3190 C C . ALA B 1 127 ? -5.555 -11.227 -0.257 1 97.56 127 ALA B C 1
ATOM 3192 O O . ALA B 1 127 ? -6.719 -11.5 0.044 1 97.56 127 ALA B O 1
ATOM 3193 N N . MET B 1 128 ? -5.211 -11.078 -1.467 1 96.75 128 MET B N 1
ATOM 3194 C CA . MET B 1 128 ? -6.152 -11.117 -2.582 1 96.75 128 MET B CA 1
ATOM 3195 C C . MET B 1 128 ? -6.641 -12.539 -2.836 1 96.75 128 MET B C 1
ATOM 3197 O O . MET B 1 128 ? -7.633 -12.742 -3.539 1 96.75 128 MET B O 1
ATOM 3201 N N . LEU B 1 129 ? -5.996 -13.5 -2.273 1 97.31 129 LEU B N 1
ATOM 3202 C CA . LEU B 1 129 ? -6.508 -14.867 -2.33 1 97.31 129 LEU B CA 1
ATOM 3203 C C . LEU B 1 129 ? -7.891 -14.953 -1.694 1 97.31 129 LEU B C 1
ATOM 3205 O O . LEU B 1 129 ? -8.727 -15.758 -2.115 1 97.31 129 LEU B O 1
ATOM 3209 N N . ASN B 1 130 ? -8.078 -14.109 -0.708 1 96.38 130 ASN B N 1
ATOM 3210 C CA . ASN B 1 130 ? -9.383 -14.078 -0.059 1 96.38 130 ASN B CA 1
ATOM 3211 C C . ASN B 1 130 ? -10.477 -13.602 -1.016 1 96.38 130 ASN B C 1
ATOM 3213 O O . ASN B 1 130 ? -11.609 -14.094 -0.966 1 96.38 130 ASN B O 1
ATOM 3217 N N . VAL B 1 131 ? -10.102 -12.727 -1.845 1 93.44 131 VAL B N 1
ATOM 3218 C CA . VAL B 1 131 ? -11.047 -12.211 -2.83 1 93.44 131 VAL B CA 1
ATOM 3219 C C . VAL B 1 131 ? -11.414 -13.312 -3.82 1 93.44 131 VAL B C 1
ATOM 3221 O O . VAL B 1 131 ? -12.562 -13.406 -4.254 1 93.44 131 VAL B O 1
ATOM 3224 N N . LEU B 1 132 ? -10.469 -14.148 -4.102 1 94.06 132 LEU B N 1
ATOM 3225 C CA . LEU B 1 132 ? -10.695 -15.258 -5.02 1 94.06 132 LEU B CA 1
ATOM 3226 C C . LEU B 1 132 ? -11.539 -16.344 -4.363 1 94.06 132 LEU B C 1
ATOM 3228 O O . LEU B 1 132 ? -12.367 -16.984 -5.023 1 94.06 132 LEU B O 1
ATOM 3232 N N . SER B 1 133 ? -11.367 -16.516 -3.107 1 95.62 133 SER B N 1
ATOM 3233 C CA . SER B 1 133 ? -11.906 -17.688 -2.426 1 95.62 133 SER B CA 1
ATOM 3234 C C . SER B 1 133 ? -13.289 -17.406 -1.852 1 95.62 133 SER B C 1
ATOM 3236 O O . SER B 1 133 ? -14.102 -18.328 -1.704 1 95.62 133 SER B O 1
ATOM 3238 N N . PHE B 1 134 ? -13.539 -16.188 -1.505 1 93.38 134 PHE B N 1
ATOM 3239 C CA . PHE B 1 134 ? -14.805 -15.859 -0.854 1 93.38 134 PHE B CA 1
ATOM 3240 C C . PHE B 1 134 ? -15.672 -15 -1.761 1 93.38 134 PHE B C 1
ATOM 3242 O O . PHE B 1 134 ? -15.234 -13.953 -2.238 1 93.38 134 PHE B O 1
ATOM 3249 N N . HIS B 1 135 ? -16.891 -15.453 -1.981 1 87.94 135 HIS B N 1
ATOM 3250 C CA . HIS B 1 135 ? -17.828 -14.75 -2.852 1 87.94 135 HIS B CA 1
ATOM 3251 C C . HIS B 1 135 ? -19.141 -14.492 -2.143 1 87.94 135 HIS B C 1
ATOM 3253 O O . HIS B 1 135 ? -19.625 -15.344 -1.395 1 87.94 135 HIS B O 1
ATOM 3259 N N . THR B 1 136 ? -19.578 -13.32 -2.334 1 82.19 136 THR B N 1
ATOM 3260 C CA . THR B 1 136 ? -20.875 -12.961 -1.751 1 82.19 136 THR B CA 1
ATOM 3261 C C . THR B 1 136 ? -21.984 -13.133 -2.773 1 82.19 136 THR B C 1
ATOM 3263 O O . THR B 1 136 ? -21.891 -12.656 -3.906 1 82.19 136 THR B O 1
ATOM 3266 N N . SER B 1 137 ? -23.031 -13.82 -2.387 1 78.06 137 SER B N 1
ATOM 3267 C CA . SER B 1 137 ? -24.219 -13.977 -3.23 1 78.06 137 SER B CA 1
ATOM 3268 C C . SER B 1 137 ? -25.047 -12.703 -3.248 1 78.06 137 SER B C 1
ATOM 3270 O O . SER B 1 137 ? -25.375 -12.148 -2.195 1 78.06 137 SER B O 1
ATOM 3272 N N . PRO B 1 138 ? -25.297 -12.195 -4.379 1 69.94 138 PRO B N 1
ATOM 3273 C CA . PRO B 1 138 ? -26.109 -10.984 -4.457 1 69.94 138 PRO B CA 1
ATOM 3274 C C . PRO B 1 138 ? -27.547 -11.211 -3.959 1 69.94 138 PRO B C 1
ATOM 3276 O O . PRO B 1 138 ? -28.219 -10.258 -3.561 1 69.94 138 PRO B O 1
ATOM 3279 N N . MET B 1 139 ? -28 -12.477 -4 1 68.5 139 MET B N 1
ATOM 3280 C CA . MET B 1 139 ? -29.391 -12.789 -3.678 1 68.5 139 MET B CA 1
ATOM 3281 C C . MET B 1 139 ? -29.609 -12.75 -2.17 1 68.5 139 MET B C 1
ATOM 3283 O O . MET B 1 139 ? -30.594 -12.156 -1.698 1 68.5 139 MET B O 1
ATOM 3287 N N . ASP B 1 140 ? -28.719 -13.32 -1.393 1 72.38 140 ASP B N 1
ATOM 3288 C CA . ASP B 1 140 ? -29 -13.438 0.036 1 72.38 140 ASP B CA 1
ATOM 3289 C C . ASP B 1 140 ? -27.859 -12.859 0.866 1 72.38 140 ASP B C 1
ATOM 3291 O O . ASP B 1 140 ? -27.828 -13.008 2.09 1 72.38 140 ASP B O 1
ATOM 3295 N N . THR B 1 141 ? -26.922 -12.234 0.299 1 76.06 141 THR B N 1
ATOM 3296 C CA . THR B 1 141 ? -25.766 -11.633 0.969 1 76.06 141 THR B CA 1
ATOM 3297 C C . THR B 1 141 ? -24.969 -12.688 1.72 1 76.06 141 THR B C 1
ATOM 3299 O O . THR B 1 141 ? -24.188 -12.359 2.623 1 76.06 141 THR B O 1
ATOM 3302 N N . SER B 1 142 ? -25.25 -13.953 1.383 1 84.69 142 SER B N 1
ATOM 3303 C CA . SER B 1 142 ? -24.484 -15.031 2.004 1 84.69 142 SER B CA 1
ATOM 3304 C C . SER B 1 142 ? -23.109 -15.18 1.359 1 84.69 142 SER B C 1
ATOM 3306 O O . SER B 1 142 ? -22.953 -14.922 0.165 1 84.69 142 SER B O 1
ATOM 3308 N N . VAL B 1 143 ? -22.172 -15.508 2.234 1 88.81 143 VAL B N 1
ATOM 3309 C CA . VAL B 1 143 ? -20.812 -15.672 1.76 1 88.81 143 VAL B CA 1
ATOM 3310 C C . VAL B 1 143 ? -20.516 -17.156 1.53 1 88.81 143 VAL B C 1
ATOM 3312 O O . VAL B 1 143 ? -20.797 -17.984 2.396 1 88.81 143 VAL B O 1
ATOM 3315 N N . SER B 1 144 ? -20.109 -17.469 0.393 1 91.88 144 SER B N 1
ATOM 3316 C CA . SER B 1 144 ? -19.75 -18.844 0.058 1 91.88 144 SER B CA 1
ATOM 3317 C C . SER B 1 144 ? -18.25 -18.969 -0.185 1 91.88 144 SER B C 1
ATOM 3319 O O . SER B 1 144 ? -17.625 -18.062 -0.74 1 91.88 144 SER B O 1
ATOM 3321 N N . TYR B 1 145 ? -17.641 -20.047 0.324 1 94.38 145 TYR B N 1
ATOM 3322 C CA . TYR B 1 145 ? -16.234 -20.391 0.109 1 94.38 145 TYR B CA 1
ATOM 3323 C C . TYR B 1 145 ? -16.062 -21.266 -1.131 1 94.38 145 TYR B C 1
ATOM 3325 O O . TYR B 1 145 ? -16.703 -22.312 -1.246 1 94.38 145 TYR B O 1
ATOM 3333 N N . ASN B 1 146 ? -15.32 -20.812 -2.09 1 95 146 ASN B N 1
ATOM 3334 C CA . ASN B 1 146 ? -14.984 -21.562 -3.295 1 95 146 ASN B CA 1
ATOM 3335 C C . ASN B 1 146 ? -13.492 -21.875 -3.359 1 95 146 ASN B C 1
ATOM 3337 O O . ASN B 1 146 ? -12.688 -21 -3.725 1 95 146 ASN B O 1
ATOM 3341 N N . PRO B 1 147 ? -13.109 -23.078 -3.049 1 96.38 147 PRO B N 1
ATOM 3342 C CA . PRO B 1 147 ? -11.695 -23.422 -3.025 1 96.38 147 PRO B CA 1
ATOM 3343 C C . PRO B 1 147 ? -11.117 -23.656 -4.422 1 96.38 147 PRO B C 1
ATOM 3345 O O . PRO B 1 147 ? -9.898 -23.688 -4.59 1 96.38 147 PRO B O 1
ATOM 3348 N N . ILE B 1 148 ? -11.945 -23.766 -5.449 1 97 148 ILE B N 1
ATOM 3349 C CA . ILE B 1 148 ? -11.516 -24.219 -6.77 1 97 148 ILE B CA 1
ATOM 3350 C C . ILE B 1 148 ? -10.758 -23.109 -7.48 1 97 148 ILE B C 1
ATOM 3352 O O . ILE B 1 148 ? -9.758 -23.359 -8.156 1 97 148 ILE B O 1
ATOM 3356 N N . LEU B 1 149 ? -11.164 -21.891 -7.289 1 96.25 149 LEU B N 1
ATOM 3357 C CA . LEU B 1 149 ? -10.547 -20.781 -8.016 1 96.25 149 LEU B CA 1
ATOM 3358 C C . LEU B 1 149 ? -9.109 -20.578 -7.555 1 96.25 149 LEU B C 1
ATOM 3360 O O . LEU B 1 149 ? -8.18 -20.594 -8.367 1 96.25 149 LEU B O 1
ATOM 3364 N N . PRO B 1 150 ? -8.891 -20.391 -6.219 1 97.31 150 PRO B N 1
ATOM 3365 C CA . PRO B 1 150 ? -7.492 -20.281 -5.793 1 97.31 150 PRO B CA 1
ATOM 3366 C C . PRO B 1 150 ? -6.672 -21.531 -6.141 1 97.31 150 PRO B C 1
ATOM 3368 O O . PRO B 1 150 ? -5.5 -21.422 -6.508 1 97.31 150 PRO B O 1
ATOM 3371 N N . LEU B 1 151 ? -7.262 -22.656 -6.023 1 97.75 151 LEU B N 1
ATOM 3372 C CA . LEU B 1 151 ? -6.566 -23.891 -6.359 1 97.75 151 LEU B CA 1
ATOM 3373 C C . LEU B 1 151 ? -6.164 -23.906 -7.832 1 97.75 151 LEU B C 1
ATOM 3375 O O . LEU B 1 151 ? -5.059 -24.328 -8.172 1 97.75 151 LEU B O 1
ATOM 3379 N N . SER B 1 152 ? -7.082 -23.531 -8.688 1 98.12 152 SER B N 1
ATOM 3380 C CA . SER B 1 152 ? -6.805 -23.531 -10.125 1 98.12 152 SER B CA 1
ATOM 3381 C C . SER B 1 152 ? -5.598 -22.656 -10.453 1 98.12 152 SER B C 1
ATOM 3383 O O . SER B 1 152 ? -4.785 -23.016 -11.305 1 98.12 152 SER B O 1
ATOM 3385 N N . VAL B 1 153 ? -5.449 -21.484 -9.805 1 98.19 153 VAL B N 1
ATOM 3386 C CA . VAL B 1 153 ? -4.312 -20.594 -10.031 1 98.19 153 VAL B CA 1
ATOM 3387 C C . VAL B 1 153 ? -3.01 -21.344 -9.734 1 98.19 153 VAL B C 1
ATOM 3389 O O . VAL B 1 153 ? -2.072 -21.297 -10.539 1 98.19 153 VAL B O 1
ATOM 3392 N N . PHE B 1 154 ? -2.984 -22.047 -8.648 1 98.12 154 PHE B N 1
ATOM 3393 C CA . PHE B 1 154 ? -1.777 -22.766 -8.273 1 98.12 154 PHE B CA 1
ATOM 3394 C C . PHE B 1 154 ? -1.524 -23.922 -9.234 1 98.12 154 PHE B C 1
ATOM 3396 O O . PHE B 1 154 ? -0.385 -24.156 -9.648 1 98.12 154 PHE B O 1
ATOM 3403 N N . VAL B 1 155 ? -2.564 -24.609 -9.578 1 97.75 155 VAL B N 1
ATOM 3404 C CA . VAL B 1 155 ? -2.422 -25.75 -10.484 1 97.75 155 VAL B CA 1
ATOM 3405 C C . VAL B 1 155 ? -1.896 -25.266 -11.836 1 97.75 155 VAL B C 1
ATOM 3407 O O . VAL B 1 155 ? -0.998 -25.875 -12.414 1 97.75 155 VAL B O 1
ATOM 3410 N N . PHE B 1 156 ? -2.457 -24.156 -12.336 1 98.5 156 PHE B N 1
ATOM 3411 C CA . PHE B 1 156 ? -1.997 -23.609 -13.602 1 98.5 156 PHE B CA 1
ATOM 3412 C C . PHE B 1 156 ? -0.524 -23.219 -13.523 1 98.5 156 PHE B C 1
ATOM 3414 O O . PHE B 1 156 ? 0.23 -23.438 -14.477 1 98.5 156 PHE B O 1
ATOM 3421 N N . ILE B 1 157 ? -0.119 -22.672 -12.43 1 97.62 157 ILE B N 1
ATOM 3422 C CA . ILE B 1 157 ? 1.274 -22.281 -12.242 1 97.62 157 ILE B CA 1
ATOM 3423 C C . ILE B 1 157 ? 2.162 -23.516 -12.242 1 97.62 157 ILE B C 1
ATOM 3425 O O . ILE B 1 157 ? 3.176 -23.562 -12.945 1 97.62 157 ILE B O 1
ATOM 3429 N N . TRP B 1 158 ? 1.78 -24.562 -11.484 1 96 158 TRP B N 1
ATOM 3430 C CA . TRP B 1 158 ? 2.574 -25.781 -11.359 1 96 158 TRP B CA 1
ATOM 3431 C C . TRP B 1 158 ? 2.701 -26.484 -12.711 1 96 158 TRP B C 1
ATOM 3433 O O . TRP B 1 158 ? 3.781 -26.953 -13.07 1 96 158 TRP B O 1
ATOM 3443 N N . LEU B 1 159 ? 1.617 -26.5 -13.344 1 96.88 159 LEU B N 1
ATOM 3444 C CA . LEU B 1 159 ? 1.621 -27.188 -14.633 1 96.88 159 LEU B CA 1
ATOM 3445 C C . LEU B 1 159 ? 2.396 -26.391 -15.672 1 96.88 159 LEU B C 1
ATOM 3447 O O . LEU B 1 159 ? 3.059 -26.953 -16.547 1 96.88 159 LEU B O 1
ATOM 3451 N N . SER B 1 160 ? 2.252 -25.109 -15.594 1 96.88 160 SER B N 1
ATOM 3452 C CA . SER B 1 160 ? 3.027 -24.266 -16.484 1 96.88 160 SER B CA 1
ATOM 3453 C C . SER B 1 160 ? 4.523 -24.438 -16.266 1 96.88 160 SER B C 1
ATOM 3455 O O . SER B 1 160 ? 5.285 -24.594 -17.219 1 96.88 160 SER B O 1
ATOM 3457 N N . ASP B 1 161 ? 4.918 -24.453 -15.023 1 93.69 161 ASP B N 1
ATOM 3458 C CA . ASP B 1 161 ? 6.328 -24.609 -14.688 1 93.69 161 ASP B CA 1
ATOM 3459 C C . ASP B 1 161 ? 6.836 -26 -15.086 1 93.69 161 ASP B C 1
ATOM 3461 O O . ASP B 1 161 ? 7.934 -26.125 -15.625 1 93.69 161 ASP B O 1
ATOM 3465 N N . THR B 1 162 ? 6.082 -27.016 -14.734 1 92.38 162 THR B N 1
ATOM 3466 C CA . THR B 1 162 ? 6.453 -28.375 -15.078 1 92.38 162 THR B CA 1
ATOM 3467 C C . THR B 1 162 ? 6.531 -28.562 -16.594 1 92.38 162 THR B C 1
ATOM 3469 O O . THR B 1 162 ? 7.477 -29.172 -17.094 1 92.38 162 THR B O 1
ATOM 3472 N N . GLY B 1 163 ? 5.512 -28.094 -17.266 1 93.75 163 GLY B N 1
ATOM 3473 C CA . GLY B 1 163 ? 5.527 -28.156 -18.719 1 93.75 163 GLY B CA 1
ATOM 3474 C C . GLY B 1 163 ? 6.688 -27.406 -19.328 1 93.75 163 GLY B C 1
ATOM 3475 O O . GLY B 1 163 ? 7.301 -27.875 -20.297 1 93.75 163 GLY B O 1
ATOM 3476 N N . ALA B 1 164 ? 6.961 -26.25 -18.797 1 92.81 164 ALA B N 1
ATOM 3477 C CA . ALA B 1 164 ? 8.078 -25.453 -19.297 1 92.81 164 ALA B CA 1
ATOM 3478 C C . ALA B 1 164 ? 9.398 -26.188 -19.125 1 92.81 164 ALA B C 1
ATOM 3480 O O . ALA B 1 164 ? 10.273 -26.125 -19.984 1 92.81 164 ALA B O 1
ATOM 3481 N N . TYR B 1 165 ? 9.508 -26.844 -18 1 89.44 165 TYR B N 1
ATOM 3482 C CA . TYR B 1 165 ? 10.719 -27.609 -17.734 1 89.44 165 TYR B CA 1
ATOM 3483 C C . TYR B 1 165 ? 10.859 -28.766 -18.719 1 89.44 165 TYR B C 1
ATOM 3485 O O . TYR B 1 165 ? 11.93 -28.984 -19.297 1 89.44 165 TYR B O 1
ATOM 3493 N N . CYS B 1 166 ? 9.812 -29.469 -18.969 1 92.75 166 CYS B N 1
ATOM 3494 C CA . CYS B 1 166 ? 9.828 -30.625 -19.844 1 92.75 166 CYS B CA 1
ATOM 3495 C C . CYS B 1 166 ? 10.07 -30.234 -21.297 1 92.75 166 CYS B C 1
ATOM 3497 O O . CYS B 1 166 ? 10.961 -30.766 -21.953 1 92.75 166 CYS B O 1
ATOM 3499 N N . VAL B 1 167 ? 9.359 -29.281 -21.75 1 92.25 167 VAL B N 1
ATOM 3500 C CA . VAL B 1 167 ? 9.469 -28.844 -23.141 1 92.25 167 VAL B CA 1
ATOM 3501 C C . VAL B 1 167 ? 10.773 -28.094 -23.344 1 92.25 167 VAL B C 1
ATOM 3503 O O . VAL B 1 167 ? 11.461 -28.281 -24.344 1 92.25 167 VAL B O 1
ATOM 3506 N N . GLY B 1 168 ? 11.086 -27.266 -22.422 1 90.5 168 GLY B N 1
ATOM 3507 C CA . GLY B 1 168 ? 12.312 -26.484 -22.516 1 90.5 168 GLY B CA 1
ATOM 3508 C C . GLY B 1 168 ? 13.562 -27.344 -22.5 1 90.5 168 GLY B C 1
ATOM 3509 O O . GLY B 1 168 ? 14.523 -27.047 -23.219 1 90.5 168 GLY B O 1
ATOM 3510 N N . SER B 1 169 ? 13.57 -28.391 -21.766 1 90.12 169 SER B N 1
ATOM 3511 C CA . SER B 1 169 ? 14.719 -29.281 -21.703 1 90.12 169 SER B CA 1
ATOM 3512 C C . SER B 1 169 ? 14.867 -30.094 -22.984 1 90.12 169 SER B C 1
ATOM 3514 O O . SER B 1 169 ? 15.977 -30.484 -23.359 1 90.12 169 SER B O 1
ATOM 3516 N N . LEU B 1 170 ? 13.836 -30.219 -23.688 1 90.44 170 LEU B N 1
ATOM 3517 C CA . LEU B 1 170 ? 13.852 -31.047 -24.891 1 90.44 170 LEU B CA 1
ATOM 3518 C C . LEU B 1 170 ? 14.156 -30.188 -26.109 1 90.44 170 LEU B C 1
ATOM 3520 O O . LEU B 1 170 ? 14.969 -30.578 -26.953 1 90.44 170 LEU B O 1
ATOM 3524 N N . ILE B 1 171 ? 13.516 -29 -26.188 1 91.25 171 ILE B N 1
ATOM 3525 C CA . ILE B 1 171 ? 13.633 -28.266 -27.438 1 91.25 171 ILE B CA 1
ATOM 3526 C C . ILE B 1 171 ? 14.008 -26.812 -27.172 1 91.25 171 ILE B C 1
ATOM 3528 O O . ILE B 1 171 ? 13.977 -25.984 -28.062 1 91.25 171 ILE B O 1
ATOM 3532 N N . GLY B 1 172 ? 14.289 -26.5 -25.984 1 87.12 172 GLY B N 1
ATOM 3533 C CA . GLY B 1 172 ? 14.602 -25.125 -25.641 1 87.12 172 GLY B CA 1
ATOM 3534 C C . GLY B 1 172 ? 15.836 -24.594 -26.359 1 87.12 172 GLY B C 1
ATOM 3535 O O . GLY B 1 172 ? 16.906 -25.219 -26.312 1 87.12 172 GLY B O 1
ATOM 3536 N N . ARG B 1 173 ? 15.742 -23.5 -27.234 1 87.94 173 ARG B N 1
ATOM 3537 C CA . ARG B 1 173 ? 16.859 -22.922 -27.984 1 87.94 173 ARG B CA 1
ATOM 3538 C C . ARG B 1 173 ? 16.969 -21.422 -27.734 1 87.94 173 ARG B C 1
ATOM 3540 O O . ARG B 1 173 ? 18.062 -20.891 -27.594 1 87.94 173 ARG B O 1
ATOM 3547 N N . HIS B 1 174 ? 15.844 -20.812 -27.688 1 89.06 174 HIS B N 1
ATOM 3548 C CA . HIS B 1 174 ? 15.828 -19.359 -27.547 1 89.06 174 HIS B CA 1
ATOM 3549 C C . HIS B 1 174 ? 15.539 -18.953 -26.109 1 89.06 174 HIS B C 1
ATOM 3551 O O . HIS B 1 174 ? 14.453 -19.219 -25.578 1 89.06 174 HIS B O 1
ATOM 3557 N N . ARG B 1 175 ? 16.484 -18.188 -25.562 1 88.69 175 ARG B N 1
ATOM 3558 C CA . ARG B 1 175 ? 16.375 -17.781 -24.172 1 88.69 175 ARG B CA 1
ATOM 3559 C C . ARG B 1 175 ? 15.359 -16.656 -23.984 1 88.69 175 ARG B C 1
ATOM 3561 O O . ARG B 1 175 ? 15.281 -15.75 -24.812 1 88.69 175 ARG B O 1
ATOM 3568 N N . LEU B 1 176 ? 14.586 -16.734 -22.984 1 82.94 176 LEU B N 1
ATOM 3569 C CA . LEU B 1 176 ? 13.516 -15.797 -22.703 1 82.94 176 LEU B CA 1
ATOM 3570 C C . LEU B 1 176 ? 14.078 -14.508 -22.094 1 82.94 176 LEU B C 1
ATOM 3572 O O . LEU B 1 176 ? 13.789 -13.414 -22.594 1 82.94 176 LEU B O 1
ATOM 3576 N N . PHE B 1 177 ? 14.75 -14.523 -20.953 1 83.62 177 PHE B N 1
ATOM 3577 C CA . PHE B 1 177 ? 15.391 -13.414 -20.25 1 83.62 177 PHE B CA 1
ATOM 3578 C C . PHE B 1 177 ? 16.766 -13.82 -19.75 1 83.62 177 PHE B C 1
ATOM 3580 O O . PHE B 1 177 ? 16.953 -14.039 -18.547 1 83.62 177 PHE B O 1
ATOM 3587 N N . GLU B 1 178 ? 17.719 -13.812 -20.562 1 84.19 178 GLU B N 1
ATOM 3588 C CA . GLU B 1 178 ? 19.031 -14.367 -20.266 1 84.19 178 GLU B CA 1
ATOM 3589 C C . GLU B 1 178 ? 19.719 -13.609 -19.125 1 84.19 178 GLU B C 1
ATOM 3591 O O . GLU B 1 178 ? 20.391 -14.219 -18.297 1 84.19 178 GLU B O 1
ATOM 3596 N N . ARG B 1 179 ? 19.469 -12.383 -19.016 1 83.69 179 ARG B N 1
ATOM 3597 C CA . ARG B 1 179 ? 20.109 -11.547 -18 1 83.69 179 ARG B CA 1
ATOM 3598 C C . ARG B 1 179 ? 19.609 -11.922 -16.609 1 83.69 179 ARG B C 1
ATOM 3600 O O . ARG B 1 179 ? 20.391 -11.93 -15.648 1 83.69 179 ARG B O 1
ATOM 3607 N N . ILE B 1 180 ? 18.422 -12.297 -16.547 1 85.38 180 ILE B N 1
ATOM 3608 C CA . ILE B 1 180 ? 17.766 -12.523 -15.25 1 85.38 180 ILE B CA 1
ATOM 3609 C C . ILE B 1 180 ? 17.656 -14.016 -14.984 1 85.38 180 ILE B C 1
ATOM 3611 O O . ILE B 1 180 ? 17.938 -14.477 -13.867 1 85.38 180 ILE B O 1
ATOM 3615 N N . SER B 1 181 ? 17.234 -14.742 -16.016 1 87.38 181 SER B N 1
ATOM 3616 C CA . SER B 1 181 ? 17.078 -16.188 -15.922 1 87.38 181 SER B CA 1
ATOM 3617 C C . SER B 1 181 ? 17.625 -16.891 -17.156 1 87.38 181 SER B C 1
ATOM 3619 O O . SER B 1 181 ? 16.891 -17.188 -18.094 1 87.38 181 SER B O 1
ATOM 3621 N N . PRO B 1 182 ? 18.781 -17.281 -17.078 1 86.38 182 PRO B N 1
ATOM 3622 C CA . PRO B 1 182 ? 19.453 -17.812 -18.266 1 86.38 182 PRO B CA 1
ATOM 3623 C C . PRO B 1 182 ? 18.922 -19.188 -18.688 1 86.38 182 PRO B C 1
ATOM 3625 O O . PRO B 1 182 ? 19.125 -19.609 -19.828 1 86.38 182 PRO B O 1
ATOM 3628 N N . LYS B 1 183 ? 18.281 -19.828 -17.875 1 83.44 183 LYS B N 1
ATOM 3629 C CA . LYS B 1 183 ? 17.875 -21.203 -18.203 1 83.44 183 LYS B CA 1
ATOM 3630 C C . LYS B 1 183 ? 16.484 -21.234 -18.812 1 83.44 183 LYS B C 1
ATOM 3632 O O . LYS B 1 183 ? 16.062 -22.25 -19.375 1 83.44 183 LYS B O 1
ATOM 3637 N N . LYS B 1 184 ? 15.82 -20.172 -18.812 1 89.12 184 LYS B N 1
ATOM 3638 C CA . LYS B 1 184 ? 14.461 -20.156 -19.344 1 89.12 184 LYS B CA 1
ATOM 3639 C C . LYS B 1 184 ? 14.453 -19.906 -20.844 1 89.12 184 LYS B C 1
ATOM 3641 O O . LYS B 1 184 ? 15.219 -19.094 -21.359 1 89.12 184 LYS B O 1
ATOM 3646 N N . SER B 1 185 ? 13.57 -20.719 -21.484 1 91 185 SER B N 1
ATOM 3647 C CA . SER B 1 185 ? 13.477 -20.594 -22.938 1 91 185 SER B CA 1
ATOM 3648 C C . SER B 1 185 ? 12.055 -20.266 -23.391 1 91 185 SER B C 1
ATOM 3650 O O . SER B 1 185 ? 11.102 -20.531 -22.656 1 91 185 SER B O 1
ATOM 3652 N N . TRP B 1 186 ? 11.961 -19.641 -24.562 1 92.38 186 TRP B N 1
ATOM 3653 C CA . TRP B 1 186 ? 10.664 -19.328 -25.141 1 92.38 186 TRP B CA 1
ATOM 3654 C C . TRP B 1 186 ? 9.875 -20.609 -25.422 1 92.38 186 TRP B C 1
ATOM 3656 O O . TRP B 1 186 ? 8.672 -20.672 -25.156 1 92.38 186 TRP B O 1
ATOM 3666 N N . GLU B 1 187 ? 10.539 -21.609 -25.953 1 94.12 187 GLU B N 1
ATOM 3667 C CA . GLU B 1 187 ? 9.898 -22.891 -26.25 1 94.12 187 GLU B CA 1
ATOM 3668 C C . GLU B 1 187 ? 9.328 -23.531 -24.984 1 94.12 187 GLU B C 1
ATOM 3670 O O . GLU B 1 187 ? 8.211 -24.047 -24.984 1 94.12 187 GLU B O 1
ATOM 3675 N N . GLY B 1 188 ? 10.062 -23.438 -23.984 1 93.19 188 GLY B N 1
ATOM 3676 C CA . GLY B 1 188 ? 9.602 -23.953 -22.703 1 93.19 188 GLY B CA 1
ATOM 3677 C C . GLY B 1 188 ? 8.391 -23.203 -22.156 1 93.19 188 GLY B C 1
ATOM 3678 O O . GLY B 1 188 ? 7.434 -23.828 -21.703 1 93.19 188 GLY B O 1
ATOM 3679 N N . SER B 1 189 ? 8.5 -21.906 -22.234 1 93.31 189 SER B N 1
ATOM 3680 C CA . SER B 1 189 ? 7.406 -21.078 -21.719 1 93.31 189 SER B CA 1
ATOM 3681 C C . SER B 1 189 ? 6.121 -21.328 -22.5 1 93.31 189 SER B C 1
ATOM 3683 O O . SER B 1 189 ? 5.043 -21.438 -21.922 1 93.31 189 SER B O 1
ATOM 3685 N N . ILE B 1 190 ? 6.234 -21.438 -23.766 1 94.69 190 ILE B N 1
ATOM 3686 C CA . ILE B 1 190 ? 5.074 -21.703 -24.609 1 94.69 190 ILE B CA 1
ATOM 3687 C C . ILE B 1 190 ? 4.543 -23.109 -24.344 1 94.69 190 ILE B C 1
ATOM 3689 O O . ILE B 1 190 ? 3.332 -23.312 -24.219 1 94.69 190 ILE B O 1
ATOM 3693 N N . GLY B 1 191 ? 5.449 -24.047 -24.297 1 95.25 191 GLY B N 1
ATOM 3694 C CA . GLY B 1 191 ? 5.051 -25.406 -23.953 1 95.25 191 GLY B CA 1
ATOM 3695 C C . GLY B 1 191 ? 4.332 -25.5 -22.609 1 95.25 191 GLY B C 1
ATOM 3696 O O . GLY B 1 191 ? 3.299 -26.156 -22.5 1 95.25 191 GLY B O 1
ATOM 3697 N N . GLY B 1 192 ? 4.859 -24.859 -21.594 1 96.19 192 GLY B N 1
ATOM 3698 C CA . GLY B 1 192 ? 4.207 -24.797 -20.297 1 96.19 192 GLY B CA 1
ATOM 3699 C C . GLY B 1 192 ? 2.846 -24.125 -20.344 1 96.19 192 GLY B C 1
ATOM 3700 O O . GLY B 1 192 ? 1.909 -24.578 -19.672 1 96.19 192 GLY B O 1
ATOM 3701 N N . GLY B 1 193 ? 2.799 -23.094 -21.141 1 97 193 GLY B N 1
ATOM 3702 C CA . GLY B 1 193 ? 1.524 -22.422 -21.328 1 97 193 GLY B CA 1
ATOM 3703 C C . GLY B 1 193 ? 0.462 -23.312 -21.938 1 97 193 GLY B C 1
ATOM 3704 O O . GLY B 1 193 ? -0.688 -23.312 -21.484 1 97 193 GLY B O 1
ATOM 3705 N N . ILE B 1 194 ? 0.844 -24.078 -22.906 1 97.25 194 ILE B N 1
ATOM 3706 C CA . ILE B 1 194 ? -0.078 -24.984 -23.594 1 97.25 194 ILE B CA 1
ATOM 3707 C C . ILE B 1 194 ? -0.592 -26.031 -22.609 1 97.25 194 ILE B C 1
ATOM 3709 O O . ILE B 1 194 ? -1.785 -26.344 -22.594 1 97.25 194 ILE B O 1
ATOM 3713 N N . VAL B 1 195 ? 0.279 -26.531 -21.812 1 97.44 195 VAL B N 1
ATOM 3714 C CA . VAL B 1 195 ? -0.104 -27.531 -20.812 1 97.44 195 VAL B CA 1
ATOM 3715 C C . VAL B 1 195 ? -1.083 -26.922 -19.812 1 97.44 195 VAL B C 1
ATOM 3717 O O . VAL B 1 195 ? -2.092 -27.531 -19.469 1 97.44 195 VAL B O 1
ATOM 3720 N N . ALA B 1 196 ? -0.785 -25.734 -19.344 1 97.75 196 ALA B N 1
ATOM 3721 C CA . ALA B 1 196 ? -1.652 -25.047 -18.375 1 97.75 196 ALA B CA 1
ATOM 3722 C C . ALA B 1 196 ? -3.021 -24.766 -18.984 1 97.75 196 ALA B C 1
ATOM 3724 O O . ALA B 1 196 ? -4.051 -25.016 -18.359 1 97.75 196 ALA B O 1
ATOM 3725 N N . ILE B 1 197 ? -3.049 -24.25 -20.203 1 97.69 197 ILE B N 1
ATOM 3726 C CA . ILE B 1 197 ? -4.305 -23.953 -20.875 1 97.69 197 ILE B CA 1
ATOM 3727 C C . ILE B 1 197 ? -5.078 -25.234 -21.141 1 97.69 197 ILE B C 1
ATOM 3729 O O . ILE B 1 197 ? -6.301 -25.281 -20.984 1 97.69 197 ILE B O 1
ATOM 3733 N N . GLY B 1 198 ? -4.391 -26.25 -21.578 1 97.5 198 GLY B N 1
ATOM 3734 C CA . GLY B 1 198 ? -5.023 -27.562 -21.734 1 97.5 198 GLY B CA 1
ATOM 3735 C C . GLY B 1 198 ? -5.707 -28.047 -20.469 1 97.5 198 GLY B C 1
ATOM 3736 O O . GLY B 1 198 ? -6.824 -28.562 -20.531 1 97.5 198 GLY B O 1
ATOM 3737 N N . SER B 1 199 ? -5.039 -27.891 -19.359 1 97.31 199 SER B N 1
ATOM 3738 C CA . SER B 1 199 ? -5.594 -28.328 -18.094 1 97.31 199 SER B CA 1
ATOM 3739 C C . SER B 1 199 ? -6.836 -27.516 -17.719 1 97.31 199 SER B C 1
ATOM 3741 O O . SER B 1 199 ? -7.676 -27.984 -16.938 1 97.31 199 SER B O 1
ATOM 3743 N N . SER B 1 200 ? -6.926 -26.281 -18.188 1 97.88 200 SER B N 1
ATOM 3744 C CA . SER B 1 200 ? -8.086 -25.438 -17.891 1 97.88 200 SER B CA 1
ATOM 3745 C C . SER B 1 200 ? -9.367 -26.062 -18.438 1 97.88 200 SER B C 1
ATOM 3747 O O . SER B 1 200 ? -10.445 -25.875 -17.875 1 97.88 200 SER B O 1
ATOM 3749 N N . PHE B 1 201 ? -9.258 -26.859 -19.516 1 97.44 201 PHE B N 1
ATOM 3750 C CA . PHE B 1 201 ? -10.43 -27.516 -20.078 1 97.44 201 PHE B CA 1
ATOM 3751 C C . PHE B 1 201 ? -10.914 -28.641 -19.172 1 97.44 201 PHE B C 1
ATOM 3753 O O . PHE B 1 201 ? -12.109 -28.953 -19.125 1 97.44 201 PHE B O 1
ATOM 3760 N N . ILE B 1 202 ? -10.008 -29.219 -18.469 1 97.19 202 ILE B N 1
ATOM 3761 C CA . ILE B 1 202 ? -10.391 -30.203 -17.469 1 97.19 202 ILE B CA 1
ATOM 3762 C C . ILE B 1 202 ? -11.18 -29.531 -16.344 1 97.19 202 ILE B C 1
ATOM 3764 O O . ILE B 1 202 ? -12.219 -30.031 -15.914 1 97.19 202 ILE B O 1
ATOM 3768 N N . PHE B 1 203 ? -10.703 -28.391 -15.914 1 97.12 203 PHE B N 1
ATOM 3769 C CA . PHE B 1 203 ? -11.414 -27.609 -14.906 1 97.12 203 PHE B CA 1
ATOM 3770 C C . PHE B 1 203 ? -12.797 -27.219 -15.406 1 97.12 203 PHE B C 1
ATOM 3772 O O . PHE B 1 203 ? -13.773 -27.281 -14.656 1 97.12 203 PHE B O 1
ATOM 3779 N N . ALA B 1 204 ? -12.82 -26.844 -16.656 1 96.94 204 ALA B N 1
ATOM 3780 C CA . ALA B 1 204 ? -14.094 -26.422 -17.25 1 96.94 204 ALA B CA 1
ATOM 3781 C C . ALA B 1 204 ? -15.102 -27.578 -17.25 1 96.94 204 ALA B C 1
ATOM 3783 O O . ALA B 1 204 ? -16.297 -27.359 -17.062 1 96.94 204 ALA B O 1
ATOM 3784 N N . HIS B 1 205 ? -14.68 -28.766 -17.453 1 96.56 205 HIS B N 1
ATOM 3785 C CA . HIS B 1 205 ? -15.531 -29.938 -17.531 1 96.56 205 HIS B CA 1
ATOM 3786 C C . HIS B 1 205 ? -16.078 -30.297 -16.156 1 96.56 205 HIS B C 1
ATOM 3788 O O . HIS B 1 205 ? -17.266 -30.594 -16 1 96.56 205 HIS B O 1
ATOM 3794 N N . TYR B 1 206 ? -15.266 -30.203 -15.125 1 96.5 206 TYR B N 1
ATOM 3795 C CA . TYR B 1 206 ? -15.656 -30.688 -13.805 1 96.5 206 TYR B CA 1
ATOM 3796 C C . TYR B 1 206 ? -16.25 -29.578 -12.969 1 96.5 206 TYR B C 1
ATOM 3798 O O . TYR B 1 206 ? -17.031 -29.828 -12.039 1 96.5 206 TYR B O 1
ATOM 3806 N N . PHE B 1 207 ? -15.883 -28.391 -13.305 1 95.75 207 PHE B N 1
ATOM 3807 C CA . PHE B 1 207 ? -16.359 -27.25 -12.508 1 95.75 207 PHE B CA 1
ATOM 3808 C C . PHE B 1 207 ? -17.047 -26.219 -13.398 1 95.75 207 PHE B C 1
ATOM 3810 O O . PHE B 1 207 ? -16.406 -25.297 -13.891 1 95.75 207 PHE B O 1
ATOM 3817 N N . PRO B 1 208 ? -18.359 -26.234 -13.484 1 91.81 208 PRO B N 1
ATOM 3818 C CA . PRO B 1 208 ? -19.109 -25.359 -14.406 1 91.81 208 PRO B CA 1
ATOM 3819 C C . PRO B 1 208 ? -19.375 -23.969 -13.828 1 91.81 208 PRO B C 1
ATOM 3821 O O . PRO B 1 208 ? -20.391 -23.359 -14.148 1 91.81 208 PRO B O 1
ATOM 3824 N N . ILE B 1 209 ? -18.5 -23.531 -13.07 1 90 209 ILE B N 1
ATOM 3825 C CA . ILE B 1 209 ? -18.625 -22.188 -12.516 1 90 209 ILE B CA 1
ATOM 3826 C C . ILE B 1 209 ? -18.281 -21.141 -13.578 1 90 209 ILE B C 1
ATOM 3828 O O . ILE B 1 209 ? -18.75 -20 -13.516 1 90 209 ILE B O 1
ATOM 3832 N N . MET B 1 210 ? -17.438 -21.5 -14.492 1 93.69 210 MET B N 1
ATOM 3833 C CA . MET B 1 210 ? -17.062 -20.688 -15.648 1 93.69 210 MET B CA 1
ATOM 3834 C C . MET B 1 210 ? -17.094 -21.516 -16.922 1 93.69 210 MET B C 1
ATOM 3836 O O . MET B 1 210 ? -17.016 -22.734 -16.875 1 93.69 210 MET B O 1
ATOM 3840 N N . ASN B 1 211 ? -17.375 -20.812 -17.984 1 95.12 211 ASN B N 1
ATOM 3841 C CA . ASN B 1 211 ? -17.375 -21.531 -19.25 1 95.12 211 ASN B CA 1
ATOM 3842 C C . ASN B 1 211 ? -15.961 -21.859 -19.719 1 95.12 211 ASN B C 1
ATOM 3844 O O . ASN B 1 211 ? -14.984 -21.469 -19.078 1 95.12 211 ASN B O 1
ATOM 3848 N N . MET B 1 212 ? -15.836 -22.578 -20.797 1 96.88 212 MET B N 1
ATOM 3849 C CA . MET B 1 212 ? -14.555 -23.078 -21.297 1 96.88 212 MET B CA 1
ATOM 3850 C C . MET B 1 212 ? -13.633 -21.938 -21.672 1 96.88 212 MET B C 1
ATOM 3852 O O . MET B 1 212 ? -12.445 -21.953 -21.344 1 96.88 212 MET B O 1
ATOM 3856 N N . ALA B 1 213 ? -14.125 -20.953 -22.344 1 96.81 213 ALA B N 1
ATOM 3857 C CA . ALA B 1 213 ? -13.328 -19.812 -22.781 1 96.81 213 ALA B CA 1
ATOM 3858 C C . ALA B 1 213 ? -12.812 -19.016 -21.578 1 96.81 213 ALA B C 1
ATOM 3860 O O . ALA B 1 213 ? -11.68 -18.531 -21.594 1 96.81 213 ALA B O 1
ATOM 3861 N N . GLU B 1 214 ? -13.656 -18.891 -20.547 1 97.5 214 GLU B N 1
ATOM 3862 C CA . GLU B 1 214 ? -13.281 -18.156 -19.344 1 97.5 214 GLU B CA 1
ATOM 3863 C C . GLU B 1 214 ? -12.18 -18.875 -18.562 1 97.5 214 GLU B C 1
ATOM 3865 O O . GLU B 1 214 ? -11.25 -18.25 -18.078 1 97.5 214 GLU B O 1
ATOM 3870 N N . TRP B 1 215 ? -12.312 -20.188 -18.5 1 98.06 215 TRP B N 1
ATOM 3871 C CA . TRP B 1 215 ? -11.266 -20.969 -17.859 1 98.06 215 TRP B CA 1
ATOM 3872 C C . TRP B 1 215 ? -9.945 -20.859 -18.609 1 98.06 215 TRP B C 1
ATOM 3874 O O . TRP B 1 215 ? -8.883 -20.719 -18 1 98.06 215 TRP B O 1
ATOM 3884 N N . ALA B 1 216 ? -10.031 -20.922 -19.938 1 98.19 216 ALA B N 1
ATOM 3885 C CA . ALA B 1 216 ? -8.828 -20.781 -20.766 1 98.19 216 ALA B CA 1
ATOM 3886 C C . ALA B 1 216 ? -8.195 -19.406 -20.578 1 98.19 216 ALA B C 1
ATOM 3888 O O . ALA B 1 216 ? -6.965 -19.297 -20.547 1 98.19 216 ALA B O 1
ATOM 3889 N N . GLY B 1 217 ? -9.031 -18.422 -20.516 1 98.19 217 GLY B N 1
ATOM 3890 C CA . GLY B 1 217 ? -8.539 -17.078 -20.266 1 98.19 217 GLY B CA 1
ATOM 3891 C C . GLY B 1 217 ? -7.832 -16.938 -18.938 1 98.19 217 GLY B C 1
ATOM 3892 O O . GLY B 1 217 ? -6.793 -16.281 -18.844 1 98.19 217 GLY B O 1
ATOM 3893 N N . LEU B 1 218 ? -8.398 -17.547 -17.922 1 98.31 218 LEU B N 1
ATOM 3894 C CA . LEU B 1 218 ? -7.773 -17.516 -16.609 1 98.31 218 LEU B CA 1
ATOM 3895 C C . LEU B 1 218 ? -6.402 -18.188 -16.641 1 98.31 218 LEU B C 1
ATOM 3897 O O . LEU B 1 218 ? -5.43 -17.656 -16.109 1 98.31 218 LEU B O 1
ATOM 3901 N N . ALA B 1 219 ? -6.363 -19.328 -17.25 1 98.62 219 ALA B N 1
ATOM 3902 C CA . ALA B 1 219 ? -5.094 -20.031 -17.391 1 98.62 219 ALA B CA 1
ATOM 3903 C C . ALA B 1 219 ? -4.059 -19.172 -18.109 1 98.62 219 ALA B C 1
ATOM 3905 O O . ALA B 1 219 ? -2.898 -19.109 -17.703 1 98.62 219 ALA B O 1
ATOM 3906 N N . LEU B 1 220 ? -4.473 -18.562 -19.156 1 98.31 220 LEU B N 1
ATOM 3907 C CA . LEU B 1 220 ? -3.58 -17.703 -19.938 1 98.31 220 LEU B CA 1
ATOM 3908 C C . LEU B 1 220 ? -3.031 -16.578 -19.062 1 98.31 220 LEU B C 1
ATOM 3910 O O . LEU B 1 220 ? -1.826 -16.312 -19.078 1 98.31 220 LEU B O 1
ATOM 3914 N N . ILE B 1 221 ? -3.896 -15.914 -18.359 1 98.31 221 ILE B N 1
ATOM 3915 C CA . ILE B 1 221 ? -3.514 -14.797 -17.5 1 98.31 221 ILE B CA 1
ATOM 3916 C C . ILE B 1 221 ? -2.537 -15.289 -16.422 1 98.31 221 ILE B C 1
ATOM 3918 O O . ILE B 1 221 ? -1.527 -14.633 -16.156 1 98.31 221 ILE B O 1
ATOM 3922 N N . VAL B 1 222 ? -2.82 -16.406 -15.859 1 98.5 222 VAL B N 1
ATOM 3923 C CA . VAL B 1 222 ? -1.995 -16.969 -14.789 1 98.5 222 VAL B CA 1
ATOM 3924 C C . VAL B 1 222 ? -0.612 -17.312 -15.328 1 98.5 222 VAL B C 1
ATOM 3926 O O . VAL B 1 222 ? 0.402 -17.062 -14.672 1 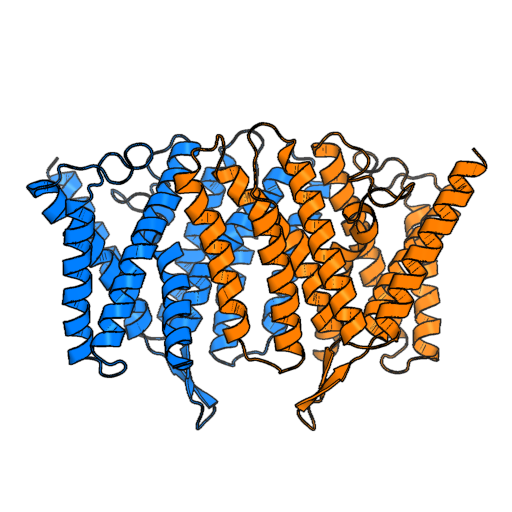98.5 222 VAL B O 1
ATOM 3929 N N . VAL B 1 223 ? -0.578 -17.812 -16.516 1 98 223 VAL B N 1
ATOM 3930 C CA . VAL B 1 223 ? 0.688 -18.219 -17.125 1 98 223 VAL B CA 1
ATOM 3931 C C . VAL B 1 223 ? 1.533 -16.984 -17.406 1 98 223 VAL B C 1
ATOM 3933 O O . VAL B 1 223 ? 2.719 -16.938 -17.078 1 98 223 VAL B O 1
ATOM 3936 N N . ILE B 1 224 ? 0.968 -16.016 -17.984 1 97.62 224 ILE B N 1
ATOM 3937 C CA . ILE B 1 224 ? 1.685 -14.805 -18.375 1 97.62 224 ILE B CA 1
ATOM 3938 C C . ILE B 1 224 ? 2.189 -14.086 -17.109 1 97.62 224 ILE B C 1
ATOM 3940 O O . ILE B 1 224 ? 3.389 -13.82 -16.984 1 97.62 224 ILE B O 1
ATOM 3944 N N . PHE B 1 225 ? 1.312 -13.867 -16.188 1 98.25 225 PHE B N 1
ATOM 3945 C CA . PHE B 1 225 ? 1.681 -13.102 -15.008 1 98.25 225 PHE B CA 1
ATOM 3946 C C . PHE B 1 225 ? 2.506 -13.953 -14.055 1 98.25 225 PHE B C 1
ATOM 3948 O O . PHE B 1 225 ? 3.314 -13.422 -13.281 1 98.25 225 PHE B O 1
ATOM 3955 N N . GLY B 1 226 ? 2.24 -15.242 -14.094 1 97.81 226 GLY B N 1
ATOM 3956 C CA . GLY B 1 226 ? 3.119 -16.125 -13.336 1 97.81 226 GLY B CA 1
ATOM 3957 C C . GLY B 1 226 ? 4.562 -16.078 -13.805 1 97.81 226 GLY B C 1
ATOM 3958 O O . GLY B 1 226 ? 5.484 -16.078 -12.992 1 97.81 226 GLY B O 1
ATOM 3959 N N . THR B 1 227 ? 4.715 -16.047 -15.078 1 96.31 227 THR B N 1
ATOM 3960 C CA . THR B 1 227 ? 6.055 -15.938 -15.648 1 96.31 227 THR B CA 1
ATOM 3961 C C . THR B 1 227 ? 6.703 -14.617 -15.234 1 96.31 227 THR B C 1
ATOM 3963 O O . THR B 1 227 ? 7.867 -14.594 -14.82 1 96.31 227 THR B O 1
ATOM 3966 N N . TRP B 1 228 ? 5.922 -13.555 -15.336 1 96.81 228 TRP B N 1
ATOM 3967 C CA . TRP B 1 228 ? 6.434 -12.258 -14.898 1 96.81 228 TRP B CA 1
ATOM 3968 C C . TRP B 1 228 ? 6.777 -12.281 -13.414 1 96.81 228 TRP B C 1
ATOM 3970 O O . TRP B 1 228 ? 7.73 -11.625 -12.984 1 96.81 228 TRP B O 1
ATOM 3980 N N . GLY B 1 229 ? 5.93 -12.969 -12.633 1 97.44 229 GLY B N 1
ATOM 3981 C CA . GLY B 1 229 ? 6.219 -13.094 -11.219 1 97.44 229 GLY B CA 1
ATOM 3982 C C . GLY B 1 229 ? 7.539 -13.789 -10.938 1 97.44 229 GLY B C 1
ATOM 3983 O O . GLY B 1 229 ? 8.328 -13.32 -10.109 1 97.44 229 GLY B O 1
ATOM 3984 N N . ASP B 1 230 ? 7.75 -14.828 -11.594 1 95.81 230 ASP B N 1
ATOM 3985 C CA . ASP B 1 230 ? 9 -15.57 -11.469 1 95.81 230 ASP B CA 1
ATOM 3986 C C . ASP B 1 230 ? 10.195 -14.703 -11.852 1 95.81 230 ASP B C 1
ATOM 3988 O O . ASP B 1 230 ? 11.219 -14.695 -11.164 1 95.81 230 ASP B O 1
ATOM 3992 N N . LEU B 1 231 ? 10.078 -14.023 -12.914 1 95.12 231 LEU B N 1
ATOM 3993 C CA . LEU B 1 231 ? 11.148 -13.156 -13.391 1 95.12 231 LEU B CA 1
ATOM 3994 C C . LEU B 1 231 ? 11.398 -12.008 -12.422 1 95.12 231 LEU B C 1
ATOM 3996 O O . LEU B 1 231 ? 12.539 -11.602 -12.211 1 95.12 231 LEU B O 1
ATOM 4000 N N . THR B 1 232 ? 10.336 -11.484 -11.867 1 95.94 232 THR B N 1
ATOM 4001 C CA . THR B 1 232 ? 10.445 -10.391 -10.906 1 95.94 232 THR B CA 1
ATOM 4002 C C . THR B 1 232 ? 11.234 -10.828 -9.68 1 95.94 232 THR B C 1
ATOM 4004 O O . THR B 1 232 ? 12.125 -10.109 -9.219 1 95.94 232 THR B O 1
ATOM 4007 N N . GLU B 1 233 ? 10.883 -11.961 -9.195 1 95.56 233 GLU B N 1
ATOM 4008 C CA . GLU B 1 233 ? 11.609 -12.469 -8.039 1 95.56 233 GLU B CA 1
ATOM 4009 C C . GLU B 1 233 ? 13.062 -12.789 -8.391 1 95.56 233 GLU B C 1
ATOM 4011 O O . GLU B 1 233 ? 13.969 -12.578 -7.578 1 95.56 233 GLU B O 1
ATOM 4016 N N . SER B 1 234 ? 13.32 -13.312 -9.57 1 94.44 234 SER B N 1
ATOM 4017 C CA . SER B 1 234 ? 14.688 -13.57 -10.023 1 94.44 234 SER B CA 1
ATOM 4018 C C . SER B 1 234 ? 15.5 -12.281 -10.086 1 94.44 234 SER B C 1
ATOM 4020 O O . SER B 1 234 ? 16.672 -12.273 -9.727 1 94.44 234 SER B O 1
ATOM 4022 N N . LEU B 1 235 ? 14.875 -11.297 -10.562 1 94.31 235 LEU B N 1
ATOM 4023 C CA . LEU B 1 235 ? 15.547 -10 -10.609 1 94.31 235 LEU B CA 1
ATOM 4024 C C . LEU B 1 235 ? 15.93 -9.539 -9.203 1 94.31 235 LEU B C 1
ATOM 4026 O O . LEU B 1 235 ? 17.031 -9.016 -9 1 94.31 235 LEU B O 1
ATOM 4030 N N . LEU B 1 236 ? 15.031 -9.711 -8.281 1 94.62 236 LEU B N 1
ATOM 4031 C CA . LEU B 1 236 ? 15.297 -9.383 -6.887 1 94.62 236 LEU B CA 1
ATOM 4032 C C . LEU B 1 236 ? 16.5 -10.156 -6.371 1 94.62 236 LEU B C 1
ATOM 4034 O O . LEU B 1 236 ? 17.422 -9.57 -5.785 1 94.62 236 LEU B O 1
ATOM 4038 N N . LYS B 1 237 ? 16.531 -11.391 -6.672 1 93.69 237 LYS B N 1
ATOM 4039 C CA . LYS B 1 237 ? 17.609 -12.242 -6.195 1 93.69 237 LYS B CA 1
ATOM 4040 C C . LYS B 1 237 ? 18.953 -11.852 -6.84 1 93.69 237 LYS B C 1
ATOM 4042 O O . LYS B 1 237 ? 19.984 -11.812 -6.164 1 93.69 237 LYS B O 1
ATOM 4047 N N . ARG B 1 238 ? 18.922 -11.516 -8.109 1 91.81 238 ARG B N 1
ATOM 4048 C CA . ARG B 1 238 ? 20.141 -11.117 -8.797 1 91.81 238 ARG B CA 1
ATOM 4049 C C . ARG B 1 238 ? 20.703 -9.812 -8.234 1 91.81 238 ARG B C 1
ATOM 4051 O O . ARG B 1 238 ? 21.906 -9.648 -8.109 1 91.81 238 ARG B O 1
ATOM 4058 N N . GLN B 1 239 ? 19.859 -8.938 -7.926 1 90.5 239 GLN B N 1
ATOM 4059 C CA . GLN B 1 239 ? 20.281 -7.66 -7.359 1 90.5 239 GLN B CA 1
ATOM 4060 C C . GLN B 1 239 ? 20.906 -7.852 -5.984 1 90.5 239 GLN B C 1
ATOM 4062 O O . GLN B 1 239 ? 21.797 -7.09 -5.586 1 90.5 239 GLN B O 1
ATOM 4067 N N . LEU B 1 240 ? 20.422 -8.828 -5.309 1 90.62 240 LEU B N 1
ATOM 4068 C CA . LEU B 1 240 ? 20.953 -9.141 -3.984 1 90.62 240 LEU B CA 1
ATOM 4069 C C . LEU B 1 240 ? 22.125 -10.109 -4.086 1 90.62 240 LEU B C 1
ATOM 4071 O O . LEU B 1 240 ? 22.688 -10.523 -3.066 1 90.62 240 LEU B O 1
ATOM 4075 N N . HIS B 1 241 ? 22.453 -10.586 -5.301 1 89.88 241 HIS B N 1
ATOM 4076 C CA . HIS B 1 241 ? 23.578 -11.484 -5.594 1 89.88 241 HIS B CA 1
ATOM 4077 C C . HIS B 1 241 ? 23.375 -12.844 -4.922 1 89.88 241 HIS B C 1
ATOM 4079 O O . HIS B 1 241 ? 24.312 -13.398 -4.348 1 89.88 241 HIS B O 1
ATOM 4085 N N . ILE B 1 242 ? 22.156 -13.258 -4.91 1 87.75 242 ILE B N 1
ATOM 4086 C CA . ILE B 1 242 ? 21.828 -14.57 -4.375 1 87.75 242 ILE B CA 1
ATOM 4087 C C . ILE B 1 242 ? 21.062 -15.383 -5.422 1 87.75 242 ILE B C 1
ATOM 4089 O O . ILE B 1 242 ? 20.516 -14.828 -6.367 1 87.75 242 ILE B O 1
ATOM 4093 N N . LYS B 1 243 ? 21.016 -16.688 -5.164 1 83.88 243 LYS B N 1
ATOM 4094 C CA . LYS B 1 243 ? 20.328 -17.562 -6.094 1 83.88 243 LYS B CA 1
ATOM 4095 C C . LYS B 1 243 ? 19 -18.062 -5.5 1 83.88 243 LYS B C 1
ATOM 4097 O O . LYS B 1 243 ? 18.016 -18.203 -6.219 1 83.88 243 LYS B O 1
ATOM 4102 N N . ASP B 1 244 ? 19.078 -18.328 -4.227 1 84.31 244 ASP B N 1
ATOM 4103 C CA . ASP B 1 244 ? 17.891 -18.797 -3.516 1 84.31 244 ASP B CA 1
ATOM 4104 C C . ASP B 1 244 ? 17.531 -17.859 -2.375 1 84.31 244 ASP B C 1
ATOM 4106 O O . ASP B 1 244 ? 18.406 -17.312 -1.711 1 84.31 244 ASP B O 1
ATOM 4110 N N . SER B 1 245 ? 16.266 -17.641 -2.158 1 83.5 245 SER B N 1
ATOM 4111 C CA . SER B 1 245 ? 15.805 -16.672 -1.168 1 83.5 245 SER B CA 1
ATOM 4112 C C . SER B 1 245 ? 15.938 -17.219 0.247 1 83.5 245 SER B C 1
ATOM 4114 O O . SER B 1 245 ? 15.883 -16.469 1.222 1 83.5 245 SER B O 1
ATOM 4116 N N . GLY B 1 246 ? 15.891 -18.484 0.355 1 80.88 246 GLY B N 1
ATOM 4117 C CA . GLY B 1 246 ? 15.992 -19.125 1.658 1 80.88 246 GLY B CA 1
ATOM 4118 C C . GLY B 1 246 ? 16.219 -20.609 1.572 1 80.88 246 GLY B C 1
ATOM 4119 O O . GLY B 1 246 ? 16.453 -21.156 0.485 1 80.88 246 GLY B O 1
ATOM 4120 N N . ALA B 1 247 ? 16.266 -21.203 2.779 1 76.56 247 ALA B N 1
ATOM 4121 C CA . ALA B 1 247 ? 16.531 -22.625 2.816 1 76.56 247 ALA B CA 1
ATOM 4122 C C . ALA B 1 247 ? 15.484 -23.359 3.648 1 76.56 247 ALA B C 1
ATOM 4124 O O . ALA B 1 247 ? 15.734 -24.469 4.148 1 76.56 247 ALA B O 1
ATOM 4125 N N . ILE B 1 248 ? 14.383 -22.672 3.762 1 76.69 248 ILE B N 1
ATOM 4126 C CA . ILE B 1 248 ? 13.344 -23.234 4.621 1 76.69 248 ILE B CA 1
ATOM 4127 C C . ILE B 1 248 ? 12.867 -24.562 4.047 1 76.69 248 ILE B C 1
ATOM 4129 O O . ILE B 1 248 ? 12.578 -25.5 4.793 1 76.69 248 ILE B O 1
ATOM 4133 N N . LEU B 1 249 ? 12.758 -24.641 2.705 1 75.69 249 LEU B N 1
ATOM 4134 C CA . LEU B 1 249 ? 12.367 -25.875 2.037 1 75.69 249 LEU B CA 1
ATOM 4135 C C . LEU B 1 249 ? 13.57 -26.547 1.396 1 75.69 249 LEU B C 1
ATOM 4137 O O . LEU B 1 249 ? 14.055 -26.109 0.347 1 75.69 249 LEU B O 1
ATOM 4141 N N . PRO B 1 250 ? 14.023 -27.625 2.135 1 69.5 250 PRO B N 1
ATOM 4142 C CA . PRO B 1 250 ? 15.234 -28.266 1.629 1 69.5 250 PRO B CA 1
ATOM 4143 C C . PRO B 1 250 ? 15.141 -28.625 0.151 1 69.5 250 PRO B C 1
ATOM 4145 O O . PRO B 1 250 ? 14.195 -29.312 -0.257 1 69.5 250 PRO B O 1
ATOM 4148 N N . GLY B 1 251 ? 15.969 -28.141 -0.603 1 68.12 251 GLY B N 1
ATOM 4149 C CA . GLY B 1 251 ? 16.047 -28.438 -2.023 1 68.12 251 GLY B CA 1
ATOM 4150 C C . GLY B 1 251 ? 15.156 -27.531 -2.867 1 68.12 251 GLY B C 1
ATOM 4151 O O . GLY B 1 251 ? 15.25 -27.547 -4.098 1 68.12 251 GLY B O 1
ATOM 4152 N N . HIS B 1 252 ? 14.336 -26.781 -2.186 1 75.12 252 HIS B N 1
ATOM 4153 C CA . HIS B 1 252 ? 13.367 -26 -2.939 1 75.12 252 HIS B CA 1
ATOM 4154 C C . HIS B 1 252 ? 13.508 -24.5 -2.645 1 75.12 252 HIS B C 1
ATOM 4156 O O . HIS B 1 252 ? 12.742 -23.688 -3.158 1 75.12 252 HIS B O 1
ATOM 4162 N N . GLY B 1 253 ? 14.469 -24.219 -1.859 1 84.31 253 GLY B N 1
ATOM 4163 C CA . GLY B 1 253 ? 14.703 -22.812 -1.598 1 84.31 253 GLY B CA 1
ATOM 4164 C C . GLY B 1 253 ? 13.812 -22.25 -0.505 1 84.31 253 GLY B C 1
ATOM 4165 O O . GLY B 1 253 ? 13.492 -22.938 0.46 1 84.31 253 GLY B O 1
ATOM 4166 N N . GLY B 1 254 ? 13.492 -21.016 -0.59 1 89.38 254 GLY B N 1
ATOM 4167 C CA . GLY B 1 254 ? 12.688 -20.359 0.422 1 89.38 254 GLY B CA 1
ATOM 4168 C C . GLY B 1 254 ? 11.219 -20.25 0.045 1 89.38 254 GLY B C 1
ATOM 4169 O O . GLY B 1 254 ? 10.789 -20.797 -0.967 1 89.38 254 GLY B O 1
ATOM 4170 N N . MET B 1 255 ? 10.445 -19.641 0.902 1 92.25 255 MET B N 1
ATOM 4171 C CA . MET B 1 255 ? 9.016 -19.438 0.659 1 92.25 255 MET B CA 1
ATOM 4172 C C . MET B 1 255 ? 8.797 -18.484 -0.521 1 92.25 255 MET B C 1
ATOM 4174 O O . MET B 1 255 ? 7.898 -18.703 -1.334 1 92.25 255 MET B O 1
ATOM 4178 N N . LEU B 1 256 ? 9.648 -17.516 -0.562 1 94.12 256 LEU B N 1
ATOM 4179 C CA . LEU B 1 256 ? 9.555 -16.562 -1.658 1 94.12 256 LEU B CA 1
ATOM 4180 C C . LEU B 1 256 ? 9.773 -17.25 -3.002 1 94.12 256 LEU B C 1
ATOM 4182 O O . LEU B 1 256 ? 9.133 -16.891 -3.994 1 94.12 256 LEU B O 1
ATOM 4186 N N . ASP B 1 257 ? 10.633 -18.234 -3.039 1 93.38 257 ASP B N 1
ATOM 4187 C CA . ASP B 1 257 ? 10.914 -19 -4.25 1 93.38 257 ASP B CA 1
ATOM 4188 C C . ASP B 1 257 ? 9.711 -19.859 -4.652 1 93.38 257 ASP B C 1
ATOM 4190 O O . ASP B 1 257 ? 9.445 -20.031 -5.844 1 93.38 257 ASP B O 1
ATOM 4194 N N . ARG B 1 258 ? 9.023 -20.297 -3.682 1 92.56 258 ARG B N 1
ATOM 4195 C CA . ARG B 1 258 ? 7.934 -21.234 -3.936 1 92.56 258 ARG B CA 1
ATOM 4196 C C . ARG B 1 258 ? 6.684 -20.5 -4.414 1 92.56 258 ARG B C 1
ATOM 4198 O O . ARG B 1 258 ? 5.836 -21.078 -5.086 1 92.56 258 ARG B O 1
ATOM 4205 N N . PHE B 1 259 ? 6.609 -19.25 -4.066 1 96.19 259 PHE B N 1
ATOM 4206 C CA . PHE B 1 259 ? 5.391 -18.531 -4.398 1 96.19 259 PHE B CA 1
ATOM 4207 C C . PHE B 1 259 ? 5.695 -17.328 -5.301 1 96.19 259 PHE B C 1
ATOM 4209 O O . PHE B 1 259 ? 4.891 -16.406 -5.41 1 96.19 259 PHE B O 1
ATOM 4216 N N . ASP B 1 260 ? 6.832 -17.359 -5.91 1 96.44 26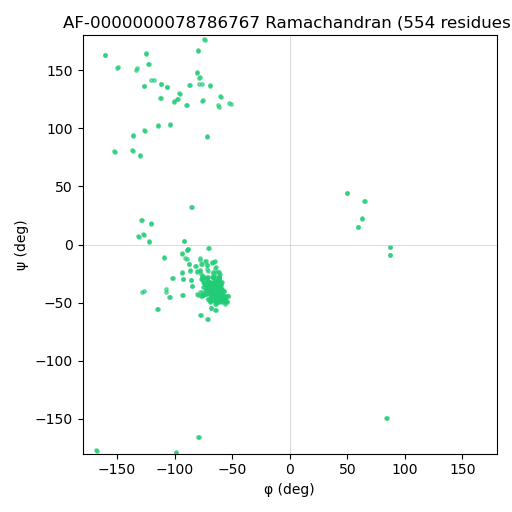0 ASP B N 1
ATOM 4217 C CA . ASP B 1 260 ? 7.277 -16.234 -6.715 1 96.44 260 ASP B CA 1
ATOM 4218 C C . ASP B 1 260 ? 6.301 -15.953 -7.855 1 96.44 260 ASP B C 1
ATOM 4220 O O . ASP B 1 260 ? 5.883 -14.812 -8.055 1 96.44 260 ASP B O 1
ATOM 4224 N N . SER B 1 261 ? 5.848 -16.984 -8.555 1 97.62 261 SER B N 1
ATOM 4225 C CA . SER B 1 261 ? 4.91 -16.828 -9.664 1 97.62 261 SER B CA 1
ATOM 4226 C C . SER B 1 261 ? 3.539 -16.375 -9.164 1 97.62 261 SER B C 1
ATOM 4228 O O . SER B 1 261 ? 2.873 -15.578 -9.82 1 97.62 261 SER B O 1
ATOM 4230 N N . ALA B 1 262 ? 3.186 -16.875 -8.016 1 97.81 262 ALA B N 1
ATOM 4231 C CA . ALA B 1 262 ? 1.85 -16.625 -7.48 1 97.81 262 ALA B CA 1
ATOM 4232 C C . ALA B 1 262 ? 1.666 -15.156 -7.121 1 97.81 262 ALA B C 1
ATOM 4234 O O . ALA B 1 262 ? 0.557 -14.625 -7.207 1 97.81 262 ALA B O 1
ATOM 4235 N N . LEU B 1 263 ? 2.693 -14.477 -6.797 1 97.94 263 LEU B N 1
ATOM 4236 C CA . LEU B 1 263 ? 2.623 -13.109 -6.289 1 97.94 263 LEU B CA 1
ATOM 4237 C C . LEU B 1 263 ? 2.111 -12.156 -7.363 1 97.94 263 LEU B C 1
ATOM 4239 O O . LEU B 1 263 ? 1.473 -11.148 -7.051 1 97.94 263 LEU B O 1
ATOM 4243 N N . MET B 1 264 ? 2.332 -12.477 -8.602 1 98.12 264 MET B N 1
ATOM 4244 C CA . MET B 1 264 ? 1.795 -11.648 -9.68 1 98.12 264 MET B CA 1
ATOM 4245 C C . MET B 1 264 ? 0.553 -12.297 -10.289 1 98.12 264 MET B C 1
ATOM 4247 O O . MET B 1 264 ? -0.347 -11.594 -10.758 1 98.12 264 MET B O 1
ATOM 4251 N N . ALA B 1 265 ? 0.504 -13.562 -10.227 1 98.5 265 ALA B N 1
ATOM 4252 C CA . ALA B 1 265 ? -0.604 -14.289 -10.844 1 98.5 265 ALA B CA 1
ATOM 4253 C C . ALA B 1 265 ? -1.899 -14.078 -10.062 1 98.5 265 ALA B C 1
ATOM 4255 O O . ALA B 1 265 ? -2.975 -13.969 -10.656 1 98.5 265 ALA B O 1
ATOM 4256 N N . ILE B 1 266 ? -1.787 -14.008 -8.789 1 98.31 266 ILE B N 1
ATOM 4257 C CA . ILE B 1 266 ? -2.969 -13.906 -7.941 1 98.31 266 ILE B CA 1
ATOM 4258 C C . ILE B 1 266 ? -3.688 -12.586 -8.219 1 98.31 266 ILE B C 1
ATOM 4260 O O . ILE B 1 266 ? -4.867 -12.578 -8.586 1 98.31 266 ILE B O 1
ATOM 4264 N N . PRO B 1 267 ? -2.994 -11.453 -8.078 1 97.94 267 PRO B N 1
ATOM 4265 C CA . PRO B 1 267 ? -3.697 -10.211 -8.391 1 97.94 267 PRO B CA 1
ATOM 4266 C C . PRO B 1 267 ? -4.203 -10.156 -9.828 1 97.94 267 PRO B C 1
ATOM 4268 O O . PRO B 1 267 ? -5.277 -9.609 -10.094 1 97.94 267 PRO B O 1
ATOM 4271 N N . ALA B 1 268 ? -3.492 -10.711 -10.711 1 98.06 268 ALA B N 1
ATOM 4272 C CA . ALA B 1 268 ? -3.93 -10.727 -12.102 1 98.06 268 ALA B CA 1
ATOM 4273 C C . ALA B 1 268 ? -5.199 -11.555 -12.273 1 98.06 268 ALA B C 1
ATOM 4275 O O . ALA B 1 268 ? -6.098 -11.188 -13.031 1 98.06 268 ALA B O 1
ATOM 4276 N N . ALA B 1 269 ? -5.234 -12.633 -11.617 1 97.88 269 ALA B N 1
ATOM 4277 C CA . ALA B 1 269 ? -6.422 -13.484 -11.648 1 97.88 269 ALA B CA 1
ATOM 4278 C C . ALA B 1 269 ? -7.641 -12.742 -11.109 1 97.88 269 ALA B C 1
ATOM 4280 O O . ALA B 1 269 ? -8.734 -12.844 -11.664 1 97.88 269 ALA B O 1
ATOM 4281 N N . VAL B 1 270 ? -7.445 -12.008 -10.086 1 96.44 270 VAL B N 1
ATOM 4282 C CA . VAL B 1 270 ? -8.523 -11.219 -9.5 1 96.44 270 VAL B CA 1
ATOM 4283 C C . VAL B 1 270 ? -9.023 -10.195 -10.516 1 96.44 270 VAL B C 1
ATOM 4285 O O . VAL B 1 270 ? -10.227 -10.055 -10.727 1 96.44 270 VAL B O 1
ATOM 4288 N N . VAL B 1 271 ? -8.102 -9.531 -11.141 1 95.75 271 VAL B N 1
ATOM 4289 C CA . VAL B 1 271 ? -8.461 -8.531 -12.141 1 95.75 271 VAL B CA 1
ATOM 4290 C C . VAL B 1 271 ? -9.25 -9.188 -13.273 1 95.75 271 VAL B C 1
ATOM 4292 O O . VAL B 1 271 ? -10.273 -8.664 -13.711 1 95.75 271 VAL B O 1
ATOM 4295 N N . TYR B 1 272 ? -8.797 -10.328 -13.703 1 96.38 272 TYR B N 1
ATOM 4296 C CA . TYR B 1 272 ? -9.438 -11.055 -14.797 1 96.38 272 TYR B CA 1
ATOM 4297 C C . TYR B 1 272 ? -10.867 -11.43 -14.43 1 96.38 272 TYR B C 1
ATOM 4299 O O . TYR B 1 272 ? -11.797 -11.172 -15.195 1 96.38 272 TYR B O 1
ATOM 4307 N N . LEU B 1 273 ? -11.078 -12.008 -13.273 1 94 273 LEU B N 1
ATOM 4308 C CA . LEU B 1 273 ? -12.391 -12.5 -12.859 1 94 273 LEU B CA 1
ATOM 4309 C C . LEU B 1 273 ? -13.375 -11.352 -12.688 1 94 273 LEU B C 1
ATOM 4311 O O . LEU B 1 273 ? -14.547 -11.477 -13.055 1 94 273 LEU B O 1
ATOM 4315 N N . TYR B 1 274 ? -12.906 -10.281 -12.18 1 90.75 274 TYR B N 1
ATOM 4316 C CA . TYR B 1 274 ? -13.781 -9.133 -12.023 1 90.75 274 TYR B CA 1
ATOM 4317 C C . TYR B 1 274 ? -14.078 -8.484 -13.367 1 90.75 274 TYR B C 1
ATOM 4319 O O . TYR B 1 274 ? -15.172 -7.945 -13.578 1 90.75 274 TYR B O 1
ATOM 4327 N N . ALA B 1 275 ? -13.141 -8.516 -14.242 1 88.81 275 ALA B N 1
ATOM 4328 C CA . ALA B 1 275 ? -13.367 -7.988 -15.586 1 88.81 275 ALA B CA 1
ATOM 4329 C C . ALA B 1 275 ? -14.445 -8.789 -16.312 1 88.81 275 ALA B C 1
ATOM 4331 O O . ALA B 1 275 ? -15.188 -8.234 -17.125 1 88.81 275 ALA B O 1
ATOM 4332 N N . LEU B 1 276 ? -14.531 -10.094 -16.016 1 89.56 276 LEU B N 1
ATOM 4333 C CA . LEU B 1 276 ? -15.547 -10.945 -16.625 1 89.56 276 LEU B CA 1
ATOM 4334 C C . LEU B 1 276 ? -16.938 -10.539 -16.172 1 89.56 276 LEU B C 1
ATOM 4336 O O . LEU B 1 276 ? -17.922 -10.742 -16.891 1 89.56 276 LEU B O 1
ATOM 4340 N N . THR B 1 277 ? -17.047 -9.992 -14.953 1 80.81 277 THR B N 1
ATOM 4341 C CA . THR B 1 277 ? -18.359 -9.602 -14.438 1 80.81 277 THR B CA 1
ATOM 4342 C C . THR B 1 277 ? -18.812 -8.297 -15.078 1 80.81 277 THR B C 1
ATOM 4344 O O . THR B 1 277 ? -19.984 -7.922 -14.961 1 80.81 277 THR B O 1
ATOM 4347 N N . TRP B 1 278 ? -17.906 -7.543 -15.695 1 66.88 278 TRP B N 1
ATOM 4348 C CA . TRP B 1 278 ? -18.281 -6.316 -16.391 1 66.88 278 TRP B CA 1
ATOM 4349 C C . TRP B 1 278 ? -18.891 -6.637 -17.75 1 66.88 278 TRP B C 1
ATOM 4351 O O . TRP B 1 278 ? -19.609 -5.812 -18.328 1 66.88 278 TRP B O 1
ATOM 4361 N N . ILE B 1 279 ? -18.562 -7.809 -18.266 1 52.84 279 ILE B N 1
ATOM 4362 C CA . ILE B 1 279 ? -19.094 -8.203 -19.562 1 52.84 279 ILE B CA 1
ATOM 4363 C C . ILE B 1 279 ? -20.406 -8.961 -19.391 1 52.84 279 ILE B C 1
ATOM 4365 O O . ILE B 1 279 ? -20.516 -9.844 -18.531 1 52.84 279 ILE B O 1
#